Protein AF-0000000068830569 (afdb_homodimer)

Nearest PDB structures (foldseek):
  6t3e-assembly1_A  TM=8.413E-01  e=2.526E-24  Thermococcus litoralis DSM 5473
  1omo-assembly1_A  TM=8.092E-01  e=5.947E-21  Archaeoglobus fulgidus
  4m54-assembly1_A-2  TM=7.943E-01  e=3.081E-17  Staphylococcus aureus subsp. aureus MW2
  7cxv-assembly1_B-2  TM=7.445E-01  e=1.034E-17  Saccharothrix mutabilis subsp. capreolus
  7cxv-assembly1_A  TM=7.992E-01  e=2.907E-16  Saccharothrix mutabilis subsp. capreolus

pLDDT: mean 91.61, std 9.65, range [47.34, 98.75]

Radius of gyration: 29.69 Å; Cα contacts (8 Å, |Δi|>4): 1507; chains: 2; bounding box: 49×90×73 Å

Secondary structure (DSSP, 8-state):
-HHHHHHHH--SSSPSEE-PPPEEEE-SSEEEEEEEEEEEETTEEEEEEEEEEEEPTT--S-S--EEEEEE-TTT--EEEEEE-TTHHHHHHHHHHHHHHHHHS-TT--EEEEE--SHHHHHHHHHHHHH-TT--EEEEEESS--HHHHHHHHHHHHH-TTSEEEEEEGGGHHHHHHH-SEEEE----SS-SS-GGGPPTT-EEEE-S--STT--SS-GGGT-SS----TTS----SEEES-HHHHHHH-HHHHHHT--GGGEEEGGGGB-TTSSBP-SHHHHHHHHHHTTTS-EEEE----HHHHHHHHHHHHHHHHHHT-S-----/-HHHHHHHH--SSSPSEE-PPPEEEE-SSEEEEEEEEEEEETTEEEEEEEEEEEEPTT--S-S--EEEEEE-TTT--EEEEEE-TTHHHHHHHHHHHHHHHHHS-TT--EEEEE--SHHHHHHHHHHHHH-TT--EEEEEESS--HHHHHHHHHHHHH-TTSEEEEEEGGGHHHHHHT-SEEEE----SS-SS-GGGPPTT-EEEE-S--STT--SS-GGGT-SS----TTS----SEEES-HHHHHHH-HHHHHHT--GGGEEEGGGGB-TTSSBP-SHHHHHHHHHHTTTS-EEEE----HHHHHHHHHHHHHHHHHHT-S-----

Sequence (656 aa):
MAAVHAKEDSKEEPAPVQNPQRIATESANHKTLYMPSRLTTADGSATAIKVVAVPKPTCTLPGLPATTLLFDEETGLTKAVVNAAELTGLRTAAASALATTILASPTSTSLVVFGSGTQAYYHARLVIQLFPSIKKATIVVRKVTPRATDLVERLRREASNVEIEAVTGDNASEVVKEADIICTCVPSTEPVFDHNDLKPGVHINAIGSYTPSMREFPPALIAPHTSSSSDSPHIPTILVDSPSACLSESGELITSRISPSSLIPLGSLLSADGTLSPSPATQEKLEQLREKGRSLFKCVGVGGMDVGIARLVVEQAERMGLGTRVPFMAAVHAKEDSKEEPAPVQNPQRIATESANHKTLYMPSRLTTADGSATAIKVVAVPKPTCTLPGLPATTLLFDEETGLTKAVVNAAELTGLRTAAASALATTILASPTSTSLVVFGSGTQAYYHARLVIQLFPSIKKATIVVRKVTPRATDLVERLRREASNVEIEAVTGDNASEVVKEADIICTCVPSTEPVFDHNDLKPGVHINAIGSYTPSMREFPPALIAPHTSSSSDSPHIPTILVDSPSACLSESGELITSRISPSSLIPLGSLLSADGTLSPSPATQEKLEQLREKGRSLFKCVGVGGMDVGIARLVVEQAERMGLGTRVPF

Structure (mmCIF, N/CA/C/O backbone):
data_AF-0000000068830569-model_v1
#
loop_
_entity.id
_entity.type
_entity.pdbx_description
1 polymer 'Ornithine cyclodeaminase'
#
loop_
_atom_site.group_PDB
_atom_site.id
_atom_site.type_symbol
_atom_site.label_atom_id
_atom_site.label_alt_id
_atom_site.label_comp_id
_atom_site.label_asym_id
_atom_site.label_entity_id
_atom_site.label_seq_id
_atom_site.pdbx_PDB_ins_code
_atom_site.Cartn_x
_atom_site.Cartn_y
_atom_site.Cartn_z
_atom_site.occupancy
_atom_site.B_iso_or_equiv
_atom_site.auth_seq_id
_atom_site.auth_comp_id
_atom_site.auth_asym_id
_atom_site.auth_atom_id
_atom_site.pdbx_PDB_model_num
ATOM 1 N N . MET A 1 1 ? -9.18 -18.172 -6.68 1 81.12 1 MET A N 1
ATOM 2 C CA . MET A 1 1 ? -9.195 -18.078 -8.141 1 81.12 1 MET A CA 1
ATOM 3 C C . MET A 1 1 ? -10.617 -17.891 -8.656 1 81.12 1 MET A C 1
ATOM 5 O O . MET A 1 1 ? -10.844 -17.109 -9.586 1 81.12 1 MET A O 1
ATOM 9 N N . ALA A 1 2 ? -11.555 -18.672 -8.117 1 75.19 2 ALA A N 1
ATOM 10 C CA . ALA A 1 2 ? -12.953 -18.5 -8.508 1 75.19 2 ALA A CA 1
ATOM 11 C C . ALA A 1 2 ? -13.406 -17.047 -8.281 1 75.19 2 ALA A C 1
ATOM 13 O O . ALA A 1 2 ? -14.039 -16.453 -9.156 1 75.19 2 ALA A O 1
ATOM 14 N N . ALA A 1 3 ? -13.078 -16.578 -7.148 1 72.75 3 ALA A N 1
ATOM 15 C CA . ALA A 1 3 ? -13.469 -15.219 -6.809 1 72.75 3 ALA A CA 1
ATOM 16 C C . ALA A 1 3 ? -12.797 -14.211 -7.734 1 72.75 3 ALA A C 1
ATOM 18 O O . ALA A 1 3 ? -13.391 -13.195 -8.094 1 72.75 3 ALA A O 1
ATOM 19 N N . VAL A 1 4 ? -11.625 -14.391 -8.141 1 72.5 4 VAL A N 1
ATOM 20 C CA . VAL A 1 4 ? -10.859 -13.523 -9.023 1 72.5 4 VAL A CA 1
ATOM 21 C C . VAL A 1 4 ? -11.547 -13.453 -10.391 1 72.5 4 VAL A C 1
ATOM 23 O O . VAL A 1 4 ? -11.609 -12.383 -11 1 72.5 4 VAL A O 1
ATOM 26 N N . HIS A 1 5 ? -12.055 -14.5 -10.836 1 75 5 HIS A N 1
ATOM 27 C CA . HIS A 1 5 ? -12.742 -14.555 -12.117 1 75 5 HIS A CA 1
ATOM 28 C C . HIS A 1 5 ? -14.094 -13.852 -12.055 1 75 5 HIS A C 1
ATOM 30 O O . HIS A 1 5 ? -14.516 -13.211 -13.023 1 75 5 HIS A O 1
ATOM 36 N N . ALA A 1 6 ? -14.727 -13.953 -10.977 1 63.84 6 ALA A N 1
ATOM 37 C CA . ALA A 1 6 ? -16.062 -13.375 -10.844 1 63.84 6 ALA A CA 1
ATOM 38 C C . ALA A 1 6 ? -16.031 -11.867 -11.078 1 63.84 6 ALA A C 1
ATOM 40 O O . ALA A 1 6 ? -17.016 -11.289 -11.539 1 63.84 6 ALA A O 1
ATOM 41 N N . LYS A 1 7 ? -14.945 -11.062 -10.844 1 59.06 7 LYS A N 1
ATOM 42 C CA . LYS A 1 7 ? -14.789 -9.633 -11.062 1 59.06 7 LYS A CA 1
ATOM 43 C C . LYS A 1 7 ? -15.047 -9.266 -12.523 1 59.06 7 LYS A C 1
ATOM 45 O O . LYS A 1 7 ? -15.766 -8.305 -12.812 1 59.06 7 LYS A O 1
ATOM 50 N N . GLU A 1 8 ? -14.359 -10.047 -13.391 1 54.62 8 GLU A N 1
ATOM 51 C CA . GLU A 1 8 ? -14.336 -9.711 -14.812 1 54.62 8 GLU A CA 1
ATOM 52 C C . GLU A 1 8 ? -15.742 -9.766 -15.406 1 54.62 8 GLU A C 1
ATOM 54 O O . GLU A 1 8 ? -16.062 -9.016 -16.328 1 54.62 8 GLU A O 1
ATOM 59 N N . ASP A 1 9 ? -16.641 -10.422 -14.68 1 48.41 9 ASP A N 1
ATOM 60 C CA . ASP A 1 9 ? -17.984 -10.602 -15.227 1 48.41 9 ASP A CA 1
ATOM 61 C C . ASP A 1 9 ? -19.016 -9.812 -14.422 1 48.41 9 ASP A C 1
ATOM 63 O O . ASP A 1 9 ? -20.125 -9.562 -14.898 1 48.41 9 ASP A O 1
ATOM 67 N N . SER A 1 10 ? -18.75 -9.469 -13.188 1 52.91 10 SER A N 1
ATOM 68 C CA . SER A 1 10 ? -19.812 -9.039 -12.281 1 52.91 10 SER A CA 1
ATOM 69 C C . SER A 1 10 ? -20.047 -7.535 -12.375 1 52.91 10 SER A C 1
ATOM 71 O O . SER A 1 10 ? -19.109 -6.758 -12.484 1 52.91 10 SER A O 1
ATOM 73 N N . LYS A 1 11 ? -21.281 -7.246 -12.633 1 52.59 11 LYS A N 1
ATOM 74 C CA . LYS A 1 11 ? -21.797 -5.883 -12.539 1 52.59 11 LYS A CA 1
ATOM 75 C C . LYS A 1 11 ? -22.047 -5.48 -11.086 1 52.59 11 LYS A C 1
ATOM 77 O O . LYS A 1 11 ? -22.484 -4.359 -10.812 1 52.59 11 LYS A O 1
ATOM 82 N N . GLU A 1 12 ? -21.922 -6.465 -10.141 1 51.84 12 GLU A N 1
ATOM 83 C CA . GLU A 1 12 ? -22.312 -6.18 -8.758 1 51.84 12 GLU A CA 1
ATOM 84 C C . GLU A 1 12 ? -21.266 -5.297 -8.07 1 51.84 12 GLU A C 1
ATOM 86 O O . GLU A 1 12 ? -20.078 -5.359 -8.398 1 51.84 12 GLU A O 1
ATOM 91 N N . GLU A 1 13 ? -21.562 -4.242 -7.34 1 58.25 13 GLU A N 1
ATOM 92 C CA . GLU A 1 13 ? -20.734 -3.381 -6.508 1 58.25 13 GLU A CA 1
ATOM 93 C C . GLU A 1 13 ? -20.891 -3.723 -5.031 1 58.25 13 GLU A C 1
ATOM 95 O O . GLU A 1 13 ? -22 -3.959 -4.555 1 58.25 13 GLU A O 1
ATOM 100 N N . PRO A 1 14 ? -19.734 -4 -4.25 1 63.75 14 PRO A N 1
ATOM 101 C CA . PRO A 1 14 ? -18.391 -3.971 -4.824 1 63.75 14 PRO A CA 1
ATOM 102 C C . PRO A 1 14 ? -18 -5.285 -5.5 1 63.75 14 PRO A C 1
ATOM 104 O O . PRO A 1 14 ? -18.5 -6.348 -5.121 1 63.75 14 PRO A O 1
ATOM 107 N N . ALA A 1 15 ? -17.109 -5.227 -6.402 1 71.81 15 ALA A N 1
ATOM 108 C CA . ALA A 1 15 ? -16.609 -6.367 -7.168 1 71.81 15 ALA A CA 1
ATOM 109 C C . ALA A 1 15 ? -16.016 -7.43 -6.246 1 71.81 15 ALA A C 1
ATOM 111 O O . ALA A 1 15 ? -15.445 -7.105 -5.199 1 71.81 15 ALA A O 1
ATOM 112 N N . PRO A 1 16 ? -16.234 -8.633 -6.512 1 80.12 16 PRO A N 1
ATOM 113 C CA . PRO A 1 16 ? -15.711 -9.711 -5.676 1 80.12 16 PRO A CA 1
ATOM 114 C C . PRO A 1 16 ? -14.195 -9.617 -5.48 1 80.12 16 PRO A C 1
ATOM 116 O O . PRO A 1 16 ? -13.664 -10.133 -4.492 1 80.12 16 PRO A O 1
ATOM 119 N N . VAL A 1 17 ? -13.578 -8.945 -6.449 1 86.56 17 VAL A N 1
ATOM 120 C CA . VAL A 1 17 ? -12.148 -8.727 -6.293 1 86.56 17 VAL A CA 1
ATOM 121 C C . VAL A 1 17 ? -11.797 -7.289 -6.672 1 86.56 17 VAL A C 1
ATOM 123 O O . VAL A 1 17 ? -12.328 -6.758 -7.652 1 86.56 17 VAL A O 1
ATOM 126 N N . GLN A 1 18 ? -11.102 -6.617 -5.863 1 89.62 18 GLN A N 1
ATOM 127 C CA . GLN A 1 18 ? -10.484 -5.328 -6.137 1 89.62 18 GLN A CA 1
ATOM 128 C C . GLN A 1 18 ? -8.961 -5.441 -6.145 1 89.62 18 GLN A C 1
ATOM 130 O O . GLN A 1 18 ? -8.352 -5.801 -5.137 1 89.62 18 GLN A O 1
ATOM 135 N N . ASN A 1 19 ? -8.398 -5.199 -7.285 1 88.44 19 ASN A N 1
ATOM 136 C CA . ASN A 1 19 ? -6.957 -5.285 -7.461 1 88.44 19 ASN A CA 1
ATOM 137 C C . ASN A 1 19 ? -6.395 -4.023 -8.117 1 88.44 19 ASN A C 1
ATOM 139 O O . ASN A 1 19 ? -5.949 -4.062 -9.266 1 88.44 19 ASN A O 1
ATOM 143 N N . PRO A 1 20 ? -6.305 -2.99 -7.398 1 87.81 20 PRO A N 1
ATOM 144 C CA . PRO A 1 20 ? -5.738 -1.784 -8 1 87.81 20 PRO A CA 1
ATOM 145 C C . PRO A 1 20 ? -4.309 -1.992 -8.5 1 87.81 20 PRO A C 1
ATOM 147 O O . PRO A 1 20 ? -3.611 -2.893 -8.031 1 87.81 20 PRO A O 1
ATOM 150 N N . GLN A 1 21 ? -3.918 -1.158 -9.461 1 83.25 21 GLN A N 1
ATOM 151 C CA . GLN A 1 21 ? -2.559 -1.229 -9.984 1 83.25 21 GLN A CA 1
ATOM 152 C C . GLN A 1 21 ? -1.531 -0.98 -8.883 1 83.25 21 GLN A C 1
ATOM 154 O O . GLN A 1 21 ? -1.711 -0.091 -8.047 1 83.25 21 GLN A O 1
ATOM 159 N N . ARG A 1 22 ? -0.558 -1.744 -8.953 1 85.38 22 ARG A N 1
ATOM 160 C CA . ARG A 1 22 ? 0.488 -1.595 -7.949 1 85.38 22 ARG A CA 1
ATOM 161 C C . ARG A 1 22 ? 1.203 -0.256 -8.094 1 85.38 22 ARG A C 1
ATOM 163 O O . ARG A 1 22 ? 1.252 0.311 -9.188 1 85.38 22 ARG A O 1
ATOM 170 N N . ILE A 1 23 ? 1.726 0.268 -7.051 1 90.44 23 ILE A N 1
ATOM 171 C CA . ILE A 1 23 ? 2.572 1.455 -7.055 1 90.44 23 ILE A CA 1
ATOM 172 C C . ILE A 1 23 ? 3.918 1.133 -6.406 1 90.44 23 ILE A C 1
ATOM 174 O O . ILE A 1 23 ? 4.098 0.055 -5.836 1 90.44 23 ILE A O 1
ATOM 178 N N . ALA A 1 24 ? 4.934 2.006 -6.66 1 92.81 24 ALA A N 1
ATOM 179 C CA . ALA A 1 24 ? 6.289 1.654 -6.234 1 92.81 24 ALA A CA 1
ATOM 180 C C . ALA A 1 24 ? 7.039 2.879 -5.723 1 92.81 24 ALA A C 1
ATOM 182 O O . ALA A 1 24 ? 6.68 4.016 -6.043 1 92.81 24 ALA A O 1
ATOM 183 N N . THR A 1 25 ? 7.93 2.67 -4.855 1 94.25 25 THR A N 1
ATOM 184 C CA . THR A 1 25 ? 9.016 3.578 -4.516 1 94.25 25 THR A CA 1
ATOM 185 C C . THR A 1 25 ? 10.367 2.904 -4.727 1 94.25 25 THR A C 1
ATOM 187 O O . THR A 1 25 ? 10.453 1.679 -4.816 1 94.25 25 THR A O 1
ATOM 190 N N . GLU A 1 26 ? 11.406 3.727 -4.836 1 92.69 26 GLU A N 1
ATOM 191 C CA . GLU A 1 26 ? 12.727 3.162 -5.098 1 92.69 26 GLU A CA 1
ATOM 192 C C . GLU A 1 26 ? 13.766 3.719 -4.129 1 92.69 26 GLU A C 1
ATOM 194 O O . GLU A 1 26 ? 13.828 4.93 -3.906 1 92.69 26 GLU A O 1
ATOM 199 N N . SER A 1 27 ? 14.43 2.846 -3.557 1 92.19 27 SER A N 1
ATOM 200 C CA . SER A 1 27 ? 15.617 3.172 -2.775 1 92.19 27 SER A CA 1
ATOM 201 C C . SER A 1 27 ? 16.891 2.775 -3.514 1 92.19 27 SER A C 1
ATOM 203 O O . SER A 1 27 ? 16.844 2.391 -4.684 1 92.19 27 SER A O 1
ATOM 205 N N . ALA A 1 28 ? 18.031 3.014 -2.869 1 89.69 28 ALA A N 1
ATOM 206 C CA . ALA A 1 28 ? 19.297 2.641 -3.479 1 89.69 28 ALA A CA 1
ATOM 207 C C . ALA A 1 28 ? 19.375 1.135 -3.715 1 89.69 28 ALA A C 1
ATOM 209 O O . ALA A 1 28 ? 19.938 0.685 -4.715 1 89.69 28 ALA A O 1
ATOM 210 N N . ASN A 1 29 ? 18.688 0.385 -2.855 1 92.56 29 ASN A N 1
ATOM 211 C CA . ASN A 1 29 ? 18.906 -1.058 -2.863 1 92.56 29 ASN A CA 1
ATOM 212 C C . ASN A 1 29 ? 17.672 -1.812 -3.332 1 92.56 29 ASN A C 1
ATOM 214 O O . ASN A 1 29 ? 17.75 -2.99 -3.684 1 92.56 29 ASN A O 1
ATOM 218 N N . HIS A 1 30 ? 16.531 -1.108 -3.348 1 93.25 30 HIS A N 1
ATOM 219 C CA . HIS A 1 30 ? 15.305 -1.87 -3.598 1 93.25 30 HIS A CA 1
ATOM 220 C C . HIS A 1 30 ? 14.305 -1.059 -4.414 1 93.25 30 HIS A C 1
ATOM 222 O O . HIS A 1 30 ? 14.281 0.171 -4.328 1 93.25 30 HIS A O 1
ATOM 228 N N . LYS A 1 31 ? 13.578 -1.691 -5.207 1 92.12 31 LYS A N 1
ATOM 229 C CA . LYS A 1 31 ? 12.281 -1.222 -5.684 1 92.12 31 LYS A CA 1
ATOM 230 C C . LYS A 1 31 ? 11.148 -1.821 -4.863 1 92.12 31 LYS A C 1
ATOM 232 O O . LYS A 1 31 ? 10.844 -3.012 -4.98 1 92.12 31 LYS A O 1
ATOM 237 N N . THR A 1 32 ? 10.539 -1.011 -4.062 1 95.38 32 THR A N 1
ATOM 238 C CA . THR A 1 32 ? 9.492 -1.507 -3.174 1 95.38 32 THR A CA 1
ATOM 239 C C . THR A 1 32 ? 8.125 -1.406 -3.84 1 95.38 32 THR A C 1
ATOM 241 O O . THR A 1 32 ? 7.715 -0.327 -4.273 1 95.38 32 THR A O 1
ATOM 244 N N . LEU A 1 33 ? 7.438 -2.535 -3.93 1 93.31 33 LEU A N 1
ATOM 245 C CA . LEU A 1 33 ? 6.133 -2.615 -4.574 1 93.31 33 LEU A CA 1
ATOM 246 C C . LEU A 1 33 ? 5.02 -2.701 -3.533 1 93.31 33 LEU A C 1
ATOM 248 O O . LEU A 1 33 ? 5.141 -3.43 -2.545 1 93.31 33 LEU A O 1
ATOM 252 N N . TYR A 1 34 ? 3.982 -1.945 -3.734 1 96.25 34 TYR A N 1
ATOM 253 C CA . TYR A 1 34 ? 2.809 -1.913 -2.869 1 96.25 34 TYR A CA 1
ATOM 254 C C . TYR A 1 34 ? 1.579 -2.439 -3.6 1 96.25 34 TYR A C 1
ATOM 256 O O . TYR A 1 34 ? 1.144 -1.855 -4.594 1 96.25 34 TYR A O 1
ATOM 264 N N . MET A 1 35 ? 1.01 -3.492 -3.049 1 94.44 35 MET A N 1
ATOM 265 C CA . MET A 1 35 ? -0.006 -4.227 -3.799 1 94.44 35 MET A CA 1
ATOM 266 C C . MET A 1 35 ? -1.216 -4.531 -2.92 1 94.44 35 MET A C 1
ATOM 268 O O . MET A 1 35 ? -1.366 -5.652 -2.43 1 94.44 35 MET A O 1
ATOM 272 N N . PRO A 1 36 ? -2.117 -3.58 -2.758 1 97.06 36 PRO A N 1
ATOM 273 C CA . PRO A 1 36 ? -3.352 -3.881 -2.029 1 97.06 36 PRO A CA 1
ATOM 274 C C . PRO A 1 36 ? -4.355 -4.672 -2.865 1 97.06 36 PRO A C 1
ATOM 276 O O . PRO A 1 36 ? -4.328 -4.602 -4.098 1 97.06 36 PRO A O 1
ATOM 279 N N . SER A 1 37 ? -5.141 -5.391 -2.182 1 95.5 37 SER A N 1
ATOM 280 C CA . SER A 1 37 ? -6.223 -6.137 -2.818 1 95.5 37 SER A CA 1
ATOM 281 C C . SER A 1 37 ? -7.324 -6.473 -1.82 1 95.5 37 SER A C 1
ATOM 283 O O . SER A 1 37 ? -7.086 -6.512 -0.612 1 95.5 37 SER A O 1
ATOM 285 N N . ARG A 1 38 ? -8.5 -6.602 -2.281 1 95.06 38 ARG A N 1
ATOM 286 C CA . ARG A 1 38 ? -9.648 -7.098 -1.53 1 95.06 38 ARG A CA 1
ATOM 287 C C . ARG A 1 38 ? -10.312 -8.258 -2.258 1 95.06 38 ARG A C 1
ATOM 289 O O . ARG A 1 38 ? -10.484 -8.219 -3.479 1 95.06 38 ARG A O 1
ATOM 296 N N . LEU A 1 39 ? -10.625 -9.25 -1.52 1 92.5 39 LEU A N 1
ATOM 297 C CA . LEU A 1 39 ? -11.203 -10.477 -2.078 1 92.5 39 LEU A CA 1
ATOM 298 C C . LEU A 1 39 ? -12.461 -10.875 -1.319 1 92.5 39 LEU A C 1
ATOM 300 O O . LEU A 1 39 ? -12.461 -10.914 -0.086 1 92.5 39 LEU A O 1
ATOM 304 N N . THR A 1 40 ? -13.508 -11.055 -2.033 1 88.56 40 THR A N 1
ATOM 305 C CA . THR A 1 40 ? -14.734 -11.594 -1.46 1 88.56 40 THR A CA 1
ATOM 306 C C . THR A 1 40 ? -14.992 -13.016 -1.966 1 88.56 40 THR A C 1
ATOM 308 O O . THR A 1 40 ? -15.031 -13.25 -3.176 1 88.56 40 THR A O 1
ATOM 311 N N . THR A 1 41 ? -15.07 -13.953 -1.051 1 85.25 41 THR A N 1
ATOM 312 C CA . THR A 1 41 ? -15.375 -15.344 -1.351 1 85.25 41 THR A CA 1
ATOM 313 C C . THR A 1 41 ? -16.625 -15.797 -0.598 1 85.25 41 THR A C 1
ATOM 315 O O . THR A 1 41 ? -17.266 -15 0.078 1 85.25 41 THR A O 1
ATOM 318 N N . ALA A 1 42 ? -16.969 -17.094 -0.812 1 79.62 42 ALA A N 1
ATOM 319 C CA . ALA A 1 42 ? -18.094 -17.672 -0.094 1 79.62 42 ALA A CA 1
ATOM 320 C C . ALA A 1 42 ? -17.875 -17.625 1.414 1 79.62 42 ALA A C 1
ATOM 322 O O . ALA A 1 42 ? -18.828 -17.531 2.189 1 79.62 42 ALA A O 1
ATOM 323 N N . ASP A 1 43 ? -16.578 -17.594 1.857 1 83.06 43 ASP A N 1
ATOM 324 C CA . ASP A 1 43 ? -16.234 -17.625 3.273 1 83.06 43 ASP A CA 1
ATOM 325 C C . ASP A 1 43 ? -16.125 -16.203 3.846 1 83.06 43 ASP A C 1
ATOM 327 O O . ASP A 1 43 ? -15.867 -16.031 5.035 1 83.06 43 ASP A O 1
ATOM 331 N N . GLY A 1 44 ? -16.344 -15.227 3.004 1 88.56 44 GLY A N 1
ATOM 332 C CA . GLY A 1 44 ? -16.312 -13.852 3.475 1 88.56 44 GLY A CA 1
ATOM 333 C C . GLY A 1 44 ? -15.312 -12.992 2.723 1 88.56 44 GLY A C 1
ATOM 334 O O . GLY A 1 44 ? -14.734 -13.438 1.729 1 88.56 44 GLY A O 1
ATOM 335 N N . SER A 1 45 ? -15.211 -11.75 3.174 1 93 45 SER A N 1
ATOM 336 C CA . SER A 1 45 ? -14.328 -10.789 2.525 1 93 45 SER A CA 1
ATOM 337 C C . SER A 1 45 ? -13.062 -10.562 3.346 1 93 45 SER A C 1
ATOM 339 O O . SER A 1 45 ? -13.07 -10.75 4.566 1 93 45 SER A O 1
ATOM 341 N N . ALA A 1 46 ? -12.023 -10.297 2.617 1 95 46 ALA A N 1
ATOM 342 C CA . ALA A 1 46 ? -10.766 -9.93 3.256 1 95 46 ALA A CA 1
ATOM 343 C C . ALA A 1 46 ? -10.039 -8.844 2.467 1 95 46 ALA A C 1
ATOM 345 O O . ALA A 1 46 ? -10.102 -8.812 1.236 1 95 46 ALA A O 1
ATOM 346 N N . THR A 1 47 ? -9.43 -7.93 3.186 1 96.88 47 THR A N 1
ATOM 347 C CA . THR A 1 47 ? -8.617 -6.859 2.627 1 96.88 47 THR A CA 1
ATOM 348 C C . THR A 1 47 ? -7.184 -6.945 3.139 1 96.88 47 THR A C 1
ATOM 350 O O . THR A 1 47 ? -6.957 -7.141 4.336 1 96.88 47 THR A O 1
ATOM 353 N N . ALA A 1 48 ? -6.234 -6.879 2.174 1 97.94 48 ALA A N 1
ATOM 354 C CA . ALA A 1 48 ? -4.828 -6.957 2.562 1 97.94 48 ALA A CA 1
ATOM 355 C C . ALA A 1 48 ? -3.957 -6.109 1.641 1 97.94 48 ALA A C 1
ATOM 357 O O . ALA A 1 48 ? -4.395 -5.711 0.558 1 97.94 48 ALA A O 1
ATOM 358 N N . ILE A 1 49 ? -2.814 -5.77 2.113 1 98.12 49 ILE A N 1
ATOM 359 C CA . ILE A 1 49 ? -1.777 -5.219 1.248 1 98.12 49 ILE A CA 1
ATOM 360 C C . ILE A 1 49 ? -0.49 -6.023 1.408 1 98.12 49 ILE A C 1
ATOM 362 O O . ILE A 1 49 ? -0.038 -6.27 2.529 1 98.12 49 ILE A O 1
ATOM 366 N N . LYS A 1 50 ? 0.06 -6.387 0.326 1 97.56 50 LYS A N 1
ATOM 367 C CA . LYS A 1 50 ? 1.398 -6.969 0.309 1 97.56 50 LYS A CA 1
ATOM 368 C C . LYS A 1 50 ? 2.438 -5.949 -0.148 1 97.56 50 LYS A C 1
ATOM 370 O O . LYS A 1 50 ? 2.227 -5.242 -1.134 1 97.56 50 LYS A O 1
ATOM 375 N N . VAL A 1 51 ? 3.471 -5.848 0.589 1 97.5 51 VAL A N 1
ATOM 376 C CA . VAL A 1 51 ? 4.602 -4.992 0.248 1 97.5 51 VAL A CA 1
ATOM 377 C C . VAL A 1 51 ? 5.848 -5.848 0.016 1 97.5 51 VAL A C 1
ATOM 379 O O . VAL A 1 51 ? 6.227 -6.648 0.874 1 97.5 51 VAL A O 1
ATOM 382 N N . VAL A 1 52 ? 6.457 -5.684 -1.148 1 94.5 52 VAL A N 1
ATOM 383 C CA . VAL A 1 52 ? 7.637 -6.469 -1.501 1 94.5 52 VAL A CA 1
ATOM 384 C C . VAL A 1 52 ? 8.797 -5.539 -1.849 1 94.5 52 VAL A C 1
ATOM 386 O O . VAL A 1 52 ? 8.633 -4.613 -2.648 1 94.5 52 VAL A O 1
ATOM 389 N N . ALA A 1 53 ? 9.922 -5.789 -1.228 1 95 53 ALA A N 1
ATOM 390 C CA . ALA A 1 53 ? 11.141 -5.059 -1.578 1 95 53 ALA A CA 1
ATOM 391 C C . ALA A 1 53 ? 11.992 -5.852 -2.562 1 95 53 ALA A C 1
ATOM 393 O O . ALA A 1 53 ? 12.805 -6.688 -2.158 1 95 53 ALA A O 1
ATOM 394 N N . VAL A 1 54 ? 11.875 -5.527 -3.814 1 88.25 54 VAL A N 1
ATOM 395 C CA . VAL A 1 54 ? 12.609 -6.234 -4.859 1 88.25 54 VAL A CA 1
ATOM 396 C C . VAL A 1 54 ? 14.055 -5.738 -4.895 1 88.25 54 VAL A C 1
ATOM 398 O O . VAL A 1 54 ? 14.305 -4.559 -5.145 1 88.25 54 VAL A O 1
ATOM 401 N N . PRO A 1 55 ? 15 -6.586 -4.668 1 88.19 55 PRO A N 1
ATOM 402 C CA . PRO A 1 55 ? 16.391 -6.145 -4.664 1 88.19 55 PRO A CA 1
ATOM 403 C C . PRO A 1 55 ? 16.875 -5.664 -6.031 1 88.19 55 PRO A C 1
ATOM 405 O O . PRO A 1 55 ? 16.516 -6.258 -7.055 1 88.19 55 PRO A O 1
ATOM 408 N N . LYS A 1 56 ? 17.547 -4.562 -5.988 1 86.44 56 LYS A N 1
ATOM 409 C CA . LYS A 1 56 ? 18.281 -4.082 -7.16 1 86.44 56 LYS A CA 1
ATOM 410 C C . LYS A 1 56 ? 19.656 -4.746 -7.27 1 86.44 56 LYS A C 1
ATOM 412 O O . LYS A 1 56 ? 20.094 -5.418 -6.336 1 86.44 56 LYS A O 1
ATOM 417 N N . PRO A 1 57 ? 20.234 -4.668 -8.391 1 83.44 57 PRO A N 1
ATOM 418 C CA . PRO A 1 57 ? 21.562 -5.262 -8.539 1 83.44 57 PRO A CA 1
ATOM 419 C C . PRO A 1 57 ? 22.547 -4.758 -7.484 1 83.44 57 PRO A C 1
ATOM 421 O O . PRO A 1 57 ? 23.5 -5.461 -7.152 1 83.44 57 PRO A O 1
ATOM 424 N N . THR A 1 58 ? 22.219 -3.617 -6.898 1 86.25 58 THR A N 1
ATOM 425 C CA . THR A 1 58 ? 23.094 -3.002 -5.906 1 86.25 58 THR A CA 1
ATOM 426 C C . THR A 1 58 ? 22.906 -3.639 -4.535 1 86.25 58 THR A C 1
ATOM 428 O O . THR A 1 58 ? 23.719 -3.441 -3.631 1 86.25 58 THR A O 1
ATOM 431 N N . CYS A 1 59 ? 21.828 -4.344 -4.457 1 87.25 59 CYS A N 1
ATOM 432 C CA . CYS A 1 59 ? 21.547 -5 -3.182 1 87.25 59 CYS A CA 1
ATOM 433 C C . CYS A 1 59 ? 22.375 -6.27 -3.029 1 87.25 59 CYS A C 1
ATOM 435 O O . CYS A 1 59 ? 22.328 -7.152 -3.889 1 87.25 59 CYS A O 1
ATOM 437 N N . THR A 1 60 ? 23.094 -6.465 -1.913 1 86.06 60 THR A N 1
ATOM 438 C CA . THR A 1 60 ? 23.984 -7.605 -1.695 1 86.06 60 THR A CA 1
ATOM 439 C C . THR A 1 60 ? 23.281 -8.664 -0.839 1 86.06 60 THR A C 1
ATOM 441 O O . THR A 1 60 ? 23.812 -9.766 -0.664 1 86.06 60 THR A O 1
ATOM 444 N N . LEU A 1 61 ? 22.203 -8.336 -0.311 1 84.81 61 LEU A N 1
ATOM 445 C CA . LEU A 1 61 ? 21.484 -9.266 0.562 1 84.81 61 LEU A CA 1
ATOM 446 C C . LEU A 1 61 ? 20.531 -10.141 -0.239 1 84.81 61 LEU A C 1
ATOM 448 O O . LEU A 1 61 ? 19.828 -9.656 -1.124 1 84.81 61 LEU A O 1
ATOM 452 N N . PRO A 1 62 ? 20.562 -11.391 0.05 1 77.38 62 PRO A N 1
ATOM 453 C CA . PRO A 1 62 ? 19.672 -12.305 -0.666 1 77.38 62 PRO A CA 1
ATOM 454 C C . PRO A 1 62 ? 18.234 -12.25 -0.15 1 77.38 62 PRO A C 1
ATOM 456 O O . PRO A 1 62 ? 17.984 -11.781 0.966 1 77.38 62 PRO A O 1
ATOM 459 N N . GLY A 1 63 ? 17.375 -12.68 -1.011 1 77.88 63 GLY A N 1
ATOM 460 C CA . GLY A 1 63 ? 15.992 -12.844 -0.595 1 77.88 63 GLY A CA 1
ATOM 461 C C . GLY A 1 63 ? 15.062 -11.805 -1.189 1 77.88 63 GLY A C 1
ATOM 462 O O . GLY A 1 63 ? 15.484 -10.961 -1.978 1 77.88 63 GLY A O 1
ATOM 463 N N . LEU A 1 64 ? 13.812 -11.984 -0.928 1 86.94 64 LEU A N 1
ATOM 464 C CA . LEU A 1 64 ? 12.742 -11.086 -1.348 1 86.94 64 LEU A CA 1
ATOM 465 C C . LEU A 1 64 ? 11.867 -10.695 -0.162 1 86.94 64 LEU A C 1
ATOM 467 O O . LEU A 1 64 ? 10.766 -11.227 0.01 1 86.94 64 LEU A O 1
ATOM 471 N N . PRO A 1 65 ? 12.391 -9.688 0.575 1 93.44 65 PRO A N 1
ATOM 472 C CA . PRO A 1 65 ? 11.594 -9.281 1.73 1 93.44 65 PRO A CA 1
ATOM 473 C C . PRO A 1 65 ? 10.164 -8.883 1.352 1 93.44 65 PRO A C 1
ATOM 475 O O . PRO A 1 65 ? 9.961 -8.141 0.388 1 93.44 65 PRO A O 1
ATOM 478 N N . ALA A 1 66 ? 9.242 -9.445 2.082 1 96.06 66 ALA A N 1
ATOM 479 C CA . ALA A 1 66 ? 7.836 -9.172 1.813 1 96.06 66 ALA A CA 1
ATOM 480 C C . ALA A 1 66 ? 7.012 -9.234 3.096 1 96.06 66 ALA A C 1
ATOM 482 O O . ALA A 1 66 ? 7.262 -10.07 3.963 1 96.06 66 ALA A O 1
ATOM 483 N N . THR A 1 67 ? 6.074 -8.281 3.238 1 97.94 67 THR A N 1
ATOM 484 C CA . THR A 1 67 ? 5.168 -8.219 4.379 1 97.94 67 THR A CA 1
ATOM 485 C C . THR A 1 67 ? 3.73 -8.008 3.912 1 97.94 67 THR A C 1
ATOM 487 O O . THR A 1 67 ? 3.477 -7.215 3.004 1 97.94 67 THR A O 1
ATOM 490 N N . THR A 1 68 ? 2.826 -8.758 4.508 1 98.19 68 THR A N 1
ATOM 491 C CA . THR A 1 68 ? 1.407 -8.539 4.246 1 98.19 68 THR A CA 1
ATOM 492 C C . THR A 1 68 ? 0.695 -8.055 5.504 1 98.19 68 THR A C 1
ATOM 494 O O . THR A 1 68 ? 0.866 -8.625 6.582 1 98.19 68 THR A O 1
ATOM 497 N N . LEU A 1 69 ? -0.015 -6.949 5.387 1 98.5 69 LEU A N 1
ATOM 498 C CA . LEU A 1 69 ? -0.994 -6.551 6.395 1 98.5 69 LEU A CA 1
ATOM 499 C C . LEU A 1 69 ? -2.379 -7.086 6.043 1 98.5 69 LEU A C 1
ATOM 501 O O . LEU A 1 69 ? -2.865 -6.883 4.93 1 98.5 69 LEU A O 1
ATOM 505 N N . LEU A 1 70 ? -2.893 -7.805 6.969 1 98.38 70 LEU A N 1
ATOM 506 C CA . LEU A 1 70 ? -4.285 -8.234 6.859 1 98.38 70 LEU A CA 1
ATOM 507 C C . LEU A 1 70 ? -5.188 -7.379 7.746 1 98.38 70 LEU A C 1
ATOM 509 O O . LEU A 1 70 ? -4.883 -7.164 8.922 1 98.38 70 LEU A O 1
ATOM 513 N N . PHE A 1 71 ? -6.355 -6.938 7.199 1 97.75 71 PHE A N 1
ATOM 514 C CA . PHE A 1 71 ? -7.203 -6 7.926 1 97.75 71 PHE A CA 1
ATOM 515 C C . PHE A 1 71 ? -8.5 -6.672 8.367 1 97.75 71 PHE A C 1
ATOM 517 O O . PHE A 1 71 ? -8.992 -7.582 7.695 1 97.75 71 PHE A O 1
ATOM 524 N N . ASP A 1 72 ? -8.984 -6.238 9.508 1 96 72 ASP A N 1
ATOM 525 C CA . ASP A 1 72 ? -10.305 -6.641 9.969 1 96 72 ASP A CA 1
ATOM 526 C C . ASP A 1 72 ? -11.406 -5.91 9.195 1 96 72 ASP A C 1
ATOM 528 O O . ASP A 1 72 ? -11.453 -4.676 9.195 1 96 72 ASP A O 1
ATOM 532 N N . GLU A 1 73 ? -12.273 -6.645 8.57 1 93 73 GLU A N 1
ATOM 533 C CA . GLU A 1 73 ? -13.289 -6.09 7.68 1 93 73 GLU A CA 1
ATOM 534 C C . GLU A 1 73 ? -14.281 -5.219 8.445 1 93 73 GLU A C 1
ATOM 536 O O . GLU A 1 73 ? -14.844 -4.277 7.887 1 93 73 GLU A O 1
ATOM 541 N N . GLU A 1 74 ? -14.469 -5.484 9.648 1 93 74 GLU A N 1
ATOM 542 C CA . GLU A 1 74 ? -15.453 -4.75 10.445 1 93 74 GLU A CA 1
ATOM 543 C C . GLU A 1 74 ? -14.852 -3.465 11.008 1 93 74 GLU A C 1
ATOM 545 O O . GLU A 1 74 ? -15.461 -2.396 10.898 1 93 74 GLU A O 1
ATOM 550 N N . THR A 1 75 ? -13.664 -3.527 11.523 1 93.88 75 THR A N 1
ATOM 551 C CA . THR A 1 75 ? -13.109 -2.41 12.273 1 93.88 75 THR A CA 1
ATOM 552 C C . THR A 1 75 ? -12.148 -1.598 11.414 1 93.88 75 THR A C 1
ATOM 554 O O . THR A 1 75 ? -11.844 -0.445 11.727 1 93.88 75 THR A O 1
ATOM 557 N N . GLY A 1 76 ? -11.578 -2.234 10.391 1 94.25 76 GLY A N 1
ATOM 558 C CA . GLY A 1 76 ? -10.57 -1.578 9.57 1 94.25 76 GLY A CA 1
ATOM 559 C C . GLY A 1 76 ? -9.18 -1.646 10.18 1 94.25 76 GLY A C 1
ATOM 560 O O . GLY A 1 76 ? -8.203 -1.194 9.57 1 94.25 76 GLY A O 1
ATOM 561 N N . LEU A 1 77 ? -9.094 -2.268 11.359 1 95.25 77 LEU A N 1
ATOM 562 C CA . LEU A 1 77 ? -7.816 -2.371 12.047 1 95.25 77 LEU A CA 1
ATOM 563 C C . LEU A 1 77 ? -6.949 -3.457 11.43 1 95.25 77 LEU A C 1
ATOM 565 O O . LEU A 1 77 ? -7.461 -4.391 10.805 1 95.25 77 LEU A O 1
ATOM 569 N N . THR A 1 78 ? -5.645 -3.281 11.578 1 97 78 THR A N 1
ATOM 570 C CA . THR A 1 78 ? -4.742 -4.371 11.219 1 97 78 THR A CA 1
ATOM 571 C C . THR A 1 78 ? -4.98 -5.586 12.117 1 97 78 THR A C 1
ATOM 573 O O . THR A 1 78 ? -4.844 -5.5 13.336 1 97 78 THR A O 1
ATOM 576 N N . LYS A 1 79 ? -5.332 -6.629 11.484 1 97 79 LYS A N 1
ATOM 577 C CA . LYS A 1 79 ? -5.609 -7.875 12.195 1 97 79 LYS A CA 1
ATOM 578 C C . LYS A 1 79 ? -4.344 -8.711 12.367 1 97 79 LYS A C 1
ATOM 580 O O . LYS A 1 79 ? -4.148 -9.352 13.398 1 97 79 LYS A O 1
ATOM 585 N N . ALA A 1 80 ? -3.506 -8.68 11.336 1 97.88 80 ALA A N 1
ATOM 586 C CA . ALA A 1 80 ? -2.301 -9.508 11.367 1 97.88 80 ALA A CA 1
ATOM 587 C C . ALA A 1 80 ? -1.211 -8.914 10.477 1 97.88 80 ALA A C 1
ATOM 589 O O . ALA A 1 80 ? -1.506 -8.227 9.5 1 97.88 80 ALA A O 1
ATOM 590 N N . VAL A 1 81 ? 0.004 -9.102 10.859 1 97.94 81 VAL A N 1
ATOM 591 C CA . VAL A 1 81 ? 1.203 -8.844 10.062 1 97.94 81 VAL A CA 1
ATOM 592 C C . VAL A 1 81 ? 1.885 -10.164 9.719 1 97.94 81 VAL A C 1
ATOM 594 O O . VAL A 1 81 ? 2.277 -10.922 10.609 1 97.94 81 VAL A O 1
ATOM 597 N N . VAL A 1 82 ? 2.043 -10.43 8.43 1 97.62 82 VAL A N 1
ATOM 598 C CA . VAL A 1 82 ? 2.51 -11.734 7.977 1 97.62 82 VAL A CA 1
ATOM 599 C C . VAL A 1 82 ? 3.793 -11.578 7.164 1 97.62 82 VAL A C 1
ATOM 601 O O . VAL A 1 82 ? 3.854 -10.766 6.238 1 97.62 82 VAL A O 1
ATOM 604 N N . ASN A 1 83 ? 4.805 -12.336 7.578 1 95.75 83 ASN A N 1
ATOM 605 C CA . ASN A 1 83 ? 5.953 -12.453 6.688 1 95.75 83 ASN A CA 1
ATOM 606 C C . ASN A 1 83 ? 5.59 -13.188 5.398 1 95.75 83 ASN A C 1
ATOM 608 O O . ASN A 1 83 ? 5.316 -14.383 5.418 1 95.75 83 ASN A O 1
ATOM 612 N N . ALA A 1 84 ? 5.641 -12.453 4.309 1 94.31 84 ALA A N 1
ATOM 613 C CA . ALA A 1 84 ? 5.094 -12.992 3.064 1 94.31 84 ALA A CA 1
ATOM 614 C C . ALA A 1 84 ? 6.207 -13.43 2.119 1 94.31 84 ALA A C 1
ATOM 616 O O . ALA A 1 84 ? 5.953 -13.742 0.954 1 94.31 84 ALA A O 1
ATOM 617 N N . ALA A 1 85 ? 7.406 -13.539 2.561 1 88.69 85 ALA A N 1
ATOM 618 C CA . ALA A 1 85 ? 8.555 -13.836 1.704 1 88.69 85 ALA A CA 1
ATOM 619 C C . ALA A 1 85 ? 8.352 -15.148 0.951 1 88.69 85 ALA A C 1
ATOM 621 O O . ALA A 1 85 ? 8.664 -15.242 -0.238 1 88.69 85 ALA A O 1
ATOM 622 N N . GLU A 1 86 ? 7.754 -16.109 1.654 1 91.19 86 GLU A N 1
ATOM 623 C CA . GLU A 1 86 ? 7.598 -17.422 1.045 1 91.19 86 GLU A CA 1
ATOM 624 C C . GLU A 1 86 ? 6.188 -17.609 0.495 1 91.19 86 GLU A C 1
ATOM 626 O O . GLU A 1 86 ? 5.938 -18.531 -0.29 1 91.19 86 GLU A O 1
ATOM 631 N N . LEU A 1 87 ? 5.344 -16.75 0.843 1 94 87 LEU A N 1
ATOM 632 C CA . LEU A 1 87 ? 3.934 -16.984 0.559 1 94 87 LEU A CA 1
ATOM 633 C C . LEU A 1 87 ? 3.621 -16.719 -0.909 1 94 87 LEU A C 1
ATOM 635 O O . LEU A 1 87 ? 2.721 -17.328 -1.482 1 94 87 LEU A O 1
ATOM 639 N N . THR A 1 88 ? 4.414 -15.797 -1.471 1 90.12 88 THR A N 1
ATOM 640 C CA . THR A 1 88 ? 4.227 -15.531 -2.891 1 90.12 88 THR A CA 1
ATOM 641 C C . THR A 1 88 ? 4.508 -16.781 -3.723 1 90.12 88 THR A C 1
ATOM 643 O O . THR A 1 88 ? 3.709 -17.141 -4.586 1 90.12 88 THR A O 1
ATOM 646 N N . GLY A 1 89 ? 5.645 -17.406 -3.408 1 92.75 89 GLY A N 1
ATOM 647 C CA . GLY A 1 89 ? 5.988 -18.641 -4.105 1 92.75 89 GLY A CA 1
ATOM 648 C C . GLY A 1 89 ? 4.961 -19.734 -3.908 1 92.75 89 GLY A C 1
ATOM 649 O O . GLY A 1 89 ? 4.566 -20.406 -4.867 1 92.75 89 GLY A O 1
ATOM 650 N N . LEU A 1 90 ? 4.512 -19.844 -2.715 1 95.5 90 LEU A N 1
ATOM 651 C CA . LEU A 1 90 ? 3.58 -20.906 -2.369 1 95.5 90 LEU A CA 1
ATOM 652 C C . LEU A 1 90 ? 2.244 -20.719 -3.078 1 95.5 90 LEU A C 1
ATOM 654 O O . LEU A 1 90 ? 1.725 -21.641 -3.701 1 95.5 90 LEU A O 1
ATOM 658 N N . ARG A 1 91 ? 1.747 -19.531 -3 1 94.19 91 ARG A N 1
ATOM 659 C CA . ARG A 1 91 ? 0.424 -19.312 -3.582 1 94.19 91 ARG A CA 1
ATOM 660 C C . ARG A 1 91 ? 0.476 -19.391 -5.102 1 94.19 91 ARG A C 1
ATOM 662 O O . ARG A 1 91 ? -0.471 -19.859 -5.742 1 94.19 91 ARG A O 1
ATOM 669 N N . THR A 1 92 ? 1.526 -18.922 -5.707 1 94.5 92 THR A N 1
ATOM 670 C CA . THR A 1 92 ? 1.69 -19.047 -7.152 1 94.5 92 THR A CA 1
ATOM 671 C C . THR A 1 92 ? 1.761 -20.5 -7.566 1 94.5 92 THR A C 1
ATOM 673 O O . THR A 1 92 ? 1.085 -20.922 -8.508 1 94.5 92 THR A O 1
ATOM 676 N N . ALA A 1 93 ? 2.535 -21.25 -6.84 1 97.38 93 ALA A N 1
ATOM 677 C CA . ALA A 1 93 ? 2.664 -22.672 -7.117 1 97.38 93 ALA A CA 1
ATOM 678 C C . ALA A 1 93 ? 1.338 -23.406 -6.902 1 97.38 93 ALA A C 1
ATOM 680 O O . ALA A 1 93 ? 1.025 -24.359 -7.605 1 97.38 93 ALA A O 1
ATOM 681 N N . ALA A 1 94 ? 0.597 -22.953 -5.934 1 96.25 94 ALA A N 1
ATOM 682 C CA . ALA A 1 94 ? -0.708 -23.547 -5.672 1 96.25 94 ALA A CA 1
ATOM 683 C C . ALA A 1 94 ? -1.648 -23.359 -6.859 1 96.25 94 ALA A C 1
ATOM 685 O O . ALA A 1 94 ? -2.391 -24.266 -7.227 1 96.25 94 ALA A O 1
ATOM 686 N N . ALA A 1 95 ? -1.622 -22.203 -7.418 1 95.75 95 ALA A N 1
ATOM 687 C CA . ALA A 1 95 ? -2.43 -21.953 -8.609 1 95.75 95 ALA A CA 1
ATOM 688 C C . ALA A 1 95 ? -2.002 -22.875 -9.758 1 95.75 95 ALA A C 1
ATOM 690 O O . ALA A 1 95 ? -2.846 -23.469 -10.438 1 95.75 95 ALA A O 1
ATOM 691 N N . SER A 1 96 ? -0.749 -22.969 -9.953 1 97.81 96 SER A N 1
ATOM 692 C CA . SER A 1 96 ? -0.214 -23.859 -10.977 1 97.81 96 SER A CA 1
ATOM 693 C C . SER A 1 96 ? -0.597 -25.297 -10.703 1 97.81 96 SER A C 1
ATOM 695 O O . SER A 1 96 ? -0.923 -26.047 -11.633 1 97.81 96 SER A O 1
ATOM 697 N N . ALA A 1 97 ? -0.502 -25.641 -9.477 1 97.06 97 ALA A N 1
ATOM 698 C CA . ALA A 1 97 ? -0.848 -27.016 -9.094 1 97.06 97 ALA A CA 1
ATOM 699 C C . ALA A 1 97 ? -2.314 -27.312 -9.391 1 97.06 97 ALA A C 1
ATOM 701 O O . ALA A 1 97 ? -2.648 -28.391 -9.891 1 97.06 97 ALA A O 1
ATOM 702 N N . LEU A 1 98 ? -3.164 -26.375 -9.086 1 96.06 98 LEU A N 1
ATOM 703 C CA . LEU A 1 98 ? -4.582 -26.531 -9.406 1 96.06 98 LEU A CA 1
ATOM 704 C C . LEU A 1 98 ? -4.785 -26.703 -10.906 1 96.06 98 LEU A C 1
ATOM 706 O O . LEU A 1 98 ? -5.488 -27.625 -11.336 1 96.06 98 LEU A O 1
ATOM 710 N N . ALA A 1 99 ? -4.168 -25.875 -11.672 1 97.69 99 ALA A N 1
ATOM 711 C CA . ALA A 1 99 ? -4.238 -25.984 -13.125 1 97.69 99 ALA A CA 1
ATOM 712 C C . ALA A 1 99 ? -3.725 -27.344 -13.602 1 97.69 99 ALA A C 1
ATOM 714 O O . ALA A 1 99 ? -4.312 -27.969 -14.492 1 97.69 99 ALA A O 1
ATOM 715 N N . THR A 1 100 ? -2.658 -27.781 -13.039 1 98.31 100 THR A N 1
ATOM 716 C CA . THR A 1 100 ? -2.025 -29.047 -13.406 1 98.31 100 THR A CA 1
ATOM 717 C C . THR A 1 100 ? -2.957 -30.219 -13.125 1 98.31 100 THR A C 1
ATOM 719 O O . THR A 1 100 ? -3.088 -31.125 -13.945 1 98.31 100 THR A O 1
ATOM 722 N N . THR A 1 101 ? -3.613 -30.219 -11.984 1 97.19 101 THR A N 1
ATOM 723 C CA . THR A 1 101 ? -4.527 -31.297 -11.617 1 97.19 101 THR A CA 1
ATOM 724 C C . THR A 1 101 ? -5.707 -31.344 -12.586 1 97.19 101 THR A C 1
ATOM 726 O O . THR A 1 101 ? -6.281 -32.406 -12.812 1 97.19 101 THR A O 1
ATOM 729 N N . ILE A 1 102 ? -6.016 -30.234 -13.141 1 96.62 102 ILE A N 1
ATOM 730 C CA . ILE A 1 102 ? -7.152 -30.141 -14.055 1 96.62 102 ILE A CA 1
ATOM 731 C C . ILE A 1 102 ? -6.727 -30.562 -15.453 1 96.62 102 ILE A C 1
ATOM 733 O O . ILE A 1 102 ? -7.477 -31.266 -16.156 1 96.62 102 ILE A O 1
ATOM 737 N N . LEU A 1 103 ? -5.473 -30.266 -15.852 1 97.81 103 LEU A N 1
ATOM 738 C CA . LEU A 1 103 ? -5.152 -30.328 -17.266 1 97.81 103 LEU A CA 1
ATOM 739 C C . LEU A 1 103 ? -4.133 -31.438 -17.547 1 97.81 103 LEU A C 1
ATOM 741 O O . LEU A 1 103 ? -4.094 -32 -18.641 1 97.81 103 LEU A O 1
ATOM 745 N N . ALA A 1 104 ? -3.248 -31.703 -16.656 1 98 104 ALA A N 1
ATOM 746 C CA . ALA A 1 104 ? -2.207 -32.719 -16.891 1 98 104 ALA A CA 1
ATOM 747 C C . ALA A 1 104 ? -2.76 -34.125 -16.766 1 98 104 ALA A C 1
ATOM 749 O O . ALA A 1 104 ? -3.768 -34.344 -16.078 1 98 104 ALA A O 1
ATOM 750 N N . SER A 1 105 ? -2.119 -35.062 -17.422 1 97.12 105 SER A N 1
ATOM 751 C CA . SER A 1 105 ? -2.465 -36.469 -17.234 1 97.12 105 SER A CA 1
ATOM 752 C C . SER A 1 105 ? -2.203 -36.938 -15.797 1 97.12 105 SER A C 1
ATOM 754 O O . SER A 1 105 ? -1.132 -36.656 -15.25 1 97.12 105 SER A O 1
ATOM 756 N N . PRO A 1 106 ? -3.162 -37.625 -15.227 1 96.38 106 PRO A N 1
ATOM 757 C CA . PRO A 1 106 ? -2.951 -38.094 -13.859 1 96.38 106 PRO A CA 1
ATOM 758 C C . PRO A 1 106 ? -1.844 -39.156 -13.781 1 96.38 106 PRO A C 1
ATOM 760 O O . PRO A 1 106 ? -1.38 -39.469 -12.68 1 96.38 106 PRO A O 1
ATOM 763 N N . THR A 1 107 ? -1.406 -39.625 -14.906 1 97.38 107 THR A N 1
ATOM 764 C CA . THR A 1 107 ? -0.385 -40.656 -14.922 1 97.38 107 THR A CA 1
ATOM 765 C C . THR A 1 107 ? 0.969 -40.094 -15.328 1 97.38 107 THR A C 1
ATOM 767 O O . THR A 1 107 ? 1.886 -40.844 -15.68 1 97.38 107 THR A O 1
ATOM 770 N N . SER A 1 108 ? 1.064 -38.781 -15.297 1 98.31 108 SER A N 1
ATOM 771 C CA . SER A 1 108 ? 2.338 -38.156 -15.594 1 98.31 108 SER A CA 1
ATOM 772 C C . SER A 1 108 ? 3.459 -38.688 -14.719 1 98.31 108 SER A C 1
ATOM 774 O O . SER A 1 108 ? 3.273 -38.906 -13.523 1 98.31 108 SER A O 1
ATOM 776 N N . THR A 1 109 ? 4.688 -38.906 -15.305 1 98.44 109 THR A N 1
ATOM 777 C CA . THR A 1 109 ? 5.766 -39.531 -14.547 1 98.44 109 THR A CA 1
ATOM 778 C C . THR A 1 109 ? 7.008 -38.656 -14.539 1 98.44 109 THR A C 1
ATOM 780 O O . THR A 1 109 ? 7.93 -38.875 -13.75 1 98.44 109 THR A O 1
ATOM 783 N N . SER A 1 110 ? 7.023 -37.688 -15.383 1 98.56 110 SER A N 1
ATOM 784 C CA . SER A 1 110 ? 8.227 -36.875 -15.531 1 98.56 110 SER A CA 1
ATOM 785 C C . SER A 1 110 ? 7.914 -35.375 -15.375 1 98.56 110 SER A C 1
ATOM 787 O O . SER A 1 110 ? 7.059 -34.844 -16.078 1 98.56 110 SER A O 1
ATOM 789 N N . LEU A 1 111 ? 8.633 -34.719 -14.453 1 98.69 111 LEU A N 1
ATOM 790 C CA . LEU A 1 111 ? 8.516 -33.281 -14.172 1 98.69 111 LEU A CA 1
ATOM 791 C C . LEU A 1 111 ? 9.812 -32.562 -14.508 1 98.69 111 LEU A C 1
ATOM 793 O O . LEU A 1 111 ? 10.898 -33 -14.133 1 98.69 111 LEU A O 1
ATOM 797 N N . VAL A 1 112 ? 9.703 -31.516 -15.25 1 98.56 112 VAL A N 1
ATOM 798 C CA . VAL A 1 112 ? 10.836 -30.641 -15.531 1 98.56 112 VAL A CA 1
ATOM 799 C C . VAL A 1 1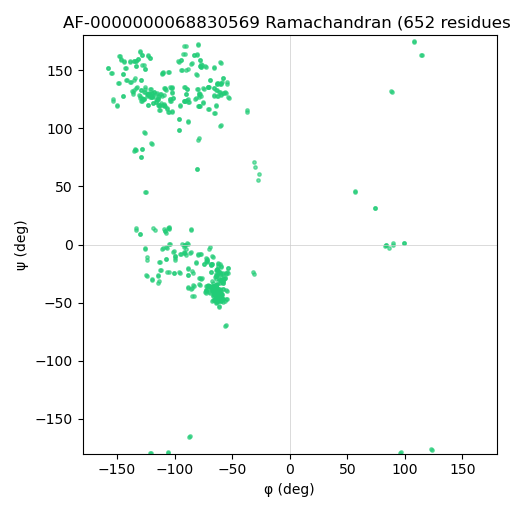12 ? 10.555 -29.234 -15.008 1 98.56 112 VAL A C 1
ATOM 801 O O . VAL A 1 112 ? 9.5 -28.656 -15.281 1 98.56 112 VAL A O 1
ATOM 804 N N . VAL A 1 113 ? 11.461 -28.688 -14.219 1 98.38 113 VAL A N 1
ATOM 805 C CA . VAL A 1 113 ? 11.328 -27.344 -13.664 1 98.38 113 VAL A CA 1
ATOM 806 C C . VAL A 1 113 ? 12.531 -26.484 -14.055 1 98.38 113 VAL A C 1
ATOM 808 O O . VAL A 1 113 ? 13.672 -26.859 -13.758 1 98.38 113 VAL A O 1
ATOM 811 N N . PHE A 1 114 ? 12.25 -25.422 -14.734 1 97.56 114 PHE A N 1
ATOM 812 C CA . PHE A 1 114 ? 13.305 -24.469 -15.039 1 97.56 114 PHE A CA 1
ATOM 813 C C . PHE A 1 114 ? 13.445 -23.438 -13.922 1 97.56 114 PHE A C 1
ATOM 815 O O . PHE A 1 114 ? 12.484 -22.75 -13.578 1 97.56 114 PHE A O 1
ATOM 822 N N . GLY A 1 115 ? 14.656 -23.359 -13.359 1 95.44 115 GLY A N 1
ATOM 823 C CA . GLY A 1 115 ? 14.922 -22.438 -12.266 1 95.44 115 GLY A CA 1
ATOM 824 C C . GLY A 1 115 ? 15.258 -23.125 -10.961 1 95.44 115 GLY A C 1
ATOM 825 O O . GLY A 1 115 ? 15.008 -24.328 -10.812 1 95.44 115 GLY A O 1
ATOM 826 N N . SER A 1 116 ? 15.852 -22.375 -10.031 1 94.12 116 SER A N 1
ATOM 827 C CA . SER A 1 116 ? 16.234 -22.953 -8.75 1 94.12 116 SER A CA 1
ATOM 828 C C . SER A 1 116 ? 15.805 -22.062 -7.59 1 94.12 116 SER A C 1
ATOM 830 O O . SER A 1 116 ? 16.281 -22.219 -6.469 1 94.12 116 SER A O 1
ATOM 832 N N . GLY A 1 117 ? 14.953 -21.109 -7.852 1 90.5 117 GLY A N 1
ATOM 833 C CA . GLY A 1 117 ? 14.492 -20.203 -6.812 1 90.5 117 GLY A CA 1
ATOM 834 C C . GLY A 1 117 ? 13.289 -20.734 -6.059 1 90.5 117 GLY A C 1
ATOM 835 O O . GLY A 1 117 ? 12.969 -21.922 -6.141 1 90.5 117 GLY A O 1
ATOM 836 N N . THR A 1 118 ? 12.68 -19.828 -5.336 1 91.12 118 THR A N 1
ATOM 837 C CA . THR A 1 118 ? 11.539 -20.156 -4.484 1 91.12 118 THR A CA 1
ATOM 838 C C . THR A 1 118 ? 10.391 -20.703 -5.32 1 91.12 118 THR A C 1
ATOM 840 O O . THR A 1 118 ? 9.727 -21.672 -4.914 1 91.12 118 THR A O 1
ATOM 843 N N . GLN A 1 119 ? 10.172 -20.094 -6.449 1 94 119 GLN A N 1
ATOM 844 C CA . GLN A 1 119 ? 9.102 -20.578 -7.32 1 94 119 GLN A CA 1
ATOM 845 C C . GLN A 1 119 ? 9.375 -22.016 -7.785 1 94 119 GLN A C 1
ATOM 847 O O . GLN A 1 119 ? 8.484 -22.859 -7.758 1 94 119 GLN A O 1
ATOM 852 N N . ALA A 1 120 ? 10.609 -22.25 -8.164 1 96.75 120 ALA A N 1
ATOM 853 C CA . ALA A 1 120 ? 10.977 -23.594 -8.609 1 96.75 120 ALA A CA 1
ATOM 854 C C . ALA A 1 120 ? 10.742 -24.625 -7.496 1 96.75 120 ALA A C 1
ATOM 856 O O . ALA A 1 120 ? 10.18 -25.688 -7.738 1 96.75 120 ALA A O 1
ATOM 857 N N . TYR A 1 121 ? 11.094 -24.281 -6.336 1 97.19 121 TYR A N 1
ATOM 858 C CA . TYR A 1 121 ? 10.945 -25.172 -5.195 1 97.19 121 TYR A CA 1
ATOM 859 C C . TYR A 1 121 ? 9.484 -25.531 -4.965 1 97.19 121 TYR A C 1
ATOM 861 O O . TYR A 1 121 ? 9.117 -26.703 -4.918 1 97.19 121 TYR A O 1
ATOM 869 N N . TYR A 1 122 ? 8.672 -24.562 -4.855 1 97.56 122 TYR A N 1
ATOM 870 C CA . TYR A 1 122 ? 7.285 -24.812 -4.477 1 97.56 122 TYR A CA 1
ATOM 871 C C . TYR A 1 122 ? 6.527 -25.484 -5.617 1 97.56 122 TYR A C 1
ATOM 873 O O . TYR A 1 122 ? 5.637 -26.312 -5.379 1 97.56 122 TYR A O 1
ATOM 881 N N . HIS A 1 123 ? 6.852 -25.125 -6.828 1 98.5 123 HIS A N 1
ATOM 882 C CA . HIS A 1 123 ? 6.215 -25.812 -7.949 1 98.5 123 HIS A CA 1
ATOM 883 C C . HIS A 1 123 ? 6.586 -27.297 -7.977 1 98.5 123 HIS A C 1
ATOM 885 O O . HIS A 1 123 ? 5.715 -28.156 -8.078 1 98.5 123 HIS A O 1
ATOM 891 N N . ALA A 1 124 ? 7.879 -27.578 -7.832 1 98.62 124 ALA A N 1
ATOM 892 C CA . ALA A 1 124 ? 8.32 -28.969 -7.789 1 98.62 124 ALA A CA 1
ATOM 893 C C . ALA A 1 124 ? 7.664 -29.703 -6.629 1 98.62 124 ALA A C 1
ATOM 895 O O . ALA A 1 124 ? 7.094 -30.781 -6.816 1 98.62 124 ALA A O 1
ATOM 896 N N . ARG A 1 125 ? 7.648 -29.125 -5.516 1 98.19 125 ARG A N 1
ATOM 897 C CA . ARG A 1 125 ? 7.137 -29.75 -4.297 1 98.19 125 ARG A CA 1
ATOM 898 C C . ARG A 1 125 ? 5.66 -30.094 -4.434 1 98.19 125 ARG A C 1
ATOM 900 O O . ARG A 1 125 ? 5.25 -31.219 -4.172 1 98.19 125 ARG A O 1
ATOM 907 N N . LEU A 1 126 ? 4.891 -29.156 -4.891 1 98.19 126 LEU A N 1
ATOM 908 C CA . LEU A 1 126 ? 3.445 -29.344 -4.93 1 98.19 126 LEU A CA 1
ATOM 909 C C . LEU A 1 126 ? 3.061 -30.328 -6.027 1 98.19 126 LEU A C 1
ATOM 911 O O . LEU A 1 126 ? 2.178 -31.172 -5.828 1 98.19 126 LEU A O 1
ATOM 915 N N . VAL A 1 127 ? 3.715 -30.266 -7.191 1 98.38 127 VAL A N 1
ATOM 916 C CA . VAL A 1 127 ? 3.391 -31.188 -8.266 1 98.38 127 VAL A CA 1
ATOM 917 C C . VAL A 1 127 ? 3.748 -32.625 -7.852 1 98.38 127 VAL A C 1
ATOM 919 O O . VAL A 1 127 ? 2.955 -33.531 -8.039 1 98.38 127 VAL A O 1
ATOM 922 N N . ILE A 1 128 ? 4.914 -32.781 -7.219 1 98.19 128 ILE A N 1
ATOM 923 C CA . ILE A 1 128 ? 5.348 -34.094 -6.777 1 98.19 128 ILE A CA 1
ATOM 924 C C . ILE A 1 128 ? 4.367 -34.656 -5.742 1 98.19 128 ILE A C 1
ATOM 926 O O . ILE A 1 128 ? 4.004 -35.812 -5.777 1 98.19 128 ILE A O 1
ATOM 930 N N . GLN A 1 129 ? 3.879 -33.812 -4.871 1 97.19 129 GLN A N 1
ATOM 931 C CA . GLN A 1 129 ? 2.961 -34.219 -3.818 1 97.19 129 GLN A CA 1
ATOM 932 C C . GLN A 1 129 ? 1.595 -34.594 -4.395 1 97.19 129 GLN A C 1
ATOM 934 O O . GLN A 1 129 ? 0.948 -35.531 -3.924 1 97.19 129 GLN A O 1
ATOM 939 N N . LEU A 1 130 ? 1.162 -33.938 -5.387 1 97.06 130 LEU A N 1
ATOM 940 C CA . LEU A 1 130 ? -0.187 -34.094 -5.914 1 97.06 130 LEU A CA 1
ATOM 941 C C . LEU A 1 130 ? -0.226 -35.219 -6.965 1 97.06 130 LEU A C 1
ATOM 943 O O . LEU A 1 130 ? -1.3 -35.719 -7.301 1 97.06 130 LEU A O 1
ATOM 947 N N . PHE A 1 131 ? 0.952 -35.562 -7.543 1 97.62 131 PHE A N 1
ATOM 948 C CA . PHE A 1 131 ? 1.057 -36.594 -8.555 1 97.62 131 PHE A CA 1
ATOM 949 C C . PHE A 1 131 ? 1.992 -37.719 -8.086 1 97.62 131 PHE A C 1
ATOM 951 O O . PHE A 1 131 ? 3.148 -37.781 -8.508 1 97.62 131 PHE A O 1
ATOM 958 N N . PRO A 1 132 ? 1.492 -38.656 -7.387 1 96.31 132 PRO A N 1
ATOM 959 C CA . PRO A 1 132 ? 2.334 -39.75 -6.922 1 96.31 132 PRO A CA 1
ATOM 960 C C . PRO A 1 132 ? 2.941 -40.562 -8.07 1 96.31 132 PRO A C 1
ATOM 962 O O . PRO A 1 132 ? 3.885 -41.312 -7.867 1 96.31 132 PRO A O 1
ATOM 965 N N . SER A 1 133 ? 2.412 -40.406 -9.234 1 97.88 133 SER A N 1
ATOM 966 C CA . SER A 1 133 ? 2.902 -41.094 -10.414 1 97.88 133 SER A CA 1
ATOM 967 C C . SER A 1 133 ? 4.242 -40.531 -10.875 1 97.88 133 SER A C 1
ATOM 969 O O . SER A 1 133 ? 4.945 -41.156 -11.672 1 97.88 133 SER A O 1
ATOM 971 N N . ILE A 1 134 ? 4.633 -39.344 -10.391 1 98.44 134 ILE A N 1
ATOM 972 C CA . ILE A 1 134 ? 5.902 -38.75 -10.789 1 98.44 134 ILE A CA 1
ATOM 973 C C . ILE A 1 134 ? 7.059 -39.594 -10.289 1 98.44 134 ILE A C 1
ATOM 975 O O . ILE A 1 134 ? 7.148 -39.906 -9.102 1 98.44 134 ILE A O 1
ATOM 979 N N . LYS A 1 135 ? 7.957 -39.938 -11.203 1 98.25 135 LYS A N 1
ATOM 980 C CA . LYS A 1 135 ? 9.102 -40.781 -10.867 1 98.25 135 LYS A CA 1
ATOM 981 C C . LYS A 1 135 ? 10.414 -40 -11.016 1 98.25 135 LYS A C 1
ATOM 983 O O . LYS A 1 135 ? 11.406 -40.312 -10.367 1 98.25 135 LYS A O 1
ATOM 988 N N . LYS A 1 136 ? 10.359 -39.062 -11.867 1 98.25 136 LYS A N 1
ATOM 989 C CA . LYS A 1 136 ? 11.562 -38.281 -12.148 1 98.25 136 LYS A CA 1
ATOM 990 C C . LYS A 1 136 ? 11.242 -36.781 -12.203 1 98.25 136 LYS A C 1
ATOM 992 O O . LYS A 1 136 ? 10.234 -36.375 -12.781 1 98.25 136 LYS A O 1
ATOM 997 N N . ALA A 1 137 ? 12.047 -36 -11.531 1 98.5 137 ALA A N 1
ATOM 998 C CA . ALA A 1 137 ? 11.992 -34.562 -11.609 1 98.5 137 ALA A CA 1
ATOM 999 C C . ALA A 1 137 ? 13.359 -33.969 -11.945 1 98.5 137 ALA A C 1
ATOM 1001 O O . ALA A 1 137 ? 14.352 -34.281 -11.273 1 98.5 137 ALA A O 1
ATOM 1002 N N . THR A 1 138 ? 13.438 -33.188 -12.961 1 97.94 138 THR A N 1
ATOM 1003 C CA . THR A 1 138 ? 14.688 -32.562 -13.383 1 97.94 138 THR A CA 1
ATOM 1004 C C . THR A 1 138 ? 14.617 -31.047 -13.219 1 97.94 138 THR A C 1
ATOM 1006 O O . THR A 1 138 ? 13.703 -30.406 -13.742 1 97.94 138 THR A O 1
ATOM 1009 N N . ILE A 1 139 ? 15.586 -30.531 -12.484 1 97.62 139 ILE A N 1
ATOM 1010 C CA . ILE A 1 139 ? 15.742 -29.078 -12.32 1 97.62 139 ILE A CA 1
ATOM 1011 C C . ILE A 1 139 ? 16.75 -28.562 -13.344 1 97.62 139 ILE A C 1
ATOM 1013 O O . ILE A 1 139 ? 17.906 -28.969 -13.352 1 97.62 139 ILE A O 1
ATOM 1017 N N . VAL A 1 140 ? 16.281 -27.656 -14.18 1 97.12 140 VAL A N 1
ATOM 1018 C CA . VAL A 1 140 ? 17.156 -27.109 -15.211 1 97.12 140 VAL A CA 1
ATOM 1019 C C . VAL A 1 140 ? 17.609 -25.703 -14.812 1 97.12 140 VAL A C 1
ATOM 1021 O O . VAL A 1 140 ? 16.781 -24.828 -14.555 1 97.12 140 VAL A O 1
ATOM 1024 N N . VAL A 1 141 ? 18.906 -25.547 -14.758 1 95.5 141 VAL A N 1
ATOM 1025 C CA . VAL A 1 141 ? 19.469 -24.266 -14.352 1 95.5 141 VAL A CA 1
ATOM 1026 C C . VAL A 1 141 ? 20.562 -23.844 -15.344 1 95.5 141 VAL A C 1
ATOM 1028 O O . VAL A 1 141 ? 21.031 -24.656 -16.141 1 95.5 141 VAL A O 1
ATOM 1031 N N . ARG A 1 142 ? 20.875 -22.562 -15.375 1 88.38 142 ARG A N 1
ATOM 1032 C CA . ARG A 1 142 ? 21.969 -22.078 -16.203 1 88.38 142 ARG A CA 1
ATOM 1033 C C . ARG A 1 142 ? 23.297 -22.625 -15.719 1 88.38 142 ARG A C 1
ATOM 1035 O O . ARG A 1 142 ? 24.156 -22.984 -16.531 1 88.38 142 ARG A O 1
ATOM 1042 N N . LYS A 1 143 ? 23.453 -22.5 -14.43 1 88.56 143 LYS A N 1
ATOM 1043 C CA . LYS A 1 143 ? 24.625 -23.047 -13.742 1 88.56 143 LYS A CA 1
ATOM 1044 C C . LYS A 1 143 ? 24.219 -23.781 -12.461 1 88.56 143 LYS A C 1
ATOM 1046 O O . LYS A 1 143 ? 23.328 -23.344 -11.742 1 88.56 143 LYS A O 1
ATOM 1051 N N . VAL A 1 144 ? 24.938 -24.875 -12.25 1 89.31 144 VAL A N 1
ATOM 1052 C CA . VAL A 1 144 ? 24.656 -25.594 -11.016 1 89.31 144 VAL A CA 1
ATOM 1053 C C . VAL A 1 144 ? 25.328 -24.906 -9.844 1 89.31 144 VAL A C 1
ATOM 1055 O O . VAL A 1 144 ? 26.453 -25.266 -9.469 1 89.31 144 VAL A O 1
ATOM 1058 N N . THR A 1 145 ? 24.672 -24.062 -9.242 1 89.38 145 THR A N 1
ATOM 1059 C CA . THR A 1 145 ? 25.141 -23.312 -8.094 1 89.38 145 THR A CA 1
ATOM 1060 C C . THR A 1 145 ? 24.781 -24.016 -6.793 1 89.38 145 THR A C 1
ATOM 1062 O O . THR A 1 145 ? 24.078 -25.031 -6.805 1 89.38 145 THR A O 1
ATOM 1065 N N . PRO A 1 146 ? 25.328 -23.516 -5.695 1 90 146 PRO A N 1
ATOM 1066 C CA . PRO A 1 146 ? 24.906 -24.062 -4.406 1 90 146 PRO A CA 1
ATOM 1067 C C . PRO A 1 146 ? 23.391 -23.953 -4.18 1 90 146 PRO A C 1
ATOM 1069 O O . PRO A 1 146 ? 22.781 -24.844 -3.574 1 90 146 PRO A O 1
ATOM 1072 N N . ARG A 1 147 ? 22.812 -22.984 -4.742 1 87.69 147 ARG A N 1
ATOM 1073 C CA . ARG A 1 147 ? 21.375 -22.828 -4.629 1 87.69 147 ARG A CA 1
ATOM 1074 C C . ARG A 1 147 ? 20.641 -23.984 -5.305 1 87.69 147 ARG A C 1
ATOM 1076 O O . ARG A 1 147 ? 19.672 -24.516 -4.754 1 87.69 147 ARG A O 1
ATOM 1083 N N . ALA A 1 148 ? 21.062 -24.297 -6.473 1 92.94 148 ALA A N 1
ATOM 1084 C CA . ALA A 1 148 ? 20.453 -25.406 -7.211 1 92.94 148 ALA A CA 1
ATOM 1085 C C . ALA A 1 148 ? 20.672 -26.734 -6.48 1 92.94 148 ALA A C 1
ATOM 1087 O O . ALA A 1 148 ? 19.75 -27.547 -6.391 1 92.94 148 ALA A O 1
ATOM 1088 N N . THR A 1 149 ? 21.844 -26.875 -5.977 1 95.19 149 THR A N 1
ATOM 1089 C CA . THR A 1 149 ? 22.156 -28.094 -5.246 1 95.19 149 THR A CA 1
ATOM 1090 C C . THR A 1 149 ? 21.328 -28.203 -3.975 1 95.19 149 THR A C 1
ATOM 1092 O O . THR A 1 149 ? 20.797 -29.266 -3.652 1 95.19 149 THR A O 1
ATOM 1095 N N . ASP A 1 150 ? 21.188 -27.125 -3.32 1 95.56 150 ASP A N 1
ATOM 1096 C CA . ASP A 1 150 ? 20.391 -27.078 -2.098 1 95.56 150 ASP A CA 1
ATOM 1097 C C . ASP A 1 150 ? 18.922 -27.406 -2.387 1 95.56 150 ASP A C 1
ATOM 1099 O O . ASP A 1 150 ? 18.281 -28.094 -1.604 1 95.56 150 ASP A O 1
ATOM 1103 N N . LEU A 1 151 ? 18.453 -26.891 -3.455 1 95.69 151 LEU A N 1
ATOM 1104 C CA . LEU A 1 151 ? 17.078 -27.156 -3.855 1 95.69 151 LEU A CA 1
ATOM 1105 C C . LEU A 1 151 ? 16.859 -28.641 -4.109 1 95.69 151 LEU A C 1
ATOM 1107 O O . LEU A 1 151 ? 15.883 -29.219 -3.619 1 95.69 151 LEU A O 1
ATOM 1111 N N . VAL A 1 152 ? 17.734 -29.234 -4.832 1 97.19 152 VAL A N 1
ATOM 1112 C CA . VAL A 1 152 ? 17.625 -30.656 -5.172 1 97.19 152 VAL A CA 1
ATOM 1113 C C . VAL A 1 152 ? 17.672 -31.5 -3.896 1 97.19 152 VAL A C 1
ATOM 1115 O O . VAL A 1 152 ? 16.859 -32.406 -3.719 1 97.19 152 VAL A O 1
ATOM 1118 N N . GLU A 1 153 ? 18.562 -31.172 -3.041 1 97.5 153 GLU A N 1
ATOM 1119 C CA . GLU A 1 153 ? 18.703 -31.938 -1.798 1 97.5 153 GLU A CA 1
ATOM 1120 C C . GLU A 1 153 ? 17.453 -31.812 -0.931 1 97.5 153 GLU A C 1
ATOM 1122 O O . GLU A 1 153 ? 17.016 -32.781 -0.334 1 97.5 153 GLU A O 1
ATOM 1127 N N . ARG A 1 154 ? 16.984 -30.656 -0.883 1 97.25 154 ARG A N 1
ATOM 1128 C CA . ARG A 1 154 ? 15.766 -30.422 -0.114 1 97.25 154 ARG A CA 1
ATOM 1129 C C . ARG A 1 154 ? 14.609 -31.25 -0.663 1 97.25 154 ARG A C 1
ATOM 1131 O O . ARG A 1 154 ? 13.891 -31.906 0.098 1 97.25 154 ARG A O 1
ATOM 1138 N N . LEU A 1 155 ? 14.461 -31.234 -1.951 1 98 155 LEU A N 1
ATOM 1139 C CA . LEU A 1 155 ? 13.375 -31.969 -2.592 1 98 155 LEU A CA 1
ATOM 1140 C C . LEU A 1 155 ? 13.562 -33.469 -2.408 1 98 155 LEU A C 1
ATOM 1142 O O . LEU A 1 155 ? 12.594 -34.188 -2.197 1 98 155 LEU A O 1
ATOM 1146 N N . ARG A 1 156 ? 14.789 -33.938 -2.449 1 97.75 156 ARG A N 1
ATOM 1147 C CA . ARG A 1 156 ? 15.078 -35.344 -2.266 1 97.75 156 ARG A CA 1
ATOM 1148 C C . ARG A 1 156 ? 14.68 -35.812 -0.867 1 97.75 156 ARG A C 1
ATOM 1150 O O . ARG A 1 156 ? 14.188 -36.938 -0.694 1 97.75 156 ARG A O 1
ATOM 1157 N N . ARG A 1 157 ? 14.906 -34.938 0.036 1 97.62 157 ARG A N 1
ATOM 1158 C CA . ARG A 1 157 ? 14.539 -35.281 1.411 1 97.62 157 ARG A CA 1
ATOM 1159 C C . ARG A 1 157 ? 13.031 -35.375 1.567 1 97.62 157 ARG A C 1
ATOM 1161 O O . ARG A 1 157 ? 12.531 -36.188 2.332 1 97.62 157 ARG A O 1
ATOM 1168 N N . GLU A 1 158 ? 12.336 -34.625 0.833 1 97.12 158 GLU A N 1
ATOM 1169 C CA . GLU A 1 158 ? 10.883 -34.531 0.959 1 97.12 158 GLU A CA 1
ATOM 1170 C C . GLU A 1 158 ? 10.203 -35.594 0.093 1 97.12 158 GLU A C 1
ATOM 1172 O O . GLU A 1 158 ? 9.047 -35.969 0.341 1 97.12 158 GLU A O 1
ATOM 1177 N N . ALA A 1 159 ? 10.867 -36.031 -0.985 1 96.75 159 ALA A N 1
ATOM 1178 C CA . ALA A 1 159 ? 10.32 -37 -1.93 1 96.75 159 ALA A CA 1
ATOM 1179 C C . ALA A 1 159 ? 11.359 -38.062 -2.287 1 96.75 159 ALA A C 1
ATOM 1181 O O . ALA A 1 159 ? 11.836 -38.125 -3.422 1 96.75 159 ALA A O 1
ATOM 1182 N N . SER A 1 160 ? 11.516 -39.031 -1.434 1 93.25 160 SER A N 1
ATOM 1183 C CA . SER A 1 160 ? 12.594 -40 -1.562 1 93.25 160 SER A CA 1
ATOM 1184 C C . SER A 1 160 ? 12.312 -41 -2.682 1 93.25 160 SER A C 1
ATOM 1186 O O . SER A 1 160 ? 13.227 -41.656 -3.182 1 93.25 160 SER A O 1
ATOM 1188 N N . ASN A 1 161 ? 11.117 -41.094 -3.109 1 95.75 161 ASN A N 1
ATOM 1189 C CA . ASN A 1 161 ? 10.75 -42.062 -4.125 1 95.75 161 ASN A CA 1
ATOM 1190 C C . ASN A 1 161 ? 10.836 -41.5 -5.531 1 95.75 161 ASN A C 1
ATOM 1192 O O . ASN A 1 161 ? 10.516 -42.156 -6.512 1 95.75 161 ASN A O 1
ATOM 1196 N N . VAL A 1 162 ? 11.203 -40.25 -5.656 1 98.12 162 VAL A N 1
ATOM 1197 C CA . VAL A 1 162 ? 11.32 -39.562 -6.938 1 98.12 162 VAL A CA 1
ATOM 1198 C C . VAL A 1 162 ? 12.789 -39.312 -7.254 1 98.12 162 VAL A C 1
ATOM 1200 O O . VAL A 1 162 ? 13.547 -38.844 -6.395 1 98.12 162 VAL A O 1
ATOM 1203 N N . GLU A 1 163 ? 13.242 -39.688 -8.438 1 98.25 163 GLU A N 1
ATOM 1204 C CA . GLU A 1 163 ? 14.578 -39.312 -8.891 1 98.25 163 GLU A CA 1
ATOM 1205 C C . GLU A 1 163 ? 14.656 -37.812 -9.219 1 98.25 163 GLU A C 1
ATOM 1207 O O . GLU A 1 163 ? 13.977 -37.344 -10.133 1 98.25 163 GLU A O 1
ATOM 1212 N N . ILE A 1 164 ? 15.469 -37.156 -8.469 1 98 164 ILE A N 1
ATOM 1213 C CA . ILE A 1 164 ? 15.562 -35.688 -8.656 1 98 164 ILE A CA 1
ATOM 1214 C C . ILE A 1 164 ? 17 -35.312 -8.992 1 98 164 ILE A C 1
ATOM 1216 O O . ILE A 1 164 ? 17.938 -35.719 -8.289 1 98 164 ILE A O 1
ATOM 1220 N N . GLU A 1 165 ? 17.203 -34.562 -10.023 1 95.81 165 GLU A N 1
ATOM 1221 C CA . GLU A 1 165 ? 18.531 -34.094 -10.414 1 95.81 165 GLU A CA 1
ATOM 1222 C C . GLU A 1 165 ? 18.5 -32.688 -10.977 1 95.81 165 GLU A C 1
ATOM 1224 O O . GLU A 1 165 ? 17.438 -32.188 -11.359 1 95.81 165 GLU A O 1
ATOM 1229 N N . ALA A 1 166 ? 19.641 -32.062 -10.922 1 95.94 166 ALA A N 1
ATOM 1230 C CA . ALA A 1 166 ? 19.828 -30.766 -11.578 1 95.94 166 ALA A CA 1
ATOM 1231 C C . ALA A 1 166 ? 20.719 -30.906 -12.805 1 95.94 166 ALA A C 1
ATOM 1233 O O . ALA A 1 166 ? 21.703 -31.641 -12.789 1 95.94 166 ALA A O 1
ATOM 1234 N N . VAL A 1 167 ? 20.266 -30.281 -13.867 1 94.44 167 VAL A N 1
ATOM 1235 C CA . VAL A 1 167 ? 21.078 -30.266 -15.086 1 94.44 167 VAL A CA 1
ATOM 1236 C C . VAL A 1 167 ? 21.203 -28.844 -15.617 1 94.44 167 VAL A C 1
ATOM 1238 O O . VAL A 1 167 ? 20.469 -27.953 -15.188 1 94.44 167 VAL A O 1
ATOM 1241 N N . THR A 1 168 ? 22.125 -28.656 -16.547 1 92.44 168 THR A N 1
ATOM 1242 C CA . THR A 1 168 ? 22.297 -27.359 -17.172 1 92.44 168 THR A CA 1
ATOM 1243 C C . THR A 1 168 ? 21.469 -27.25 -18.453 1 92.44 168 THR A C 1
ATOM 1245 O O . THR A 1 168 ? 21.016 -28.266 -18.984 1 92.44 168 THR A O 1
ATOM 1248 N N . GLY A 1 169 ? 21.312 -26.016 -18.891 1 82.44 169 GLY A N 1
ATOM 1249 C CA . GLY A 1 169 ? 20.5 -25.703 -20.047 1 82.44 169 GLY A CA 1
ATOM 1250 C C . GLY A 1 169 ? 20.938 -26.422 -21.312 1 82.44 169 GLY A C 1
ATOM 1251 O O . GLY A 1 169 ? 20.141 -26.609 -22.234 1 82.44 169 GLY A O 1
ATOM 1252 N N . ASP A 1 170 ? 22.156 -26.781 -21.359 1 83.25 170 ASP A N 1
ATOM 1253 C CA . ASP A 1 170 ? 22.672 -27.484 -22.531 1 83.25 170 ASP A CA 1
ATOM 1254 C C . ASP A 1 170 ? 21.922 -28.797 -22.766 1 83.25 170 ASP A C 1
ATOM 1256 O O . ASP A 1 170 ? 21.844 -29.297 -23.891 1 83.25 170 ASP A O 1
ATOM 1260 N N . ASN A 1 171 ? 21.312 -29.203 -21.75 1 81.19 171 ASN A N 1
ATOM 1261 C CA . ASN A 1 171 ? 20.594 -30.484 -21.812 1 81.19 171 ASN A CA 1
ATOM 1262 C C . ASN A 1 171 ? 19.094 -30.266 -21.844 1 81.19 171 ASN A C 1
ATOM 1264 O O . ASN A 1 171 ? 18.312 -31.219 -21.719 1 81.19 171 ASN A O 1
ATOM 1268 N N . ALA A 1 172 ? 18.672 -29.109 -22 1 87.5 172 ALA A N 1
ATOM 1269 C CA . ALA A 1 172 ? 17.25 -28.781 -21.875 1 87.5 172 ALA A CA 1
ATOM 1270 C C . ALA A 1 172 ? 16.422 -29.516 -22.922 1 87.5 172 ALA A C 1
ATOM 1272 O O . ALA A 1 172 ? 15.328 -30.016 -22.609 1 87.5 172 ALA A O 1
ATOM 1273 N N . SER A 1 173 ? 16.984 -29.625 -24.109 1 91.56 173 SER A N 1
ATOM 1274 C CA . SER A 1 173 ? 16.25 -30.281 -25.188 1 91.56 173 SER A CA 1
ATOM 1275 C C . SER A 1 173 ? 15.914 -31.719 -24.828 1 91.56 173 SER A C 1
ATOM 1277 O O . SER A 1 173 ? 14.766 -32.156 -24.969 1 91.56 173 SER A O 1
ATOM 1279 N N . GLU A 1 174 ? 16.844 -32.469 -24.359 1 93.69 174 GLU A N 1
ATOM 1280 C CA . GLU A 1 174 ? 16.641 -33.875 -24.031 1 93.69 174 GLU A CA 1
ATOM 1281 C C . GLU A 1 174 ? 15.633 -34.062 -22.906 1 93.69 174 GLU A C 1
ATOM 1283 O O . GLU A 1 174 ? 14.797 -34.969 -22.953 1 93.69 174 GLU A O 1
ATOM 1288 N N . VAL A 1 175 ? 15.68 -33.188 -21.969 1 95.06 175 VAL A N 1
ATOM 1289 C CA . VAL A 1 175 ? 14.812 -33.344 -20.812 1 95.06 175 VAL A CA 1
ATOM 1290 C C . VAL A 1 175 ? 13.391 -32.906 -21.156 1 95.06 175 VAL A C 1
ATOM 1292 O O . VAL A 1 175 ? 12.414 -33.469 -20.656 1 95.06 175 VAL A O 1
ATOM 1295 N N . VAL A 1 176 ? 13.281 -31.922 -21.969 1 96.88 176 VAL A N 1
ATOM 1296 C CA . VAL A 1 176 ? 11.977 -31.406 -22.391 1 96.88 176 VAL A CA 1
ATOM 1297 C C . VAL A 1 176 ? 11.25 -32.469 -23.219 1 96.88 176 VAL A C 1
ATOM 1299 O O . VAL A 1 176 ? 10.031 -32.625 -23.094 1 96.88 176 VAL A O 1
ATOM 1302 N N . LYS A 1 177 ? 11.953 -33.219 -24.016 1 96.5 177 LYS A N 1
ATOM 1303 C CA . LYS A 1 177 ? 11.383 -34.219 -24.891 1 96.5 177 LYS A CA 1
ATOM 1304 C C . LYS A 1 177 ? 10.695 -35.312 -24.094 1 96.5 177 LYS A C 1
ATOM 1306 O O . LYS A 1 177 ? 9.781 -36 -24.578 1 96.5 177 LYS A O 1
ATOM 1311 N N . GLU A 1 178 ? 11.07 -35.438 -22.875 1 95.44 178 GLU A N 1
ATOM 1312 C CA . GLU A 1 178 ? 10.547 -36.531 -22.047 1 95.44 178 GLU A CA 1
ATOM 1313 C C . GLU A 1 178 ? 9.555 -36 -21.016 1 95.44 178 GLU A C 1
ATOM 1315 O O . GLU A 1 178 ? 8.93 -36.781 -20.297 1 95.44 178 GLU A O 1
ATOM 1320 N N . ALA A 1 179 ? 9.352 -34.781 -20.969 1 97.94 179 ALA A N 1
ATOM 1321 C CA . ALA A 1 179 ? 8.609 -34.156 -19.875 1 97.94 179 ALA A CA 1
ATOM 1322 C C . ALA A 1 179 ? 7.105 -34.344 -20.062 1 97.94 179 ALA A C 1
ATOM 1324 O O . ALA A 1 179 ? 6.57 -34.094 -21.156 1 97.94 179 ALA A O 1
ATOM 1325 N N . ASP A 1 180 ? 6.418 -34.812 -18.984 1 98.5 180 ASP A N 1
ATOM 1326 C CA . ASP A 1 180 ? 4.961 -34.812 -18.953 1 98.5 180 ASP A CA 1
ATOM 1327 C C . ASP A 1 180 ? 4.434 -33.469 -18.469 1 98.5 180 ASP A C 1
ATOM 1329 O O . ASP A 1 180 ? 3.387 -33 -18.922 1 98.5 180 ASP A O 1
ATOM 1333 N N . ILE A 1 181 ? 5.121 -32.906 -17.516 1 98.75 181 ILE A N 1
ATOM 1334 C CA . ILE A 1 181 ? 4.801 -31.594 -16.938 1 98.75 181 ILE A CA 1
ATOM 1335 C C . ILE A 1 181 ? 6.047 -30.703 -16.938 1 98.75 181 ILE A C 1
ATOM 1337 O O . ILE A 1 181 ? 7.133 -31.156 -16.562 1 98.75 181 ILE A O 1
ATOM 1341 N N . ILE A 1 182 ? 5.887 -29.469 -17.391 1 98.75 182 ILE A N 1
ATOM 1342 C CA . ILE A 1 182 ? 6.973 -28.484 -17.422 1 98.75 182 ILE A CA 1
ATOM 1343 C C . ILE A 1 182 ? 6.57 -27.25 -16.625 1 98.75 182 ILE A C 1
ATOM 1345 O O . ILE A 1 182 ? 5.473 -26.719 -16.812 1 98.75 182 ILE A O 1
ATOM 1349 N N . CYS A 1 183 ? 7.422 -26.828 -15.711 1 98.75 183 CYS A N 1
ATOM 1350 C CA . CYS A 1 183 ? 7.277 -25.531 -15.031 1 98.75 183 CYS A CA 1
ATOM 1351 C C . CYS A 1 183 ? 8.445 -24.609 -15.359 1 98.75 183 CYS A C 1
ATOM 1353 O O . CYS A 1 183 ? 9.602 -24.969 -15.141 1 98.75 183 CYS A O 1
ATOM 1355 N N . THR A 1 184 ? 8.109 -23.484 -15.891 1 98.06 184 THR A N 1
ATOM 1356 C CA . THR A 1 184 ? 9.141 -22.484 -16.141 1 98.06 184 THR A CA 1
ATOM 1357 C C . THR A 1 184 ? 9.055 -21.344 -15.117 1 98.06 184 THR A C 1
ATOM 1359 O O . THR A 1 184 ? 8.078 -20.609 -15.086 1 98.06 184 THR A O 1
ATOM 1362 N N . CYS A 1 185 ? 10.102 -21.266 -14.312 1 96.06 185 CYS A N 1
ATOM 1363 C CA . CYS A 1 185 ? 10.133 -20.359 -13.172 1 96.06 185 CYS A CA 1
ATOM 1364 C C . CYS A 1 185 ? 11.359 -19.453 -13.227 1 96.06 185 CYS A C 1
ATOM 1366 O O . CYS A 1 185 ? 12.039 -19.266 -12.219 1 96.06 185 CYS A O 1
ATOM 1368 N N . VAL A 1 186 ? 11.656 -18.891 -14.383 1 93.12 186 VAL A N 1
ATOM 1369 C CA . VAL A 1 186 ? 12.836 -18.062 -14.57 1 93.12 186 VAL A CA 1
ATOM 1370 C C . VAL A 1 186 ? 12.438 -16.734 -15.211 1 93.12 186 VAL A C 1
ATOM 1372 O O . VAL A 1 186 ? 11.562 -16.688 -16.078 1 93.12 186 VAL A O 1
ATOM 1375 N N . PRO A 1 187 ? 13.07 -15.672 -14.766 1 89.19 187 PRO A N 1
ATOM 1376 C CA . PRO A 1 187 ? 12.82 -14.383 -15.422 1 89.19 187 PRO A CA 1
ATOM 1377 C C . PRO A 1 187 ? 13.617 -14.211 -16.719 1 89.19 187 PRO A C 1
ATOM 1379 O O . PRO A 1 187 ? 14.367 -13.242 -16.859 1 89.19 187 PRO A O 1
ATOM 1382 N N . SER A 1 188 ? 13.344 -14.992 -17.688 1 92.88 188 SER A N 1
ATOM 1383 C CA . SER A 1 188 ? 14.125 -15.016 -18.922 1 92.88 188 SER A CA 1
ATOM 1384 C C . SER A 1 188 ? 13.57 -14.031 -19.953 1 92.88 188 SER A C 1
ATOM 1386 O O . SER A 1 188 ? 12.383 -13.695 -19.906 1 92.88 188 SER A O 1
ATOM 1388 N N . THR A 1 189 ? 14.461 -13.539 -20.766 1 94.62 189 THR A N 1
ATOM 1389 C CA . THR A 1 189 ? 14.039 -12.695 -21.875 1 94.62 189 THR A CA 1
ATOM 1390 C C . THR A 1 189 ? 14.094 -13.461 -23.188 1 94.62 189 THR A C 1
ATOM 1392 O O . THR A 1 189 ? 13.812 -12.898 -24.25 1 94.62 189 THR A O 1
ATOM 1395 N N . GLU A 1 190 ? 14.469 -14.656 -23.078 1 95 190 GLU A N 1
ATOM 1396 C CA . GLU A 1 190 ? 14.477 -15.578 -24.219 1 95 190 GLU A CA 1
ATOM 1397 C C . GLU A 1 190 ? 13.852 -16.922 -23.844 1 95 190 GLU A C 1
ATOM 1399 O O . GLU A 1 190 ? 13.938 -17.344 -22.688 1 95 190 GLU A O 1
ATOM 1404 N N . PRO A 1 191 ? 13.297 -17.625 -24.875 1 95.5 191 PRO A N 1
ATOM 1405 C CA . PRO A 1 191 ? 12.734 -18.953 -24.578 1 95.5 191 PRO A CA 1
ATOM 1406 C C . PRO A 1 191 ? 13.75 -19.906 -23.984 1 95.5 191 PRO A C 1
ATOM 1408 O O . PRO A 1 191 ? 14.914 -19.922 -24.391 1 95.5 191 PRO A O 1
ATOM 1411 N N . VAL A 1 192 ? 13.281 -20.703 -23.062 1 95.75 192 VAL A N 1
ATOM 1412 C CA . VAL A 1 192 ? 14.219 -21.578 -22.359 1 95.75 192 VAL A CA 1
ATOM 1413 C C . VAL A 1 192 ? 14.156 -22.984 -22.938 1 95.75 192 VAL A C 1
ATOM 1415 O O . VAL A 1 192 ? 14.93 -23.859 -22.547 1 95.75 192 VAL A O 1
ATOM 1418 N N . PHE A 1 193 ? 13.234 -23.234 -23.859 1 95.12 193 PHE A N 1
ATOM 1419 C CA . PHE A 1 193 ? 13.164 -24.5 -24.594 1 95.12 193 PHE A CA 1
ATOM 1420 C C . PHE A 1 193 ? 12.617 -24.266 -26 1 95.12 193 PHE A C 1
ATOM 1422 O O . PHE A 1 193 ? 12.078 -23.188 -26.297 1 95.12 193 PHE A O 1
ATOM 1429 N N . ASP A 1 194 ? 12.852 -25.234 -26.844 1 94 194 ASP A N 1
ATOM 1430 C CA . ASP A 1 194 ? 12.281 -25.25 -28.188 1 94 194 ASP A CA 1
ATOM 1431 C C . ASP A 1 194 ? 10.93 -25.969 -28.203 1 94 194 ASP A C 1
ATOM 1433 O O . ASP A 1 194 ? 10.805 -27.078 -27.672 1 94 194 ASP A O 1
ATOM 1437 N N . HIS A 1 195 ? 9.93 -25.281 -28.797 1 92.62 195 HIS A N 1
ATOM 1438 C CA . HIS A 1 195 ? 8.602 -25.891 -28.734 1 92.62 195 HIS A CA 1
ATOM 1439 C C . HIS A 1 195 ? 8.555 -27.172 -29.562 1 92.62 195 HIS A C 1
ATOM 1441 O O . HIS A 1 195 ? 7.691 -28.031 -29.328 1 92.62 195 HIS A O 1
ATOM 1447 N N . ASN A 1 196 ? 9.508 -27.375 -30.438 1 92.88 196 ASN A N 1
ATOM 1448 C CA . ASN A 1 196 ? 9.57 -28.609 -31.203 1 92.88 196 ASN A CA 1
ATOM 1449 C C . ASN A 1 196 ? 9.984 -29.797 -30.344 1 92.88 196 ASN A C 1
ATOM 1451 O O . ASN A 1 196 ? 9.812 -30.953 -30.734 1 92.88 196 ASN A O 1
ATOM 1455 N N . ASP A 1 197 ? 10.445 -29.516 -29.234 1 95.25 197 ASP A N 1
ATOM 1456 C CA . ASP A 1 197 ? 10.898 -30.562 -28.328 1 95.25 197 ASP A CA 1
ATOM 1457 C C . ASP A 1 197 ? 9.742 -31.094 -27.484 1 95.25 197 ASP A C 1
ATOM 1459 O O . ASP A 1 197 ? 9.867 -32.125 -26.812 1 95.25 197 ASP A O 1
ATOM 1463 N N . LEU A 1 198 ? 8.602 -30.469 -27.578 1 96.06 198 LEU A N 1
ATOM 1464 C CA . LEU A 1 198 ? 7.48 -30.812 -26.703 1 96.06 198 LEU A CA 1
ATOM 1465 C C . LEU A 1 198 ? 6.801 -32.094 -27.172 1 96.06 198 LEU A C 1
ATOM 1467 O O . LEU A 1 198 ? 6.426 -32.219 -28.344 1 96.06 198 LEU A O 1
ATOM 1471 N N . LYS A 1 199 ? 6.648 -33 -26.312 1 94 199 LYS A N 1
ATOM 1472 C CA . LYS A 1 199 ? 5.945 -34.219 -26.688 1 94 199 LYS A CA 1
ATOM 1473 C C . LYS A 1 199 ? 4.434 -34 -26.641 1 94 199 LYS A C 1
ATOM 1475 O O . LYS A 1 199 ? 3.945 -33.062 -26 1 94 199 LYS A O 1
ATOM 1480 N N . PRO A 1 200 ? 3.711 -34.906 -27.266 1 93.94 200 PRO A N 1
ATOM 1481 C CA . PRO A 1 200 ? 2.254 -34.844 -27.125 1 93.94 200 PRO A CA 1
ATOM 1482 C C . PRO A 1 200 ? 1.782 -35.062 -25.688 1 93.94 200 PRO A C 1
ATOM 1484 O O . PRO A 1 200 ? 2.357 -35.875 -24.969 1 93.94 200 PRO A O 1
ATOM 1487 N N . GLY A 1 201 ? 0.817 -34.312 -25.281 1 95.5 201 GLY A N 1
ATOM 1488 C CA . GLY A 1 201 ? 0.206 -34.5 -23.969 1 95.5 201 GLY A CA 1
ATOM 1489 C C . GLY A 1 201 ? 0.868 -33.719 -22.859 1 95.5 201 GLY A C 1
ATOM 1490 O O . GLY A 1 201 ? 0.389 -33.688 -21.734 1 95.5 201 GLY A O 1
ATOM 1491 N N . VAL A 1 202 ? 1.868 -32.969 -23.172 1 97.75 202 VAL A N 1
ATOM 1492 C CA . VAL A 1 202 ? 2.613 -32.219 -22.156 1 97.75 202 VAL A CA 1
ATOM 1493 C C . VAL A 1 202 ? 1.744 -31.109 -21.609 1 97.75 202 VAL A C 1
ATOM 1495 O O . VAL A 1 202 ? 0.951 -30.5 -22.328 1 97.75 202 VAL A O 1
ATOM 1498 N N . HIS A 1 203 ? 1.857 -30.891 -20.312 1 98.62 203 HIS A N 1
ATOM 1499 C CA . HIS A 1 203 ? 1.292 -29.719 -19.656 1 98.62 203 HIS A CA 1
ATOM 1500 C C . HIS A 1 203 ? 2.387 -28.75 -19.219 1 98.62 203 HIS A C 1
ATOM 1502 O O . HIS A 1 203 ? 3.369 -29.156 -18.594 1 98.62 203 HIS A O 1
ATOM 1508 N N . ILE A 1 204 ? 2.162 -27.438 -19.5 1 98.62 204 ILE A N 1
ATOM 1509 C CA . ILE A 1 204 ? 3.17 -26.422 -19.203 1 98.62 204 ILE A CA 1
ATOM 1510 C C . ILE A 1 204 ? 2.596 -25.406 -18.219 1 98.62 204 ILE A C 1
ATOM 1512 O O . ILE A 1 204 ? 1.489 -24.906 -18.422 1 98.62 204 ILE A O 1
ATOM 1516 N N . ASN A 1 205 ? 3.322 -25.203 -17.141 1 98.75 205 ASN A N 1
ATOM 1517 C CA . ASN A 1 205 ? 3.107 -24.062 -16.266 1 98.75 205 ASN A CA 1
ATOM 1518 C C . ASN A 1 205 ? 4.152 -22.969 -16.5 1 98.75 205 ASN A C 1
ATOM 1520 O O . ASN A 1 205 ? 5.332 -23.156 -16.203 1 98.75 205 ASN A O 1
ATOM 1524 N N . ALA A 1 206 ? 3.719 -21.844 -16.984 1 98.31 206 ALA A N 1
ATOM 1525 C CA . ALA A 1 206 ? 4.629 -20.734 -17.266 1 98.31 206 ALA A CA 1
ATOM 1526 C C . ALA A 1 206 ? 4.477 -19.609 -16.25 1 98.31 206 ALA A C 1
ATOM 1528 O O . ALA A 1 206 ? 3.467 -18.906 -16.234 1 98.31 206 ALA A O 1
ATOM 1529 N N . ILE A 1 207 ? 5.57 -19.359 -15.492 1 96.31 207 ILE A N 1
ATOM 1530 C CA . ILE A 1 207 ? 5.445 -18.547 -14.281 1 96.31 207 ILE A CA 1
ATOM 1531 C C . ILE A 1 207 ? 6.414 -17.359 -14.352 1 96.31 207 ILE A C 1
ATOM 1533 O O . ILE A 1 207 ? 6.125 -16.281 -13.836 1 96.31 207 ILE A O 1
ATOM 1537 N N . GLY A 1 208 ? 7.438 -17.438 -15 1 93.31 208 GLY A N 1
ATOM 1538 C CA . GLY A 1 208 ? 8.57 -16.531 -14.836 1 93.31 208 GLY A CA 1
ATOM 1539 C C . GLY A 1 208 ? 8.422 -15.242 -15.617 1 93.31 208 GLY A C 1
ATOM 1540 O O . GLY A 1 208 ? 9.094 -14.25 -15.32 1 93.31 208 GLY A O 1
ATOM 1541 N N . SER A 1 209 ? 7.66 -15.234 -16.656 1 91.69 209 SER A N 1
ATOM 1542 C CA . SER A 1 209 ? 7.465 -14.055 -17.5 1 91.69 209 SER A CA 1
ATOM 1543 C C . SER A 1 209 ? 6.316 -13.195 -16.984 1 91.69 209 SER A C 1
ATOM 1545 O O . 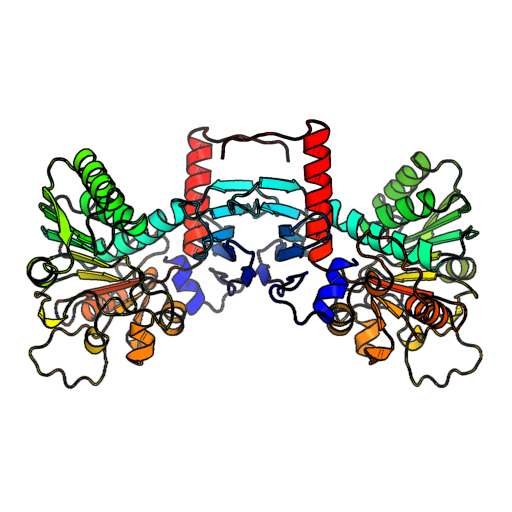SER A 1 209 ? 5.148 -13.5 -17.219 1 91.69 209 SER A O 1
ATOM 1547 N N . TYR A 1 210 ? 6.738 -12.016 -16.359 1 86 210 TYR A N 1
ATOM 1548 C CA . TYR A 1 210 ? 5.699 -11.172 -15.773 1 86 210 TYR A CA 1
ATOM 1549 C C . TYR A 1 210 ? 5.859 -9.727 -16.219 1 86 210 TYR A C 1
ATOM 1551 O O . TYR A 1 210 ? 5.297 -8.812 -15.609 1 86 210 TYR A O 1
ATOM 1559 N N . THR A 1 211 ? 6.734 -9.484 -17.156 1 86.44 211 THR A N 1
ATOM 1560 C CA . THR A 1 211 ? 6.863 -8.195 -17.812 1 86.44 211 THR A CA 1
ATOM 1561 C C . THR A 1 211 ? 6.836 -8.359 -19.328 1 86.44 211 THR A C 1
ATOM 1563 O O . THR A 1 211 ? 7.141 -9.438 -19.844 1 86.44 211 THR A O 1
ATOM 1566 N N . PRO A 1 212 ? 6.594 -7.258 -20.016 1 90.94 212 PRO A N 1
ATOM 1567 C CA . PRO A 1 212 ? 6.488 -7.34 -21.469 1 90.94 212 PRO A CA 1
ATOM 1568 C C . PRO A 1 212 ? 7.789 -7.781 -22.141 1 90.94 212 PRO A C 1
ATOM 1570 O O . PRO A 1 212 ? 7.773 -8.312 -23.25 1 90.94 212 PRO A O 1
ATOM 1573 N N . SER A 1 213 ? 8.891 -7.602 -21.469 1 92.88 213 SER A N 1
ATOM 1574 C CA . SER A 1 213 ? 10.18 -7.91 -22.078 1 92.88 213 SER A CA 1
ATOM 1575 C C . SER A 1 213 ? 10.586 -9.352 -21.797 1 92.88 213 SER A C 1
ATOM 1577 O O . SER A 1 213 ? 11.562 -9.852 -22.375 1 92.88 213 SER A O 1
ATOM 1579 N N . MET A 1 214 ? 9.875 -10 -21.016 1 91.88 214 MET A N 1
ATOM 1580 C CA . MET A 1 214 ? 10.234 -11.352 -20.609 1 91.88 214 MET A CA 1
ATOM 1581 C C . MET A 1 214 ? 9.547 -12.383 -21.5 1 91.88 214 MET A C 1
ATOM 1583 O O . MET A 1 214 ? 8.484 -12.117 -22.062 1 91.88 214 MET A O 1
ATOM 1587 N N . ARG A 1 215 ? 10.32 -13.562 -21.625 1 94.69 215 ARG A N 1
ATOM 1588 C CA . ARG A 1 215 ? 9.82 -14.695 -22.391 1 94.69 215 ARG A CA 1
ATOM 1589 C C . ARG A 1 215 ? 10.422 -16 -21.906 1 94.69 215 ARG A C 1
ATOM 1591 O O . ARG A 1 215 ? 11.648 -16.156 -21.875 1 94.69 215 ARG A O 1
ATOM 1598 N N . GLU A 1 216 ? 9.508 -16.891 -21.578 1 95.31 216 GLU A N 1
ATOM 1599 C CA . GLU A 1 216 ? 10.031 -18.172 -21.125 1 95.31 216 GLU A CA 1
ATOM 1600 C C . GLU A 1 216 ? 9.844 -19.25 -22.188 1 95.31 216 GLU A C 1
ATOM 1602 O O . GLU A 1 216 ? 10.523 -20.281 -22.156 1 95.31 216 GLU A O 1
ATOM 1607 N N . PHE A 1 217 ? 8.852 -19.109 -23.141 1 95.69 217 PHE A N 1
ATOM 1608 C CA . PHE A 1 217 ? 8.602 -20.062 -24.203 1 95.69 217 PHE A CA 1
ATOM 1609 C C . PHE A 1 217 ? 8.43 -19.344 -25.547 1 95.69 217 PHE A C 1
ATOM 1611 O O . PHE A 1 217 ? 8.195 -18.141 -25.578 1 95.69 217 PHE A O 1
ATOM 1618 N N . PRO A 1 218 ? 8.656 -20.078 -26.656 1 93.94 218 PRO A N 1
ATOM 1619 C CA . PRO A 1 218 ? 8.516 -19.438 -27.969 1 93.94 218 PRO A CA 1
ATOM 1620 C C . PRO A 1 218 ? 7.098 -18.938 -28.234 1 93.94 218 PRO A C 1
ATOM 1622 O O . PRO A 1 218 ? 6.148 -19.734 -28.156 1 93.94 218 PRO A O 1
ATOM 1625 N N . PRO A 1 219 ? 6.996 -17.656 -28.609 1 93 219 PRO A N 1
ATOM 1626 C CA . PRO A 1 219 ? 5.664 -17.109 -28.891 1 93 219 PRO A CA 1
ATOM 1627 C C . PRO A 1 219 ? 4.902 -17.922 -29.938 1 93 219 PRO A C 1
ATOM 1629 O O . PRO A 1 219 ? 3.668 -17.953 -29.922 1 93 219 PRO A O 1
ATOM 1632 N N . ALA A 1 220 ? 5.574 -18.594 -30.766 1 90.88 220 ALA A N 1
ATOM 1633 C CA . ALA A 1 220 ? 4.969 -19.406 -31.828 1 90.88 220 ALA A CA 1
ATOM 1634 C C . ALA A 1 220 ? 4.109 -20.516 -31.25 1 90.88 220 ALA A C 1
ATOM 1636 O O . ALA A 1 220 ? 3.182 -21 -31.891 1 90.88 220 ALA A O 1
ATOM 1637 N N . LEU A 1 221 ? 4.375 -20.875 -30.016 1 94.81 221 LEU A N 1
ATOM 1638 C CA . LEU A 1 221 ? 3.652 -21.938 -29.344 1 94.81 221 LEU A CA 1
ATOM 1639 C C . LEU A 1 221 ? 2.178 -21.594 -29.188 1 94.81 221 LEU A C 1
ATOM 1641 O O . LEU A 1 221 ? 1.318 -22.469 -29.188 1 94.81 221 LEU A O 1
ATOM 1645 N N . ILE A 1 222 ? 1.88 -20.281 -29.156 1 95.44 222 ILE A N 1
ATOM 1646 C CA . ILE A 1 222 ? 0.511 -19.875 -28.844 1 95.44 222 ILE A CA 1
ATOM 1647 C C . ILE A 1 222 ? -0.014 -18.953 -29.938 1 95.44 222 ILE A C 1
ATOM 1649 O O . ILE A 1 222 ? -1.174 -18.531 -29.906 1 95.44 222 ILE A O 1
ATOM 1653 N N . ALA A 1 223 ? 0.712 -18.594 -30.891 1 91.56 223 ALA A N 1
ATOM 1654 C CA . ALA A 1 223 ? 0.346 -17.609 -31.906 1 91.56 223 ALA A CA 1
ATOM 1655 C C . ALA A 1 223 ? -0.875 -18.062 -32.688 1 91.56 223 ALA A C 1
ATOM 1657 O O . ALA A 1 223 ? -0.987 -19.25 -33.062 1 91.56 223 ALA A O 1
ATOM 1658 N N . PRO A 1 224 ? -1.96 -17.156 -32.875 1 82.81 224 PRO A N 1
ATOM 1659 C CA . PRO A 1 224 ? -3.148 -17.547 -33.625 1 82.81 224 PRO A CA 1
ATOM 1660 C C . PRO A 1 224 ? -2.816 -18.031 -35.031 1 82.81 224 PRO A C 1
ATOM 1662 O O . PRO A 1 224 ? -3.457 -18.953 -35.562 1 82.81 224 PRO A O 1
ATOM 1665 N N . HIS A 1 225 ? -2.32 -17 -36.062 1 64.19 225 HIS A N 1
ATOM 1666 C CA . HIS A 1 225 ? -2.219 -17.219 -37.5 1 64.19 225 HIS A CA 1
ATOM 1667 C C . HIS A 1 225 ? -1.113 -18.219 -37.844 1 64.19 225 HIS A C 1
ATOM 1669 O O . HIS A 1 225 ? -0.689 -18.328 -38.969 1 64.19 225 HIS A O 1
ATOM 1675 N N . THR A 1 226 ? -0.475 -18.625 -36.875 1 54.84 226 THR A N 1
ATOM 1676 C CA . THR A 1 226 ? 0.617 -19.406 -37.438 1 54.84 226 THR A CA 1
ATOM 1677 C C . THR A 1 226 ? 0.075 -20.578 -38.25 1 54.84 226 THR A C 1
ATOM 1679 O O . THR A 1 226 ? -0.872 -21.25 -37.812 1 54.84 226 THR A O 1
ATOM 1682 N N . SER A 1 227 ? 0.122 -20.344 -39.531 1 48.53 227 SER A N 1
ATOM 1683 C CA . SER A 1 227 ? -0.048 -21.469 -40.438 1 48.53 227 SER A CA 1
ATOM 1684 C C . SER A 1 227 ? 0.474 -22.766 -39.812 1 48.53 227 SER A C 1
ATOM 1686 O O . SER A 1 227 ? 1.664 -22.875 -39.531 1 48.53 227 SER A O 1
ATOM 1688 N N . SER A 1 228 ? -0.235 -23.141 -38.781 1 47.94 228 SER A N 1
ATOM 1689 C CA . SER A 1 228 ? 0.118 -24.438 -38.25 1 47.94 228 SER A CA 1
ATOM 1690 C C . SER A 1 228 ? 0.728 -25.344 -39.312 1 47.94 228 SER A C 1
ATOM 1692 O O . SER A 1 228 ? 0.048 -25.75 -40.25 1 47.94 228 SER A O 1
ATOM 1694 N N . SER A 1 229 ? 1.722 -25 -39.844 1 47.34 229 SER A N 1
ATOM 1695 C CA . SER A 1 229 ? 2.209 -26.25 -40.406 1 47.34 229 SER A CA 1
ATOM 1696 C C . SER A 1 229 ? 1.935 -27.422 -39.469 1 47.34 229 SER A C 1
ATOM 1698 O O . SER A 1 229 ? 1.995 -27.281 -38.25 1 47.34 229 SER A O 1
ATOM 1700 N N . SER A 1 230 ? 1.117 -28.359 -39.875 1 54.53 230 SER A N 1
ATOM 1701 C CA . SER A 1 230 ? 0.44 -29.5 -39.25 1 54.53 230 SER A CA 1
ATOM 1702 C C . SER A 1 230 ? 1.265 -30.078 -38.125 1 54.53 230 SER A C 1
ATOM 1704 O O . SER A 1 230 ? 0.71 -30.578 -37.125 1 54.53 230 SER A O 1
ATOM 1706 N N . ASP A 1 231 ? 2.637 -29.922 -38.125 1 63.16 231 ASP A N 1
ATOM 1707 C CA . ASP A 1 231 ? 3.32 -30.859 -37.25 1 63.16 231 ASP A CA 1
ATOM 1708 C C . ASP A 1 231 ? 3.92 -30.156 -36.031 1 63.16 231 ASP A C 1
ATOM 1710 O O . ASP A 1 231 ? 4.371 -30.797 -35.094 1 63.16 231 ASP A O 1
ATOM 1714 N N . SER A 1 232 ? 3.781 -28.781 -36 1 80.25 232 SER A N 1
ATOM 1715 C CA . SER A 1 232 ? 4.469 -28.125 -34.906 1 80.25 232 SER A CA 1
ATOM 1716 C C . SER A 1 232 ? 3.551 -27.969 -33.688 1 80.25 232 SER A C 1
ATOM 1718 O O . SER A 1 232 ? 2.363 -27.672 -33.844 1 80.25 232 SER A O 1
ATOM 1720 N N . PRO A 1 233 ? 4.129 -28.281 -32.562 1 90.5 233 PRO A N 1
ATOM 1721 C CA . PRO A 1 233 ? 3.324 -28.125 -31.359 1 90.5 233 PRO A CA 1
ATOM 1722 C C . PRO A 1 233 ? 2.701 -26.75 -31.234 1 90.5 233 PRO A C 1
ATOM 1724 O O . PRO A 1 233 ? 3.365 -25.734 -31.516 1 90.5 233 PRO A O 1
ATOM 1727 N N . HIS A 1 234 ? 1.456 -26.703 -31.062 1 93.31 234 HIS A N 1
ATOM 1728 C CA . HIS A 1 234 ? 0.676 -25.484 -30.922 1 93.31 234 HIS A CA 1
ATOM 1729 C C . HIS A 1 234 ? -0.374 -25.609 -29.828 1 93.31 234 HIS A C 1
ATOM 1731 O O . HIS A 1 234 ? -0.992 -26.672 -29.672 1 93.31 234 HIS A O 1
ATOM 1737 N N . ILE A 1 235 ? -0.521 -24.531 -29.078 1 95.62 235 ILE A N 1
ATOM 1738 C CA . ILE A 1 235 ? -1.526 -24.453 -28.031 1 95.62 235 ILE A CA 1
ATOM 1739 C C . ILE A 1 235 ? -2.4 -23.219 -28.234 1 95.62 235 ILE A C 1
ATOM 1741 O O . ILE A 1 235 ? -2.072 -22.125 -27.766 1 95.62 235 ILE A O 1
ATOM 1745 N N . PRO A 1 236 ? -3.516 -23.359 -28.844 1 93 236 PRO A N 1
ATOM 1746 C CA . PRO A 1 236 ? -4.309 -22.219 -29.281 1 93 236 PRO A CA 1
ATOM 1747 C C . PRO A 1 236 ? -5.105 -21.578 -28.141 1 93 236 PRO A C 1
ATOM 1749 O O . PRO A 1 236 ? -5.508 -20.422 -28.234 1 93 236 PRO A O 1
ATOM 1752 N N . THR A 1 237 ? -5.461 -22.375 -27.156 1 96.25 237 THR A N 1
ATOM 1753 C CA . THR A 1 237 ? -6.203 -21.891 -26 1 96.25 237 THR A CA 1
ATOM 1754 C C . THR A 1 237 ? -5.398 -22.078 -24.719 1 96.25 237 THR A C 1
ATOM 1756 O O . THR A 1 237 ? -4.887 -23.172 -24.453 1 96.25 237 THR A O 1
ATOM 1759 N N . ILE A 1 238 ? -5.336 -21 -23.938 1 97.5 238 ILE A N 1
ATOM 1760 C CA . ILE A 1 238 ? -4.453 -20.984 -22.766 1 97.5 238 ILE A CA 1
ATOM 1761 C C . ILE A 1 238 ? -5.27 -20.734 -21.5 1 97.5 238 ILE A C 1
ATOM 1763 O O . ILE A 1 238 ? -6.191 -19.922 -21.5 1 97.5 238 ILE A O 1
ATOM 1767 N N . LEU A 1 239 ? -4.965 -21.547 -20.5 1 98.19 239 LEU A N 1
ATOM 1768 C CA . LEU A 1 239 ? -5.492 -21.281 -19.172 1 98.19 239 LEU A CA 1
ATOM 1769 C C . LEU A 1 239 ? -4.668 -20.203 -18.469 1 98.19 239 LEU A C 1
ATOM 1771 O O . LEU A 1 239 ? -3.436 -20.219 -18.547 1 98.19 239 LEU A O 1
ATOM 1775 N N . VAL A 1 240 ? -5.355 -19.203 -17.844 1 97.19 240 VAL A N 1
ATOM 1776 C CA . VAL A 1 240 ? -4.637 -18.109 -17.234 1 97.19 240 VAL A CA 1
ATOM 1777 C C . VAL A 1 240 ? -5.219 -17.812 -15.852 1 97.19 240 VAL A C 1
ATOM 1779 O O . VAL A 1 240 ? -6.344 -18.219 -15.547 1 97.19 240 VAL A O 1
ATOM 1782 N N . ASP A 1 241 ? -4.414 -17.188 -15.047 1 94 241 ASP A N 1
ATOM 1783 C CA . ASP A 1 241 ? -4.941 -16.734 -13.766 1 94 241 ASP A CA 1
ATOM 1784 C C . ASP A 1 241 ? -5.867 -15.523 -13.945 1 94 241 ASP A C 1
ATOM 1786 O O . ASP A 1 241 ? -6.957 -15.484 -13.375 1 94 241 ASP A O 1
ATOM 1790 N N . SER A 1 242 ? -5.449 -14.641 -14.82 1 90.75 242 SER A N 1
ATOM 1791 C CA . SER A 1 242 ? -6.211 -13.445 -15.156 1 90.75 242 SER A CA 1
ATOM 1792 C C . SER A 1 242 ? -5.957 -13.016 -16.594 1 90.75 242 SER A C 1
ATOM 1794 O O . SER A 1 242 ? -4.84 -12.625 -16.953 1 90.75 242 SER A O 1
ATOM 1796 N N . PRO A 1 243 ? -7.016 -12.992 -17.391 1 93.38 243 PRO A N 1
ATOM 1797 C CA . PRO A 1 243 ? -6.828 -12.609 -18.797 1 93.38 243 PRO A CA 1
ATOM 1798 C C . PRO A 1 243 ? -6.262 -11.195 -18.953 1 93.38 243 PRO A C 1
ATOM 1800 O O . PRO A 1 243 ? -5.281 -11 -19.672 1 93.38 243 PRO A O 1
ATOM 1803 N N . SER A 1 244 ? -6.801 -10.281 -18.234 1 88.62 244 SER A N 1
ATOM 1804 C CA . SER A 1 244 ? -6.367 -8.898 -18.359 1 88.62 244 SER A CA 1
ATOM 1805 C C . SER A 1 244 ? -4.926 -8.719 -17.906 1 88.62 244 SER A C 1
ATOM 1807 O O . SER A 1 244 ? -4.137 -8.023 -18.547 1 88.62 244 SER A O 1
ATOM 1809 N N . ALA A 1 245 ? -4.598 -9.336 -16.828 1 87.19 245 ALA A N 1
ATOM 1810 C CA . ALA A 1 245 ? -3.234 -9.227 -16.297 1 87.19 245 ALA A CA 1
ATOM 1811 C C . ALA A 1 245 ? -2.232 -9.875 -17.25 1 87.19 245 ALA A C 1
ATOM 1813 O O . ALA A 1 245 ? -1.188 -9.297 -17.562 1 87.19 245 ALA A O 1
ATOM 1814 N N . CYS A 1 246 ? -2.564 -10.992 -17.766 1 93.06 246 CYS A N 1
ATOM 1815 C CA . CYS A 1 246 ? -1.658 -11.711 -18.656 1 93.06 246 CYS A CA 1
ATOM 1816 C C . CYS A 1 246 ? -1.474 -10.953 -19.953 1 93.06 246 CYS A C 1
ATOM 1818 O O . CYS A 1 246 ? -0.362 -10.875 -20.484 1 93.06 246 CYS A O 1
ATOM 1820 N N . LEU A 1 247 ? -2.5 -10.375 -20.453 1 93.5 247 LEU A N 1
ATOM 1821 C CA . LEU A 1 247 ? -2.432 -9.641 -21.719 1 93.5 247 LEU A CA 1
ATOM 1822 C C . LEU A 1 247 ? -1.599 -8.375 -21.562 1 93.5 247 LEU A C 1
ATOM 1824 O O . LEU A 1 247 ? -1.024 -7.879 -22.531 1 93.5 247 LEU A O 1
ATOM 1828 N N . SER A 1 248 ? -1.513 -7.926 -20.391 1 89 248 SER A N 1
ATOM 1829 C CA . SER A 1 248 ? -0.798 -6.676 -20.156 1 89 248 SER A CA 1
ATOM 1830 C C . SER A 1 248 ? 0.648 -6.938 -19.734 1 89 248 SER A C 1
ATOM 1832 O O . SER A 1 248 ? 1.522 -6.094 -19.969 1 89 248 SER A O 1
ATOM 1834 N N . GLU A 1 249 ? 0.915 -8.109 -19.188 1 88.62 249 GLU A N 1
ATOM 1835 C CA . GLU A 1 249 ? 2.191 -8.25 -18.5 1 88.62 249 GLU A CA 1
ATOM 1836 C C . GLU A 1 249 ? 3.045 -9.344 -19.125 1 88.62 249 GLU A C 1
ATOM 1838 O O . GLU A 1 249 ? 4.273 -9.297 -19.062 1 88.62 249 GLU A O 1
ATOM 1843 N N . SER A 1 250 ? 2.473 -10.328 -19.688 1 92.31 250 SER A N 1
ATOM 1844 C CA . SER A 1 250 ? 3.209 -11.469 -20.219 1 92.31 250 SER A CA 1
ATOM 1845 C C . SER A 1 250 ? 3.818 -11.148 -21.578 1 92.31 250 SER A C 1
ATOM 1847 O O . SER A 1 250 ? 3.094 -10.922 -22.562 1 92.31 250 SER A O 1
ATOM 1849 N N . GLY A 1 251 ? 5.094 -11.211 -21.672 1 94.38 251 GLY A N 1
ATOM 1850 C CA . GLY A 1 251 ? 5.77 -10.906 -22.922 1 94.38 251 GLY A CA 1
ATOM 1851 C C . GLY A 1 251 ? 5.355 -11.82 -24.062 1 94.38 251 GLY A C 1
ATOM 1852 O O . GLY A 1 251 ? 5.211 -11.367 -25.203 1 94.38 251 GLY A O 1
ATOM 1853 N N . GLU A 1 252 ? 5.137 -13.102 -23.844 1 95.5 252 GLU A N 1
ATOM 1854 C CA . GLU A 1 252 ? 4.75 -14.047 -24.891 1 95.5 252 GLU A CA 1
ATOM 1855 C C . GLU A 1 252 ? 3.377 -13.703 -25.453 1 95.5 252 GLU A C 1
ATOM 1857 O O . GLU A 1 252 ? 3.182 -13.734 -26.672 1 95.5 252 GLU A O 1
ATOM 1862 N N . LEU A 1 253 ? 2.486 -13.375 -24.547 1 95.69 253 LEU A N 1
ATOM 1863 C CA . LEU A 1 253 ? 1.126 -13.078 -24.984 1 95.69 253 LEU A CA 1
ATOM 1864 C C . LEU A 1 253 ? 1.075 -11.766 -25.766 1 95.69 253 LEU A C 1
ATOM 1866 O O . LEU A 1 253 ? 0.379 -11.664 -26.781 1 95.69 253 LEU A O 1
ATOM 1870 N N . ILE A 1 254 ? 1.801 -10.797 -25.281 1 94.5 254 ILE A N 1
ATOM 1871 C CA . ILE A 1 254 ? 1.842 -9.492 -25.938 1 94.5 254 ILE A CA 1
ATOM 1872 C C . ILE A 1 254 ? 2.447 -9.633 -27.328 1 94.5 254 ILE A C 1
ATOM 1874 O O . ILE A 1 254 ? 1.864 -9.18 -28.312 1 94.5 254 ILE A O 1
ATOM 1878 N N . THR A 1 255 ? 3.549 -10.273 -27.422 1 93.88 255 THR A N 1
ATOM 1879 C CA . THR A 1 255 ? 4.266 -10.422 -28.672 1 93.88 255 THR A CA 1
ATOM 1880 C C . THR A 1 255 ? 3.438 -11.219 -29.672 1 93.88 255 THR A C 1
ATOM 1882 O O . THR A 1 255 ? 3.457 -10.93 -30.875 1 93.88 255 THR A O 1
ATOM 1885 N N . SER A 1 256 ? 2.754 -12.211 -29.219 1 93.56 256 SER A N 1
ATOM 1886 C CA . SER A 1 256 ? 1.958 -13.07 -30.094 1 93.56 256 SER A CA 1
ATOM 1887 C C . SER A 1 256 ? 0.628 -12.414 -30.438 1 93.56 256 SER A C 1
ATOM 1889 O O . SER A 1 256 ? -0.123 -12.93 -31.266 1 93.56 256 SER A O 1
ATOM 1891 N N . ARG A 1 257 ? 0.262 -11.328 -29.844 1 91.25 257 ARG A N 1
ATOM 1892 C CA . ARG A 1 257 ? -0.998 -10.617 -30.047 1 91.25 257 ARG A CA 1
ATOM 1893 C C . ARG A 1 257 ? -2.189 -11.539 -29.781 1 91.25 257 ARG A C 1
ATOM 1895 O O . ARG A 1 257 ? -3.094 -11.633 -30.609 1 91.25 257 ARG A O 1
ATOM 1902 N N . ILE A 1 258 ? -2.053 -12.219 -28.734 1 93.75 258 ILE A N 1
ATOM 1903 C CA . ILE A 1 258 ? -3.078 -13.195 -28.391 1 93.75 258 ILE A CA 1
ATOM 1904 C C . ILE A 1 258 ? -4.406 -12.477 -28.141 1 93.75 258 ILE A C 1
ATOM 1906 O O . ILE A 1 258 ? -4.438 -11.414 -27.516 1 93.75 258 ILE A O 1
ATOM 1910 N N . SER A 1 259 ? -5.496 -13.062 -28.641 1 93.19 259 SER A N 1
ATOM 1911 C CA . SER A 1 259 ? -6.832 -12.523 -28.391 1 93.19 259 SER A CA 1
ATOM 1912 C C . SER A 1 259 ? -7.363 -12.953 -27.031 1 93.19 259 SER A C 1
ATOM 1914 O O . SER A 1 259 ? -7.105 -14.07 -26.578 1 93.19 259 SER A O 1
ATOM 1916 N N . PRO A 1 260 ? -8.133 -12.094 -26.406 1 93.75 260 PRO A N 1
ATOM 1917 C CA . PRO A 1 260 ? -8.766 -12.477 -25.141 1 93.75 260 PRO A CA 1
ATOM 1918 C C . PRO A 1 260 ? -9.609 -13.742 -25.266 1 93.75 260 PRO A C 1
ATOM 1920 O O . PRO A 1 260 ? -9.742 -14.492 -24.297 1 93.75 260 PRO A O 1
ATOM 1923 N N . SER A 1 261 ? -10.125 -13.961 -26.422 1 93.62 261 SER A N 1
ATOM 1924 C CA . SER A 1 261 ? -10.984 -15.117 -26.641 1 93.62 261 SER A CA 1
ATOM 1925 C C . SER A 1 261 ? -10.195 -16.422 -26.562 1 93.62 261 SER A C 1
ATOM 1927 O O . SER A 1 261 ? -10.773 -17.5 -26.438 1 93.62 261 SER A O 1
ATOM 1929 N N . SER A 1 262 ? -8.898 -16.344 -26.656 1 95.5 262 SER A N 1
ATOM 1930 C CA . SER A 1 262 ? -8.039 -17.516 -26.578 1 95.5 262 SER A CA 1
ATOM 1931 C C . SER A 1 262 ? -7.648 -17.828 -25.125 1 95.5 262 SER A C 1
ATOM 1933 O O . SER A 1 262 ? -6.891 -18.766 -24.859 1 95.5 262 SER A O 1
ATOM 1935 N N . LEU A 1 263 ? -8.156 -17 -24.234 1 96.75 263 LEU A N 1
ATOM 1936 C CA . LEU A 1 263 ? -7.781 -17.141 -22.828 1 96.75 263 LEU A CA 1
ATOM 1937 C C . LEU A 1 263 ? -8.977 -17.609 -22 1 96.75 263 LEU A C 1
ATOM 1939 O O . LEU A 1 263 ? -10.078 -17.078 -22.141 1 96.75 263 LEU A O 1
ATOM 1943 N N . ILE A 1 264 ? -8.727 -18.625 -21.25 1 96.62 264 ILE A N 1
ATOM 1944 C CA . ILE A 1 264 ? -9.719 -19.109 -20.297 1 96.62 264 ILE A CA 1
ATOM 1945 C C . ILE A 1 264 ? -9.203 -18.875 -18.875 1 96.62 264 ILE A C 1
ATOM 1947 O O . ILE A 1 264 ? -8.164 -19.406 -18.484 1 96.62 264 ILE A O 1
ATOM 1951 N N . PRO A 1 265 ? -9.914 -18.125 -18.094 1 95.56 265 PRO A N 1
ATOM 1952 C CA . PRO A 1 265 ? -9.5 -17.938 -16.703 1 95.56 265 PRO A CA 1
ATOM 1953 C C . PRO A 1 265 ? -9.688 -19.203 -15.859 1 95.56 265 PRO A C 1
ATOM 1955 O O . PRO A 1 265 ? -10.742 -19.828 -15.914 1 95.56 265 PRO A O 1
ATOM 1958 N N . LEU A 1 266 ? -8.664 -19.5 -15.07 1 96.12 266 LEU A N 1
ATOM 1959 C CA . LEU A 1 266 ? -8.727 -20.672 -14.195 1 96.12 266 LEU A CA 1
ATOM 1960 C C . LEU A 1 266 ? -9.961 -20.625 -13.297 1 96.12 266 LEU A C 1
ATOM 1962 O O . LEU A 1 266 ? -10.633 -21.641 -13.109 1 96.12 266 LEU A O 1
ATOM 1966 N N . GLY A 1 267 ? -10.273 -19.469 -12.828 1 92.75 267 GLY A N 1
ATOM 1967 C CA . GLY A 1 267 ? -11.414 -19.297 -11.938 1 92.75 267 GLY A CA 1
ATOM 1968 C C . GLY A 1 267 ? -12.734 -19.641 -12.594 1 92.75 267 GLY A C 1
ATOM 1969 O O . GLY A 1 267 ? -13.695 -20.016 -11.914 1 92.75 267 GLY A O 1
ATOM 1970 N N . SER A 1 268 ? -12.836 -19.531 -13.922 1 92.88 268 SER A N 1
ATOM 1971 C CA . SER A 1 268 ? -14.078 -19.781 -14.648 1 92.88 268 SER A CA 1
ATOM 1972 C C . SER A 1 268 ? -14.398 -21.266 -14.688 1 92.88 268 SER A C 1
ATOM 1974 O O . SER A 1 268 ? -15.516 -21.672 -15.031 1 92.88 268 SER A O 1
ATOM 1976 N N . LEU A 1 269 ? -13.445 -22.047 -14.312 1 96.19 269 LEU A N 1
ATOM 1977 C CA . LEU A 1 269 ? -13.641 -23.5 -14.32 1 96.19 269 LEU A CA 1
ATOM 1978 C C . LEU A 1 269 ? -14.141 -23.984 -12.969 1 96.19 269 LEU A C 1
ATOM 1980 O O . LEU A 1 269 ? -14.492 -25.156 -12.812 1 96.19 269 LEU A O 1
ATOM 1984 N N . LEU A 1 270 ? -14.172 -23.062 -12.016 1 93 270 LEU A N 1
ATOM 1985 C CA . LEU A 1 270 ? -14.375 -23.469 -10.633 1 93 270 LEU A CA 1
ATOM 1986 C C . LEU A 1 270 ? -15.75 -23.031 -10.133 1 93 270 LEU A C 1
ATOM 1988 O O . LEU A 1 270 ? -16.25 -21.984 -10.539 1 93 270 LEU A O 1
ATOM 1992 N N . SER A 1 271 ? -16.297 -23.891 -9.227 1 88.38 271 SER A N 1
ATOM 1993 C CA . SER A 1 271 ? -17.453 -23.484 -8.453 1 88.38 271 SER A CA 1
ATOM 1994 C C . SER A 1 271 ? -17.062 -22.594 -7.277 1 88.38 271 SER A C 1
ATOM 1996 O O . SER A 1 271 ? -15.875 -22.438 -6.992 1 88.38 271 SER A O 1
ATOM 1998 N N . ALA A 1 272 ? -18.031 -22.047 -6.598 1 78.69 272 ALA A N 1
ATOM 1999 C CA . ALA A 1 272 ? -17.797 -21.109 -5.504 1 78.69 272 ALA A CA 1
ATOM 2000 C C . ALA A 1 272 ? -17.016 -21.766 -4.371 1 78.69 272 ALA A C 1
ATOM 2002 O O . ALA A 1 272 ? -16.266 -21.094 -3.662 1 78.69 272 ALA A O 1
ATOM 2003 N N . ASP A 1 273 ? -17.125 -23.031 -4.332 1 79.62 273 ASP A N 1
ATOM 2004 C CA . ASP A 1 273 ? -16.469 -23.75 -3.24 1 79.62 273 ASP A CA 1
ATOM 2005 C C . ASP A 1 273 ? -15.047 -24.156 -3.627 1 79.62 273 ASP A C 1
ATOM 2007 O O . ASP A 1 273 ? -14.352 -24.797 -2.85 1 79.62 273 ASP A O 1
ATOM 2011 N N . GLY A 1 274 ? -14.688 -23.875 -4.855 1 83.19 274 GLY A N 1
ATOM 2012 C CA . GLY A 1 274 ? -13.305 -24.094 -5.266 1 83.19 274 GLY A CA 1
ATOM 2013 C C . GLY A 1 274 ? -13.117 -25.391 -6.023 1 83.19 274 GLY A C 1
ATOM 2014 O O . GLY A 1 274 ? -12.008 -25.703 -6.469 1 83.19 274 GLY A O 1
ATOM 2015 N N . THR A 1 275 ? -14.234 -26.078 -6.211 1 89.25 275 THR A N 1
ATOM 2016 C CA . THR A 1 275 ? -14.148 -27.328 -6.945 1 89.25 275 THR A CA 1
ATOM 2017 C C . THR A 1 275 ? -14.445 -27.109 -8.43 1 89.25 275 THR A C 1
ATOM 2019 O O . THR A 1 275 ? -15.016 -26.094 -8.805 1 89.25 275 THR A O 1
ATOM 2022 N N . LEU A 1 276 ? -13.961 -28.078 -9.211 1 93.44 276 LEU A N 1
ATOM 2023 C CA . LEU A 1 276 ? -14.242 -28.016 -10.641 1 93.44 276 LEU A CA 1
ATOM 2024 C C . LEU A 1 276 ? -15.75 -28.031 -10.898 1 93.44 276 LEU A C 1
ATOM 2026 O O . LEU A 1 276 ? -16.453 -28.891 -10.375 1 93.44 276 LEU A O 1
ATOM 2030 N N . SER A 1 277 ? -16.188 -27.078 -11.68 1 94 277 SER A N 1
ATOM 2031 C CA . SER A 1 277 ? -17.609 -26.984 -11.992 1 94 277 SER A CA 1
ATOM 2032 C C . SER A 1 277 ? -18.047 -28.125 -12.922 1 94 277 SER A C 1
ATOM 2034 O O . SER A 1 277 ? -17.406 -28.375 -13.938 1 94 277 SER A O 1
ATOM 2036 N N . PRO A 1 278 ? -19.234 -28.75 -12.586 1 94 278 PRO A N 1
ATOM 2037 C CA . PRO A 1 278 ? -19.719 -29.844 -13.438 1 94 278 PRO A CA 1
ATOM 2038 C C . PRO A 1 278 ? -20.547 -29.344 -14.625 1 94 278 PRO A C 1
ATOM 2040 O O . PRO A 1 278 ? -21.078 -30.141 -15.391 1 94 278 PRO A O 1
ATOM 2043 N N . SER A 1 279 ? -20.531 -28.141 -14.906 1 94.69 279 SER A N 1
ATOM 2044 C CA . SER A 1 279 ? -21.391 -27.562 -15.93 1 94.69 279 SER A CA 1
ATOM 2045 C C . SER A 1 279 ? -20.906 -27.938 -17.328 1 94.69 279 SER A C 1
ATOM 2047 O O . SER A 1 279 ? -19.719 -28.156 -17.547 1 94.69 279 SER A O 1
ATOM 2049 N N . PRO A 1 280 ? -21.812 -27.969 -18.312 1 96.12 280 PRO A N 1
ATOM 2050 C CA . PRO A 1 280 ? -21.422 -28.219 -19.703 1 96.12 280 PRO A CA 1
ATOM 2051 C C . PRO A 1 280 ? -20.453 -27.156 -20.234 1 96.12 280 PRO A C 1
ATOM 2053 O O . PRO A 1 280 ? -19.578 -27.484 -21.047 1 96.12 280 PRO A O 1
ATOM 2056 N N . ALA A 1 281 ? -20.625 -26.016 -19.766 1 95.12 281 ALA A N 1
ATOM 2057 C CA . ALA A 1 281 ? -19.734 -24.938 -20.203 1 95.12 281 ALA A CA 1
ATOM 2058 C C . ALA A 1 281 ? -18.297 -25.203 -19.781 1 95.12 281 ALA A C 1
ATOM 2060 O O . ALA A 1 281 ? -17.359 -24.922 -20.516 1 95.12 281 ALA A O 1
ATOM 2061 N N . THR A 1 282 ? -18.172 -25.688 -18.562 1 96 282 THR A N 1
ATOM 2062 C CA . THR A 1 282 ? -16.844 -26.047 -18.062 1 96 282 THR A CA 1
ATOM 2063 C C . THR A 1 282 ? -16.234 -27.172 -18.891 1 96 282 THR A C 1
ATOM 2065 O O . THR A 1 282 ? -15.047 -27.125 -19.25 1 96 282 THR A O 1
ATOM 2068 N N . GLN A 1 283 ? -17.047 -28.141 -19.219 1 96.12 283 GLN A N 1
ATOM 2069 C CA . GLN A 1 283 ? -16.578 -29.25 -20.047 1 96.12 283 GLN A CA 1
ATOM 2070 C C . GLN A 1 283 ? -16.125 -28.766 -21.422 1 96.12 283 GLN A C 1
ATOM 2072 O O . GLN A 1 283 ? -15.109 -29.234 -21.953 1 96.12 283 GLN A O 1
ATOM 2077 N N . GLU A 1 284 ? -16.828 -27.875 -21.969 1 97 284 GLU A N 1
ATOM 2078 C CA . GLU A 1 284 ? -16.453 -27.312 -23.266 1 97 284 GLU A CA 1
ATOM 2079 C C . GLU A 1 284 ? -15.117 -26.578 -23.172 1 97 284 GLU A C 1
ATOM 2081 O O . GLU A 1 284 ? -14.281 -26.703 -24.078 1 97 284 GLU A O 1
ATOM 2086 N N . LYS A 1 285 ? -14.961 -25.859 -22.141 1 97 285 LYS A N 1
ATOM 2087 C CA . LYS A 1 285 ? -13.711 -25.141 -21.938 1 97 285 LYS A CA 1
ATOM 2088 C C . LYS A 1 285 ? -12.539 -26.094 -21.781 1 97 285 LYS A C 1
ATOM 2090 O O . LYS A 1 285 ? -11.453 -25.859 -22.312 1 97 285 LYS A O 1
ATOM 2095 N N . LEU A 1 286 ? -12.781 -27.141 -21.078 1 97 286 LEU A N 1
ATOM 2096 C CA . LEU A 1 286 ? -11.742 -28.141 -20.875 1 97 286 LEU A CA 1
ATOM 2097 C C . LEU A 1 286 ? -11.336 -28.781 -22.188 1 97 286 LEU A C 1
ATOM 2099 O O . LEU A 1 286 ? -10.148 -29.016 -22.438 1 97 286 LEU A O 1
ATOM 2103 N N . GLU A 1 287 ? -12.281 -29.016 -23 1 96.62 287 GLU A N 1
ATOM 2104 C CA . GLU A 1 287 ? -12.008 -29.578 -24.312 1 96.62 287 GLU A CA 1
ATOM 2105 C C . GLU A 1 287 ? -11.203 -28.609 -25.172 1 96.62 287 GLU A C 1
ATOM 2107 O O . GLU A 1 287 ? -10.281 -29.031 -25.891 1 96.62 287 GLU A O 1
ATOM 2112 N N . GLN A 1 288 ? -11.508 -27.406 -25.078 1 96.06 288 GLN A N 1
ATOM 2113 C CA . GLN A 1 288 ? -10.773 -26.375 -25.812 1 96.06 288 GLN A CA 1
ATOM 2114 C C . GLN A 1 288 ? -9.32 -26.312 -25.359 1 96.06 288 GLN A C 1
ATOM 2116 O O . GLN A 1 288 ? -8.406 -26.188 -26.172 1 96.06 288 GLN A O 1
ATOM 2121 N N . LEU A 1 289 ? -9.141 -26.422 -24.094 1 97 289 LEU A N 1
ATOM 2122 C CA . LEU A 1 289 ? -7.82 -26.281 -23.5 1 97 289 LEU A CA 1
ATOM 2123 C C . LEU A 1 289 ? -6.9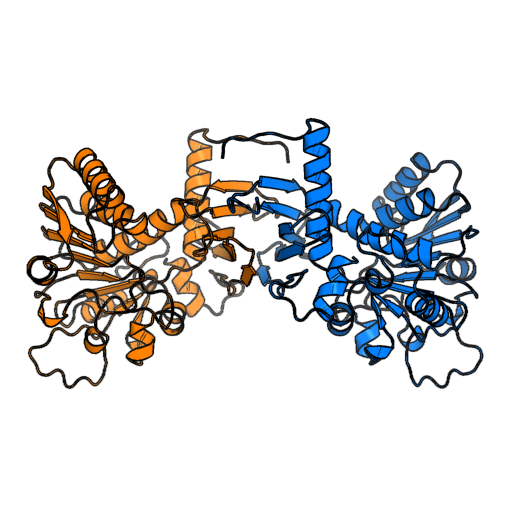26 -27.453 -23.891 1 97 289 LEU A C 1
ATOM 2125 O O . LEU A 1 289 ? -5.699 -27.344 -23.859 1 97 289 LEU A O 1
ATOM 2129 N N . ARG A 1 290 ? -7.551 -28.531 -24.359 1 93.69 290 ARG A N 1
ATOM 2130 C CA . ARG A 1 290 ? -6.789 -29.734 -24.672 1 93.69 290 ARG A CA 1
ATOM 2131 C C . ARG A 1 290 ? -6.879 -30.078 -26.156 1 93.69 290 ARG A C 1
ATOM 2133 O O . ARG A 1 290 ? -6.527 -31.188 -26.562 1 93.69 290 ARG A O 1
ATOM 2140 N N . GLU A 1 291 ? -7.363 -29.188 -26.891 1 89.44 291 GLU A N 1
ATOM 2141 C CA . GLU A 1 291 ? -7.75 -29.484 -28.266 1 89.44 291 GLU A CA 1
ATOM 2142 C C . GLU A 1 291 ? -6.566 -29.984 -29.078 1 89.44 291 GLU A C 1
ATOM 2144 O O . GLU A 1 291 ? -6.715 -30.891 -29.906 1 89.44 291 GLU A O 1
ATOM 2149 N N . LYS A 1 292 ? -5.383 -29.594 -28.812 1 87.56 292 LYS A N 1
ATOM 2150 C CA . LYS A 1 292 ? -4.219 -29.984 -29.594 1 87.56 292 LYS A CA 1
ATOM 2151 C C . LYS A 1 292 ? -3.334 -30.969 -28.828 1 87.56 292 LYS A C 1
ATOM 2153 O O . LYS A 1 292 ? -2.184 -31.188 -29.203 1 87.56 292 LYS A O 1
ATOM 2158 N N . GLY A 1 293 ? -3.836 -31.484 -27.734 1 91.44 293 GLY A N 1
ATOM 2159 C CA . GLY A 1 293 ? -3.158 -32.531 -26.984 1 91.44 293 GLY A CA 1
ATOM 2160 C C . GLY A 1 293 ? -2.105 -32 -26.031 1 91.44 293 GLY A C 1
ATOM 2161 O O . GLY A 1 293 ? -1.329 -32.781 -25.453 1 91.44 293 GLY A O 1
ATOM 2162 N N . ARG A 1 294 ? -1.959 -30.75 -26.016 1 95.81 294 ARG A N 1
ATOM 2163 C CA . ARG A 1 294 ? -1.068 -30.062 -25.078 1 95.81 294 ARG A CA 1
ATOM 2164 C C . ARG A 1 294 ? -1.8 -28.938 -24.344 1 95.81 294 ARG A C 1
ATOM 2166 O O . ARG A 1 294 ? -2.814 -28.438 -24.828 1 95.81 294 ARG A O 1
ATOM 2173 N N . SER A 1 295 ? -1.307 -28.641 -23.188 1 98.06 295 SER A N 1
ATOM 2174 C CA . SER A 1 295 ? -1.974 -27.578 -22.438 1 98.06 295 SER A CA 1
ATOM 2175 C C . SER A 1 295 ? -0.963 -26.656 -21.766 1 98.06 295 SER A C 1
ATOM 2177 O O . SER A 1 295 ? 0.192 -27.031 -21.562 1 98.06 295 SER A O 1
ATOM 2179 N N . LEU A 1 296 ? -1.436 -25.422 -21.469 1 98.44 296 LEU A N 1
ATOM 2180 C CA . LEU A 1 296 ? -0.581 -24.391 -20.906 1 98.44 296 LEU A CA 1
ATOM 2181 C C . LEU A 1 296 ? -1.357 -23.516 -19.922 1 98.44 296 LEU A C 1
ATOM 2183 O O . LEU A 1 296 ? -2.465 -23.062 -20.219 1 98.44 296 LEU A O 1
ATOM 2187 N N . PHE A 1 297 ? -0.757 -23.422 -18.75 1 98.38 297 PHE A N 1
ATOM 2188 C CA . PHE A 1 297 ? -1.224 -22.453 -17.766 1 98.38 297 PHE A CA 1
ATOM 2189 C C . PHE A 1 297 ? -0.226 -21.312 -17.625 1 98.38 297 PHE A C 1
ATOM 2191 O O . PHE A 1 297 ? 0.941 -21.531 -17.297 1 98.38 297 PHE A O 1
ATOM 2198 N N . LYS A 1 298 ? -0.67 -20.125 -17.922 1 98.12 298 LYS A N 1
ATOM 2199 C CA . LYS A 1 298 ? 0.122 -18.906 -17.734 1 98.12 298 LYS A CA 1
ATOM 2200 C C . LYS A 1 298 ? -0.342 -18.125 -16.516 1 98.12 298 LYS A C 1
ATOM 2202 O O . LYS A 1 298 ? -1.526 -17.797 -16.391 1 98.12 298 LYS A O 1
ATOM 2207 N N . CYS A 1 299 ? 0.654 -17.875 -15.648 1 95.69 299 CYS A N 1
ATOM 2208 C CA . CYS A 1 299 ? 0.333 -17.188 -14.406 1 95.69 299 CYS A CA 1
ATOM 2209 C C . CYS A 1 299 ? 1.251 -15.984 -14.195 1 95.69 299 CYS A C 1
ATOM 2211 O O . CYS A 1 299 ? 2.475 -16.109 -14.258 1 95.69 299 CYS A O 1
ATOM 2213 N N . VAL A 1 300 ? 0.641 -14.844 -14.031 1 90.25 300 VAL A N 1
ATOM 2214 C CA . VAL A 1 300 ? 1.443 -13.664 -13.719 1 90.25 300 VAL A CA 1
ATOM 2215 C C . VAL A 1 300 ? 1.235 -13.258 -12.258 1 90.25 300 VAL A C 1
ATOM 2217 O O . VAL A 1 300 ? 2.025 -12.5 -11.703 1 90.25 300 VAL A O 1
ATOM 2220 N N . GLY A 1 301 ? 0.257 -13.852 -11.703 1 87.44 301 GLY A N 1
ATOM 2221 C CA . GLY A 1 301 ? -0.046 -13.508 -10.32 1 87.44 301 GLY A CA 1
ATOM 2222 C C . GLY A 1 301 ? -0.99 -12.328 -10.188 1 87.44 301 GLY A C 1
ATOM 2223 O O . GLY A 1 301 ? -0.849 -11.336 -10.898 1 87.44 301 GLY A O 1
ATOM 2224 N N . VAL A 1 302 ? -2.061 -12.477 -9.336 1 86.12 302 VAL A N 1
ATOM 2225 C CA . VAL A 1 302 ? -3.014 -11.406 -9.07 1 86.12 302 VAL A CA 1
ATOM 2226 C C . VAL A 1 302 ? -3.119 -11.18 -7.562 1 86.12 302 VAL A C 1
ATOM 2228 O O . VAL A 1 302 ? -2.941 -12.109 -6.773 1 86.12 302 VAL A O 1
ATOM 2231 N N . GLY A 1 303 ? -3.418 -9.984 -7.203 1 89.12 303 GLY A N 1
ATOM 2232 C CA . GLY A 1 303 ? -3.438 -9.578 -5.805 1 89.12 303 GLY A CA 1
ATOM 2233 C C . GLY A 1 303 ? -4.387 -10.406 -4.957 1 89.12 303 GLY A C 1
ATOM 2234 O O . GLY A 1 303 ? -4.105 -10.68 -3.789 1 89.12 303 GLY A O 1
ATOM 2235 N N . GLY A 1 304 ? -5.473 -10.844 -5.539 1 91.12 304 GLY A N 1
ATOM 2236 C CA . GLY A 1 304 ? -6.43 -11.656 -4.805 1 91.12 304 GLY A CA 1
ATOM 2237 C C . GLY A 1 304 ? -5.82 -12.922 -4.23 1 91.12 304 GLY A C 1
ATOM 2238 O O . GLY A 1 304 ? -6.219 -13.375 -3.158 1 91.12 304 GLY A O 1
ATOM 2239 N N . MET A 1 305 ? -4.824 -13.469 -4.91 1 92.94 305 MET A N 1
ATOM 2240 C CA . MET A 1 305 ? -4.141 -14.672 -4.43 1 92.94 305 MET A CA 1
ATOM 2241 C C . MET A 1 305 ? -3.377 -14.383 -3.141 1 92.94 305 MET A C 1
ATOM 2243 O O . MET A 1 305 ? -3.311 -15.227 -2.25 1 92.94 305 MET A O 1
ATOM 2247 N N . ASP A 1 306 ? -2.816 -13.203 -3.023 1 95.06 306 ASP A N 1
ATOM 2248 C CA . ASP A 1 306 ? -2.072 -12.805 -1.832 1 95.06 306 ASP A CA 1
ATOM 2249 C C . ASP A 1 306 ? -3.004 -12.648 -0.633 1 95.06 306 ASP A C 1
ATOM 2251 O O . ASP A 1 306 ? -2.648 -13.008 0.49 1 95.06 306 ASP A O 1
ATOM 2255 N N . VAL A 1 307 ? -4.203 -12.109 -0.918 1 95.75 307 VAL A N 1
ATOM 2256 C CA . VAL A 1 307 ? -5.195 -11.977 0.141 1 95.75 307 VAL A CA 1
ATOM 2257 C C . VAL A 1 307 ? -5.633 -13.352 0.624 1 95.75 307 VAL A C 1
ATOM 2259 O O . VAL A 1 307 ? -5.695 -13.609 1.83 1 95.75 307 VAL A O 1
ATOM 2262 N N . GLY A 1 308 ? -5.922 -14.219 -0.365 1 93.75 308 GLY A N 1
ATOM 2263 C CA . GLY A 1 308 ? -6.379 -15.555 -0.035 1 93.75 308 GLY A CA 1
ATOM 2264 C C . GLY A 1 308 ? -5.395 -16.328 0.823 1 93.75 308 GLY A C 1
ATOM 2265 O O . GLY A 1 308 ? -5.773 -16.906 1.844 1 93.75 308 GLY A O 1
ATOM 2266 N N . ILE A 1 309 ? -4.133 -16.312 0.469 1 95.44 309 ILE A N 1
ATOM 2267 C CA . ILE A 1 309 ? -3.141 -17.094 1.194 1 95.44 309 ILE A CA 1
ATOM 2268 C C . ILE A 1 309 ? -2.871 -16.453 2.555 1 95.44 309 ILE A C 1
ATOM 2270 O O . ILE A 1 309 ? -2.645 -17.156 3.543 1 95.44 309 ILE A O 1
ATOM 2274 N N . ALA A 1 310 ? -2.812 -15.141 2.658 1 96.69 310 ALA A N 1
ATOM 2275 C CA . ALA A 1 310 ? -2.605 -14.461 3.934 1 96.69 310 ALA A CA 1
ATOM 2276 C C . ALA A 1 310 ? -3.717 -14.797 4.922 1 96.69 310 ALA A C 1
ATOM 2278 O O . ALA A 1 310 ? -3.449 -15.133 6.078 1 96.69 310 ALA A O 1
ATOM 2279 N N . ARG A 1 311 ? -4.938 -14.734 4.445 1 96.19 311 ARG A N 1
ATOM 2280 C CA . ARG A 1 311 ? -6.082 -15.07 5.285 1 96.19 311 ARG A CA 1
ATOM 2281 C C . ARG A 1 311 ? -5.988 -16.516 5.785 1 96.19 311 ARG A C 1
ATOM 2283 O O . ARG A 1 311 ? -6.188 -16.781 6.973 1 96.19 311 ARG A O 1
ATOM 2290 N N . LEU A 1 312 ? -5.699 -17.406 4.883 1 94.94 312 LEU A N 1
ATOM 2291 C CA . LEU A 1 312 ? -5.609 -18.828 5.227 1 94.94 312 LEU A CA 1
ATOM 2292 C C . LEU A 1 312 ? -4.539 -19.062 6.281 1 94.94 312 LEU A C 1
ATOM 2294 O O . LEU A 1 312 ? -4.773 -19.781 7.262 1 94.94 312 LEU A O 1
ATOM 2298 N N . VAL A 1 313 ? -3.373 -18.484 6.098 1 96.56 313 VAL A N 1
ATOM 2299 C CA . VAL A 1 313 ? -2.252 -18.688 7.008 1 96.56 313 VAL A CA 1
ATOM 2300 C C . VAL A 1 313 ? -2.58 -18.094 8.375 1 96.56 313 VAL A C 1
ATOM 2302 O O . VAL A 1 313 ? -2.273 -18.703 9.406 1 96.56 313 VAL A O 1
ATOM 2305 N N . VAL A 1 314 ? -3.223 -16.938 8.43 1 97.31 314 VAL A N 1
ATOM 2306 C CA . VAL A 1 314 ? -3.58 -16.297 9.688 1 97.31 314 VAL A CA 1
ATOM 2307 C C . VAL A 1 314 ? -4.621 -17.141 10.422 1 97.31 314 VAL A C 1
ATOM 2309 O O . VAL A 1 314 ? -4.504 -17.375 11.625 1 97.31 314 VAL A O 1
ATOM 2312 N N . GLU A 1 315 ? -5.609 -17.609 9.703 1 96.12 315 GLU A N 1
ATOM 2313 C CA . GLU A 1 315 ? -6.641 -18.453 10.297 1 96.12 315 GLU A CA 1
ATOM 2314 C C . GLU A 1 315 ? -6.043 -19.734 10.875 1 96.12 315 GLU A C 1
ATOM 2316 O O . GLU A 1 315 ? -6.379 -20.141 11.992 1 96.12 315 GLU A O 1
ATOM 2321 N N . GLN A 1 316 ? -5.191 -20.344 10.109 1 96.38 316 GLN A N 1
ATOM 2322 C CA . GLN A 1 316 ? -4.547 -21.578 10.578 1 96.38 316 GLN A CA 1
ATOM 2323 C C . GLN A 1 316 ? -3.666 -21.297 11.797 1 96.38 316 GLN A C 1
ATOM 2325 O O . GLN A 1 316 ? -3.635 -22.094 12.734 1 96.38 316 GLN A O 1
ATOM 2330 N N . ALA A 1 317 ? -2.918 -20.203 11.742 1 96.75 317 ALA A N 1
ATOM 2331 C CA . ALA A 1 317 ? -2.064 -19.828 12.875 1 96.75 317 ALA A CA 1
ATOM 2332 C C . ALA A 1 317 ? -2.893 -19.609 14.133 1 96.75 317 ALA A C 1
ATOM 2334 O O . ALA A 1 317 ? -2.51 -20.047 15.219 1 96.75 317 ALA A O 1
ATOM 2335 N N . GLU A 1 318 ? -3.994 -18.938 13.984 1 96.25 318 GLU A N 1
ATOM 2336 C CA . GLU A 1 318 ? -4.879 -18.703 15.125 1 96.25 318 GLU A CA 1
ATOM 2337 C C . GLU A 1 318 ? -5.418 -20.016 15.68 1 96.25 318 GLU A C 1
ATOM 2339 O O . GLU A 1 318 ? -5.445 -20.219 16.906 1 96.25 318 GLU A O 1
ATOM 2344 N N . ARG A 1 319 ? -5.793 -20.891 14.805 1 96.62 319 ARG A N 1
ATOM 2345 C CA . ARG A 1 319 ? -6.312 -22.203 15.211 1 96.62 319 ARG A CA 1
ATOM 2346 C C . ARG A 1 319 ? -5.246 -23.016 15.945 1 96.62 319 ARG A C 1
ATOM 2348 O O . ARG A 1 319 ? -5.551 -23.719 16.906 1 96.62 319 ARG A O 1
ATOM 2355 N N . MET A 1 320 ? -4.051 -22.859 15.562 1 97.38 320 MET A N 1
ATOM 2356 C CA . MET A 1 320 ? -2.957 -23.656 16.109 1 97.38 320 MET A CA 1
ATOM 2357 C C . MET A 1 320 ? -2.271 -22.922 17.266 1 97.38 320 MET A C 1
ATOM 2359 O O . MET A 1 320 ? -1.338 -23.438 17.875 1 97.38 320 MET A O 1
ATOM 2363 N N . GLY A 1 321 ? -2.631 -21.688 17.484 1 96.31 321 GLY A N 1
ATOM 2364 C CA . GLY A 1 321 ? -2.039 -20.891 18.531 1 96.31 321 GLY A CA 1
ATOM 2365 C C . GLY A 1 321 ? -0.63 -20.422 18.219 1 96.31 321 GLY A C 1
ATOM 2366 O O . GLY A 1 321 ? 0.229 -20.375 19.109 1 96.31 321 GLY A O 1
ATOM 2367 N N . LEU A 1 322 ? -0.338 -20.203 16.938 1 95.12 322 LEU A N 1
ATOM 2368 C CA . LEU A 1 322 ? 0.979 -19.766 16.5 1 95.12 322 LEU A CA 1
ATOM 2369 C C . LEU A 1 322 ? 1.012 -18.25 16.312 1 95.12 322 LEU A C 1
ATOM 2371 O O . LEU A 1 322 ? -0.033 -17.625 16.141 1 95.12 322 LEU A O 1
ATOM 2375 N N . GLY A 1 323 ? 2.174 -17.625 16.359 1 94.25 323 GLY A N 1
ATOM 2376 C CA . GLY A 1 323 ? 2.363 -16.188 16.219 1 94.25 323 GLY A CA 1
ATOM 2377 C C . GLY A 1 323 ? 2.451 -15.461 17.547 1 94.25 323 GLY A C 1
ATOM 2378 O O . GLY A 1 323 ? 2.566 -16.094 18.594 1 94.25 323 GLY A O 1
ATOM 2379 N N . THR A 1 324 ? 2.613 -14.141 17.469 1 95.25 324 THR A N 1
ATOM 2380 C CA . THR A 1 324 ? 2.701 -13.289 18.656 1 95.25 324 THR A CA 1
ATOM 2381 C C . THR A 1 324 ? 1.557 -12.281 18.672 1 95.25 324 THR A C 1
ATOM 2383 O O . THR A 1 324 ? 1.346 -11.555 17.703 1 95.25 324 THR A O 1
ATOM 2386 N N . ARG A 1 325 ? 0.768 -12.305 19.719 1 94.69 325 ARG A N 1
ATOM 2387 C CA . ARG A 1 325 ? -0.267 -11.297 19.922 1 94.69 325 ARG A CA 1
ATOM 2388 C C . ARG A 1 325 ? 0.315 -10.031 20.531 1 94.69 325 ARG A C 1
ATOM 2390 O O . ARG A 1 325 ? 1.061 -10.094 21.516 1 94.69 325 ARG A O 1
ATOM 2397 N N . VAL A 1 326 ? 0.101 -8.93 19.922 1 94.44 326 VAL A N 1
ATOM 2398 C CA . VAL A 1 326 ? 0.649 -7.66 20.375 1 94.44 326 VAL A CA 1
ATOM 2399 C C . VAL A 1 326 ? -0.482 -6.656 20.578 1 94.44 326 VAL A C 1
ATOM 2401 O O . VAL A 1 326 ? -1.346 -6.492 19.719 1 94.44 326 VAL A O 1
ATOM 2404 N N . PRO A 1 327 ? -0.517 -6.02 21.828 1 90.75 327 PRO A N 1
ATOM 2405 C CA . PRO A 1 327 ? -1.46 -4.906 21.953 1 90.75 327 PRO A CA 1
ATOM 2406 C C . PRO A 1 327 ? -1.218 -3.807 20.922 1 90.75 327 PRO A C 1
ATOM 2408 O O . PRO A 1 327 ? -0.068 -3.445 20.656 1 90.75 327 PRO A O 1
ATOM 2411 N N . PHE A 1 328 ? -2.338 -3.486 20.312 1 86.25 328 PHE A N 1
ATOM 2412 C CA . PHE A 1 328 ? -2.135 -2.541 19.219 1 86.25 328 PHE A CA 1
ATOM 2413 C C . PHE A 1 328 ? -3.232 -1.485 19.203 1 86.25 328 PHE A C 1
ATOM 2415 O O . PHE A 1 328 ? -4.418 -1.813 19.281 1 86.25 328 PHE A O 1
ATOM 2422 N N . MET B 1 1 ? 9.516 18.609 5.938 1 81.94 1 MET B N 1
ATOM 2423 C CA . MET B 1 1 ? 8.977 19.625 5.027 1 81.94 1 MET B CA 1
ATOM 2424 C C . MET B 1 1 ? 10.055 20.109 4.07 1 81.94 1 MET B C 1
ATOM 2426 O O . MET B 1 1 ? 9.781 20.328 2.885 1 81.94 1 MET B O 1
ATOM 2430 N N . ALA B 1 2 ? 11.25 20.406 4.602 1 75.62 2 ALA B N 1
ATOM 2431 C CA . ALA B 1 2 ? 12.352 20.812 3.729 1 75.62 2 ALA B CA 1
ATOM 2432 C C . ALA B 1 2 ? 12.594 19.766 2.639 1 75.62 2 ALA B C 1
ATOM 2434 O O . ALA B 1 2 ? 12.75 20.109 1.465 1 75.62 2 ALA B O 1
ATOM 2435 N N . ALA B 1 3 ? 12.641 18.562 3.076 1 73.75 3 ALA B N 1
ATOM 2436 C CA . ALA B 1 3 ? 12.891 17.484 2.131 1 73.75 3 ALA B CA 1
ATOM 2437 C C . ALA B 1 3 ? 11.758 17.375 1.112 1 73.75 3 ALA B C 1
ATOM 2439 O O . ALA B 1 3 ? 11.992 17.062 -0.057 1 73.75 3 ALA B O 1
ATOM 2440 N N . VAL B 1 4 ? 10.57 17.578 1.449 1 72.81 4 VAL B N 1
ATOM 2441 C CA . VAL B 1 4 ? 9.398 17.531 0.584 1 72.81 4 VAL B CA 1
ATOM 2442 C C . VAL B 1 4 ? 9.5 18.594 -0.502 1 72.81 4 VAL B C 1
ATOM 2444 O O . VAL B 1 4 ? 9.148 18.344 -1.658 1 72.81 4 VAL B O 1
ATOM 2447 N N . HIS B 1 5 ? 9.984 19.703 -0.185 1 75.56 5 HIS B N 1
ATOM 2448 C CA . HIS B 1 5 ? 10.148 20.797 -1.141 1 75.56 5 HIS B CA 1
ATOM 2449 C C . HIS B 1 5 ? 11.281 20.5 -2.117 1 75.56 5 HIS B C 1
ATOM 2451 O O . HIS B 1 5 ? 11.195 20.859 -3.297 1 75.56 5 HIS B O 1
ATOM 2457 N N . ALA B 1 6 ? 12.289 19.875 -1.663 1 64.94 6 ALA B N 1
ATOM 2458 C CA . ALA B 1 6 ? 13.453 19.609 -2.512 1 64.94 6 ALA B CA 1
ATOM 2459 C C . ALA B 1 6 ? 13.062 18.797 -3.738 1 64.94 6 ALA B C 1
ATOM 2461 O O . ALA B 1 6 ? 13.688 18.906 -4.797 1 64.94 6 ALA B O 1
ATOM 2462 N N . LYS B 1 7 ? 12.031 17.875 -3.762 1 59.81 7 LYS B N 1
ATOM 2463 C CA . LYS B 1 7 ? 11.555 17.078 -4.887 1 59.81 7 LYS B CA 1
ATOM 2464 C C . LYS B 1 7 ? 11.164 17.969 -6.066 1 59.81 7 LYS B C 1
ATOM 2466 O O . LYS B 1 7 ? 11.539 17.688 -7.207 1 59.81 7 LYS B O 1
ATOM 2471 N N . GLU B 1 8 ? 10.367 19 -5.719 1 54.78 8 GLU B N 1
ATOM 2472 C CA . GLU B 1 8 ? 9.766 19.844 -6.754 1 54.78 8 GLU B CA 1
ATOM 2473 C C . GLU B 1 8 ? 10.836 20.562 -7.566 1 54.78 8 GLU B C 1
ATOM 2475 O O . GLU B 1 8 ? 10.648 20.828 -8.758 1 54.78 8 GLU B O 1
ATOM 2480 N N . ASP B 1 9 ? 12.016 20.609 -6.98 1 49.38 9 ASP B N 1
ATOM 2481 C CA . ASP B 1 9 ? 13.07 21.359 -7.648 1 49.38 9 ASP B CA 1
ATOM 2482 C C . ASP B 1 9 ? 14.172 20.438 -8.164 1 49.38 9 ASP B C 1
ATOM 2484 O O . ASP B 1 9 ? 14.961 20.828 -9.023 1 49.38 9 ASP B O 1
ATOM 2488 N N . SER B 1 10 ? 14.32 19.25 -7.633 1 53.53 10 SER B N 1
ATOM 2489 C CA . SER B 1 10 ? 15.555 18.484 -7.828 1 53.53 10 SER B CA 1
ATOM 2490 C C . SER B 1 10 ? 15.477 17.625 -9.086 1 53.53 10 SER B C 1
ATOM 2492 O O . SER B 1 10 ? 14.43 17.031 -9.383 1 53.53 10 SER B O 1
ATOM 2494 N N . LYS B 1 11 ? 16.453 17.875 -9.891 1 53.56 11 LYS B N 1
ATOM 2495 C CA . LYS B 1 11 ? 16.719 17.016 -11.047 1 53.56 11 LYS B CA 1
ATOM 2496 C C . LYS B 1 11 ? 17.422 15.727 -10.625 1 53.56 11 LYS B C 1
ATOM 2498 O O . LYS B 1 11 ? 17.719 14.875 -11.461 1 53.56 11 LYS B O 1
ATOM 2503 N N . GLU B 1 12 ? 17.828 15.648 -9.336 1 52.19 12 GLU B N 1
ATOM 2504 C CA . GLU B 1 12 ? 18.656 14.516 -8.898 1 52.19 12 GLU B CA 1
ATOM 2505 C C . GLU B 1 12 ? 17.812 13.25 -8.758 1 52.19 12 GLU B C 1
ATOM 2507 O O . GLU B 1 12 ? 16.625 13.32 -8.453 1 52.19 12 GLU B O 1
ATOM 2512 N N . GLU B 1 13 ? 18.188 12.062 -9.227 1 58.19 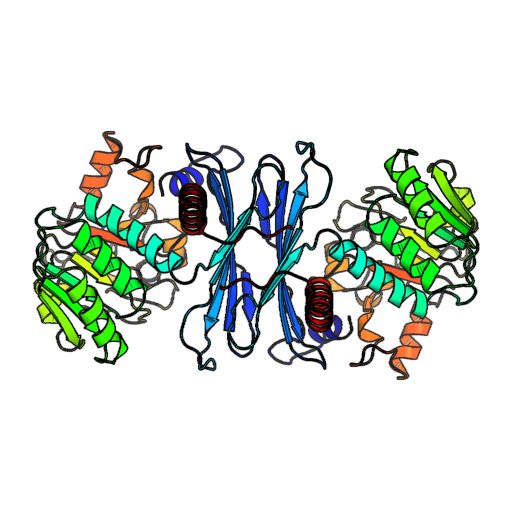13 GLU B N 1
ATOM 2513 C CA . GLU B 1 13 ? 17.609 10.734 -9.055 1 58.19 13 GLU B CA 1
ATOM 2514 C C . GLU B 1 13 ? 18.391 9.922 -8.023 1 58.19 13 GLU B C 1
ATOM 2516 O O . GLU B 1 13 ? 19.625 9.93 -8.016 1 58.19 13 GLU B O 1
ATOM 2521 N N . PRO B 1 14 ? 17.719 9.344 -6.922 1 63.53 14 PRO B N 1
ATOM 2522 C CA . PRO B 1 14 ? 16.266 9.477 -6.75 1 63.53 14 PRO B CA 1
ATOM 2523 C C . PRO B 1 14 ? 15.875 10.766 -6.031 1 63.53 14 PRO B C 1
ATOM 2525 O O . PRO B 1 14 ? 16.656 11.297 -5.234 1 63.53 14 PRO B O 1
ATOM 2528 N N . ALA B 1 15 ? 14.688 11.234 -6.238 1 72.31 15 ALA B N 1
ATOM 2529 C CA . ALA B 1 15 ? 14.133 12.445 -5.656 1 72.31 15 ALA B CA 1
ATOM 2530 C C . ALA B 1 15 ? 14.117 12.367 -4.129 1 72.31 15 ALA B C 1
ATOM 2532 O O . ALA B 1 15 ? 13.93 11.289 -3.561 1 72.31 15 ALA B O 1
ATOM 2533 N N . PRO B 1 16 ? 14.43 13.391 -3.477 1 80.69 16 PRO B N 1
ATOM 2534 C CA . PRO B 1 16 ? 14.438 13.398 -2.014 1 80.69 16 PRO B CA 1
ATOM 2535 C C . PRO B 1 16 ? 13.117 12.922 -1.411 1 80.69 16 PRO B C 1
ATOM 2537 O O . PRO B 1 16 ? 13.086 12.453 -0.274 1 80.69 16 PRO B O 1
ATOM 2540 N N . VAL B 1 17 ? 12.078 13.094 -2.232 1 86.81 17 VAL B N 1
ATOM 2541 C CA . VAL B 1 17 ? 10.789 12.57 -1.774 1 86.81 17 VAL B CA 1
ATOM 2542 C C . VAL B 1 17 ? 10.086 11.844 -2.918 1 86.81 17 VAL B C 1
ATOM 2544 O O . VAL B 1 17 ? 10.117 12.305 -4.062 1 86.81 17 VAL B O 1
ATOM 2547 N N . GLN B 1 18 ? 9.625 10.695 -2.68 1 89.75 18 GLN B N 1
ATOM 2548 C CA . GLN B 1 18 ? 8.734 9.938 -3.551 1 89.75 18 GLN B CA 1
ATOM 2549 C C . GLN B 1 18 ? 7.363 9.758 -2.914 1 89.75 18 GLN B C 1
ATOM 2551 O O . GLN B 1 18 ? 7.238 9.156 -1.846 1 89.75 18 GLN B O 1
ATOM 2556 N N . ASN B 1 19 ? 6.391 10.336 -3.545 1 88.56 19 ASN B N 1
ATOM 2557 C CA . ASN B 1 19 ? 5.02 10.273 -3.053 1 88.56 19 ASN B CA 1
ATOM 2558 C C . ASN B 1 19 ? 4.055 9.82 -4.145 1 88.56 19 ASN B C 1
ATOM 2560 O O . ASN B 1 19 ? 3.234 10.609 -4.621 1 88.56 19 ASN B O 1
ATOM 2564 N N . PRO B 1 20 ? 4.062 8.602 -4.449 1 87.94 20 PRO B N 1
ATOM 2565 C CA . PRO B 1 20 ? 3.119 8.156 -5.477 1 87.94 20 PRO B CA 1
ATOM 2566 C C . PRO B 1 20 ? 1.663 8.406 -5.09 1 87.94 20 PRO B C 1
ATOM 2568 O O . PRO B 1 20 ? 1.349 8.531 -3.904 1 87.94 20 PRO B O 1
ATOM 2571 N N . GLN B 1 21 ? 0.811 8.484 -6.109 1 83.31 21 GLN B N 1
ATOM 2572 C CA . GLN B 1 21 ? -0.614 8.68 -5.863 1 83.31 21 GLN B CA 1
ATOM 2573 C C . GLN B 1 21 ? -1.191 7.531 -5.035 1 83.31 21 GLN B C 1
ATOM 2575 O O . GLN B 1 21 ? -0.871 6.367 -5.273 1 83.31 21 GLN B O 1
ATOM 2580 N N . ARG B 1 22 ? -1.973 7.926 -4.152 1 85.19 22 ARG B N 1
ATOM 2581 C CA . ARG B 1 22 ? -2.582 6.91 -3.299 1 85.19 22 ARG B CA 1
ATOM 2582 C C . ARG B 1 22 ? -3.521 6.016 -4.102 1 85.19 22 ARG B C 1
ATOM 2584 O O . ARG B 1 22 ? -4.07 6.434 -5.121 1 85.19 22 ARG B O 1
ATOM 2591 N N . ILE B 1 23 ? -3.713 4.812 -3.691 1 90.31 23 ILE B N 1
ATOM 2592 C CA . ILE B 1 23 ? -4.695 3.891 -4.25 1 90.31 23 ILE B CA 1
ATOM 2593 C C . ILE B 1 23 ? -5.633 3.406 -3.143 1 90.31 23 ILE B C 1
ATOM 2595 O O . ILE B 1 23 ? -5.402 3.678 -1.962 1 90.31 23 ILE B O 1
ATOM 2599 N N . ALA B 1 24 ? -6.797 2.828 -3.541 1 92.81 24 ALA B N 1
ATOM 2600 C CA . ALA B 1 24 ? -7.816 2.523 -2.539 1 92.81 24 ALA B CA 1
ATOM 2601 C C . ALA B 1 24 ? -8.523 1.213 -2.861 1 92.81 24 ALA B C 1
ATOM 2603 O O . ALA B 1 24 ? -8.516 0.76 -4.008 1 92.81 24 ALA B O 1
ATOM 2604 N N . THR B 1 25 ? -8.984 0.566 -1.884 1 94.25 25 THR B N 1
ATOM 2605 C CA . THR B 1 25 ? -10.008 -0.47 -1.949 1 94.25 25 THR B CA 1
ATOM 2606 C C . THR B 1 25 ? -11.211 -0.096 -1.088 1 94.25 25 THR B C 1
ATOM 2608 O O . THR B 1 25 ? -11.109 0.763 -0.209 1 94.25 25 THR B O 1
ATOM 2611 N N . GLU B 1 26 ? -12.336 -0.726 -1.372 1 92.69 26 GLU B N 1
ATOM 2612 C CA . GLU B 1 26 ? -13.547 -0.384 -0.632 1 92.69 26 GLU B CA 1
ATOM 2613 C C . GLU B 1 26 ? -14.242 -1.636 -0.1 1 92.69 26 GLU B C 1
ATOM 2615 O O . GLU B 1 26 ? -14.422 -2.609 -0.833 1 92.69 26 GLU B O 1
ATOM 2620 N N . SER B 1 27 ? -14.484 -1.592 1.11 1 92.38 27 SER B N 1
ATOM 2621 C CA . SER B 1 27 ? -15.336 -2.584 1.76 1 92.38 27 SER B CA 1
ATOM 2622 C C . SER B 1 27 ? -16.703 -2.002 2.1 1 92.38 27 SER B C 1
ATOM 2624 O O . SER B 1 27 ? -17.031 -0.881 1.699 1 92.38 27 SER B O 1
ATOM 2626 N N . ALA B 1 28 ? -17.547 -2.82 2.719 1 89.88 28 ALA B N 1
ATOM 2627 C CA . ALA B 1 28 ? -18.875 -2.354 3.113 1 89.88 28 ALA B CA 1
ATOM 2628 C C . ALA B 1 28 ? -18.766 -1.196 4.105 1 89.88 28 ALA B C 1
ATOM 2630 O O . ALA B 1 28 ? -19.578 -0.267 4.066 1 89.88 28 ALA B O 1
ATOM 2631 N N . ASN B 1 29 ? -17.703 -1.212 4.898 1 92.69 29 ASN B N 1
ATOM 2632 C CA . ASN B 1 29 ? -17.656 -0.293 6.027 1 92.69 29 ASN B CA 1
ATOM 2633 C C . ASN B 1 29 ? -16.578 0.763 5.855 1 92.69 29 ASN B C 1
ATOM 2635 O O . ASN B 1 29 ? -16.578 1.785 6.543 1 92.69 29 ASN B O 1
ATOM 2639 N N . HIS B 1 30 ? -15.656 0.507 4.902 1 93.31 30 HIS B N 1
ATOM 2640 C CA . HIS B 1 30 ? -14.508 1.404 4.863 1 93.31 30 HIS B CA 1
ATOM 2641 C C . HIS B 1 30 ? -14.031 1.633 3.432 1 93.31 30 HIS B C 1
ATOM 2643 O O . HIS B 1 30 ? -14.195 0.763 2.574 1 93.31 30 HIS B O 1
ATOM 2649 N N . LYS B 1 31 ? -13.555 2.764 3.17 1 92.19 31 LYS B N 1
ATOM 2650 C CA . LYS B 1 31 ? -12.617 3.02 2.076 1 92.19 31 LYS B CA 1
ATOM 2651 C C . LYS B 1 31 ? -11.172 3.012 2.57 1 92.19 31 LYS B C 1
ATOM 2653 O O . LYS B 1 31 ? -10.742 3.938 3.26 1 92.19 31 LYS B O 1
ATOM 2658 N N . THR B 1 32 ? -10.461 1.992 2.219 1 95.31 32 THR B N 1
ATOM 2659 C CA . THR B 1 32 ? -9.102 1.85 2.713 1 95.31 32 THR B CA 1
ATOM 2660 C C . THR B 1 32 ? -8.109 2.502 1.753 1 95.31 32 THR B C 1
ATOM 2662 O O . THR B 1 32 ? -8.07 2.17 0.566 1 95.31 32 THR B O 1
ATOM 2665 N N . LEU B 1 33 ? -7.324 3.438 2.271 1 93.31 33 LEU B N 1
ATOM 2666 C CA . LEU B 1 33 ? -6.348 4.184 1.483 1 93.31 33 LEU B CA 1
ATOM 2667 C C . LEU B 1 33 ? -4.938 3.666 1.735 1 93.31 33 LEU B C 1
ATOM 2669 O O . LEU B 1 33 ? -4.559 3.408 2.881 1 93.31 33 LEU B O 1
ATOM 2673 N N . TYR B 1 34 ? -4.188 3.48 0.68 1 96.31 34 TYR B N 1
ATOM 2674 C CA . TYR B 1 34 ? -2.803 3.027 0.723 1 96.31 34 TYR B CA 1
ATOM 2675 C C . TYR B 1 34 ? -1.855 4.117 0.235 1 96.31 34 TYR B C 1
ATOM 2677 O O . TYR B 1 34 ? -1.917 4.527 -0.926 1 96.31 34 TYR B O 1
ATOM 2685 N N . MET B 1 35 ? -0.959 4.52 1.117 1 94.5 35 MET B N 1
ATOM 2686 C CA . MET B 1 35 ? -0.179 5.727 0.85 1 94.5 35 MET B CA 1
ATOM 2687 C C . MET B 1 35 ? 1.301 5.488 1.131 1 94.5 35 MET B C 1
ATOM 2689 O O . MET B 1 35 ? 1.812 5.891 2.178 1 94.5 35 MET B O 1
ATOM 2693 N N . PRO B 1 36 ? 2.023 4.891 0.195 1 97.12 36 PRO B N 1
ATOM 2694 C CA . PRO B 1 36 ? 3.471 4.762 0.376 1 97.12 36 PRO B CA 1
ATOM 2695 C C . PRO B 1 36 ? 4.219 6.062 0.105 1 97.12 36 PRO B C 1
ATOM 2697 O O . PRO B 1 36 ? 3.73 6.918 -0.641 1 97.12 36 PRO B O 1
ATOM 2700 N N . SER B 1 37 ? 5.32 6.176 0.74 1 95.62 37 SER B N 1
ATOM 2701 C CA . SER B 1 37 ? 6.203 7.316 0.518 1 95.62 37 SER B CA 1
ATOM 2702 C C . SER B 1 37 ? 7.637 6.996 0.93 1 95.62 37 SER B C 1
ATOM 2704 O O . SER B 1 37 ? 7.867 6.098 1.742 1 95.62 37 SER B O 1
ATOM 2706 N N . ARG B 1 38 ? 8.57 7.613 0.319 1 95.06 38 ARG B N 1
ATOM 2707 C CA . ARG B 1 38 ? 9.977 7.586 0.692 1 95.06 38 ARG B CA 1
ATOM 2708 C C . ARG B 1 38 ? 10.523 9 0.871 1 95.06 38 ARG B C 1
ATOM 2710 O O . ARG B 1 38 ? 10.242 9.883 0.064 1 95.06 38 ARG B O 1
ATOM 2717 N N . LEU B 1 39 ? 11.227 9.18 1.923 1 92.62 39 LEU B N 1
ATOM 2718 C CA . LEU B 1 39 ? 11.75 10.492 2.277 1 92.62 39 LEU B CA 1
ATOM 2719 C C . LEU B 1 39 ? 13.25 10.422 2.545 1 92.62 39 LEU B C 1
ATOM 2721 O O . LEU B 1 39 ? 13.719 9.547 3.281 1 92.62 39 LEU B O 1
ATOM 2725 N N . THR B 1 40 ? 13.977 11.234 1.876 1 88.69 40 THR B N 1
ATOM 2726 C CA . THR B 1 40 ? 15.398 11.383 2.146 1 88.69 40 THR B CA 1
ATOM 2727 C C . THR B 1 40 ? 15.695 12.734 2.789 1 88.69 40 THR B C 1
ATOM 2729 O O . THR B 1 40 ? 15.328 13.781 2.244 1 88.69 40 THR B O 1
ATOM 2732 N N . THR B 1 41 ? 16.25 12.711 3.967 1 85.5 41 THR B N 1
ATOM 2733 C CA . THR B 1 41 ? 16.672 13.914 4.691 1 85.5 41 THR B CA 1
ATOM 2734 C C . THR B 1 41 ? 18.172 13.875 4.992 1 85.5 41 THR B C 1
ATOM 2736 O O . THR B 1 41 ? 18.875 12.961 4.555 1 85.5 41 THR B O 1
ATOM 2739 N N . ALA B 1 42 ? 18.625 14.961 5.684 1 80 42 ALA B N 1
ATOM 2740 C CA . ALA B 1 42 ? 20.031 15.008 6.098 1 80 42 ALA B CA 1
ATOM 2741 C C . ALA B 1 42 ? 20.375 13.836 7.02 1 80 42 ALA B C 1
ATOM 2743 O O . ALA B 1 42 ? 21.516 13.375 7.047 1 80 42 ALA B O 1
ATOM 2744 N N . ASP B 1 43 ? 19.344 13.273 7.719 1 83.31 43 ASP B N 1
ATOM 2745 C CA . ASP B 1 43 ? 19.547 12.203 8.688 1 83.31 43 ASP B CA 1
ATOM 2746 C C . ASP B 1 43 ? 19.422 10.828 8.031 1 83.31 43 ASP B C 1
ATOM 2748 O O . ASP B 1 43 ? 19.578 9.797 8.688 1 83.31 43 ASP B O 1
ATOM 2752 N N . GLY B 1 44 ? 19.156 10.828 6.75 1 88.62 44 GLY B N 1
ATOM 2753 C CA . GLY B 1 44 ? 19.062 9.562 6.035 1 88.62 44 GLY B CA 1
ATOM 2754 C C . GLY B 1 44 ? 17.719 9.375 5.344 1 88.62 44 GLY B C 1
ATOM 2755 O O . GLY B 1 44 ? 16.906 10.297 5.289 1 88.62 44 GLY B O 1
ATOM 2756 N N . SER B 1 45 ? 17.578 8.195 4.75 1 93.12 45 SER B N 1
ATOM 2757 C CA . SER B 1 45 ? 16.359 7.883 4.004 1 93.12 45 SER B CA 1
ATOM 2758 C C . SER B 1 45 ? 15.477 6.914 4.777 1 93.12 45 SER B C 1
ATOM 2760 O O . SER B 1 45 ? 15.969 6.141 5.602 1 93.12 45 SER B O 1
ATOM 2762 N N . ALA B 1 46 ? 14.211 7.098 4.543 1 95.12 46 ALA B N 1
ATOM 2763 C CA . ALA B 1 46 ? 13.227 6.176 5.113 1 95.12 46 ALA B CA 1
ATOM 2764 C C . ALA B 1 46 ? 12.094 5.906 4.133 1 95.12 46 ALA B C 1
ATOM 2766 O O . ALA B 1 46 ? 11.68 6.801 3.389 1 95.12 46 ALA B O 1
ATOM 2767 N N . THR B 1 47 ? 11.641 4.672 4.102 1 96.94 47 THR B N 1
ATOM 2768 C CA . THR B 1 47 ? 10.508 4.23 3.297 1 96.94 47 THR B CA 1
ATOM 2769 C C . THR B 1 47 ? 9.398 3.672 4.184 1 96.94 47 THR B C 1
ATOM 2771 O O . THR B 1 47 ? 9.664 2.889 5.098 1 96.94 47 THR B O 1
ATOM 2774 N N . ALA B 1 48 ? 8.172 4.176 3.926 1 97.94 48 ALA B N 1
ATOM 2775 C CA . ALA B 1 48 ? 7.043 3.703 4.723 1 97.94 48 ALA B CA 1
ATOM 2776 C C . ALA B 1 48 ? 5.766 3.668 3.893 1 97.94 48 ALA B C 1
ATOM 2778 O O . ALA B 1 48 ? 5.699 4.266 2.816 1 97.94 48 ALA B O 1
ATOM 2779 N N . ILE B 1 49 ? 4.824 2.896 4.34 1 98.19 49 ILE B N 1
ATOM 2780 C CA . ILE B 1 49 ? 3.465 2.988 3.822 1 98.19 49 ILE B CA 1
ATOM 2781 C C . ILE B 1 49 ? 2.484 3.188 4.977 1 98.19 49 ILE B C 1
ATOM 2783 O O . ILE B 1 49 ? 2.527 2.453 5.969 1 98.19 49 ILE B O 1
ATOM 2787 N N . LYS B 1 50 ? 1.654 4.129 4.828 1 97.56 50 LYS B N 1
ATOM 2788 C CA . LYS B 1 50 ? 0.524 4.293 5.738 1 97.56 50 LYS B CA 1
ATOM 2789 C C . LYS B 1 50 ? -0.767 3.777 5.109 1 97.56 50 LYS B C 1
ATOM 2791 O O . LYS B 1 50 ? -1.058 4.066 3.947 1 97.56 50 LYS B O 1
ATOM 2796 N N . VAL B 1 51 ? -1.468 2.99 5.84 1 97.5 51 VAL B N 1
ATOM 2797 C CA . VAL B 1 51 ? -2.773 2.479 5.434 1 97.5 51 VAL B CA 1
ATOM 2798 C C . VAL B 1 51 ? -3.852 3.006 6.379 1 97.5 51 VAL B C 1
ATOM 2800 O O . VAL B 1 51 ? -3.748 2.85 7.598 1 97.5 51 VAL B O 1
ATOM 2803 N N . VAL B 1 52 ? -4.859 3.648 5.812 1 94.56 52 VAL B N 1
ATOM 2804 C CA . VAL B 1 52 ? -5.934 4.223 6.613 1 94.56 52 VAL B CA 1
ATOM 2805 C C . VAL B 1 52 ? -7.277 3.662 6.156 1 94.56 52 VAL B C 1
ATOM 2807 O O . VAL B 1 52 ? -7.586 3.664 4.965 1 94.56 52 VAL B O 1
ATOM 2810 N N . ALA B 1 53 ? -8.047 3.176 7.117 1 94.94 53 ALA B N 1
ATOM 2811 C CA . ALA B 1 53 ? -9.414 2.742 6.828 1 94.94 53 ALA B CA 1
ATOM 2812 C C . ALA B 1 53 ? -10.41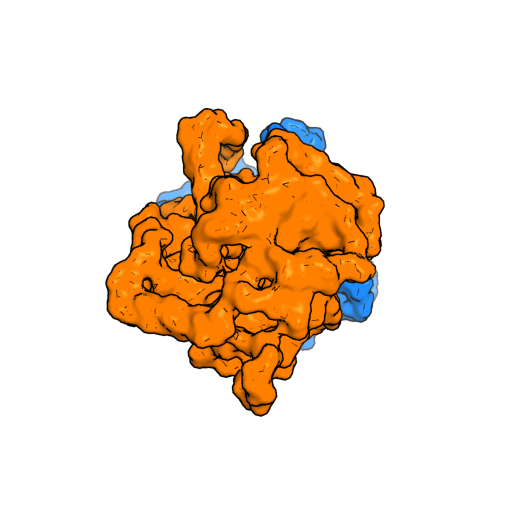4 3.842 7.152 1 94.94 53 ALA B C 1
ATOM 2814 O O . ALA B 1 53 ? -10.867 3.959 8.297 1 94.94 53 ALA B O 1
ATOM 2815 N N . VAL B 1 54 ? -10.82 4.566 6.145 1 88.31 54 VAL B N 1
ATOM 2816 C CA . VAL B 1 54 ? -11.758 5.672 6.328 1 88.31 54 VAL B CA 1
ATOM 2817 C C . VAL B 1 54 ? -13.172 5.125 6.48 1 88.31 54 VAL B C 1
ATOM 2819 O O . VAL B 1 54 ? -13.703 4.484 5.57 1 88.31 54 VAL B O 1
ATOM 2822 N N . PRO B 1 55 ? -13.812 5.367 7.578 1 88.25 55 PRO B N 1
ATOM 2823 C CA . PRO B 1 55 ? -15.164 4.832 7.777 1 88.25 55 PRO B CA 1
ATOM 2824 C C . PRO B 1 55 ? -16.188 5.434 6.809 1 88.25 55 PRO B C 1
ATOM 2826 O O . PRO B 1 55 ? -16.141 6.633 6.527 1 88.25 55 PRO B O 1
ATOM 2829 N N . LYS B 1 56 ? -16.969 4.547 6.285 1 86.56 56 LYS B N 1
ATOM 2830 C CA . LYS B 1 56 ? -18.156 4.961 5.527 1 86.56 56 LYS B CA 1
ATOM 2831 C C . LYS B 1 56 ? -19.328 5.25 6.457 1 86.56 56 LYS B C 1
ATOM 2833 O O . LYS B 1 56 ? -19.281 4.938 7.645 1 86.56 56 LYS B O 1
ATOM 2838 N N . PRO B 1 57 ? -20.281 5.918 5.957 1 83.31 57 PRO B N 1
ATOM 2839 C CA . PRO B 1 57 ? -21.453 6.191 6.797 1 83.31 57 PRO B CA 1
ATOM 2840 C C . PRO B 1 57 ? -22.062 4.926 7.398 1 83.31 57 PRO B C 1
ATOM 2842 O O . PRO B 1 57 ? -22.688 4.984 8.453 1 83.31 57 PRO B O 1
ATOM 2845 N N . THR B 1 58 ? -21.75 3.791 6.785 1 86.06 58 THR B N 1
ATOM 2846 C CA . THR B 1 58 ? -22.297 2.512 7.227 1 86.06 58 THR B CA 1
ATOM 2847 C C . THR B 1 58 ? -21.5 1.967 8.414 1 86.06 58 THR B C 1
ATOM 2849 O O . THR B 1 58 ? -21.938 1.04 9.086 1 86.06 58 THR B O 1
ATOM 2852 N N . CYS B 1 59 ? -20.359 2.549 8.57 1 87.38 59 CYS B N 1
ATOM 2853 C CA . CYS B 1 59 ? -19.531 2.1 9.68 1 87.38 59 CYS B CA 1
ATOM 2854 C C . CYS B 1 59 ? -20.016 2.689 11 1 87.38 59 CYS B C 1
ATOM 2856 O O . CYS B 1 59 ? -20.125 3.91 11.133 1 87.38 59 CYS B O 1
ATOM 2858 N N . THR B 1 60 ? -20.219 1.886 12.047 1 86.06 60 THR B N 1
ATOM 2859 C CA . THR B 1 60 ? -20.75 2.334 13.336 1 86.06 60 THR B CA 1
ATOM 2860 C C . THR B 1 60 ? -19.625 2.531 14.344 1 86.06 60 THR B C 1
ATOM 2862 O O . THR B 1 60 ? -19.844 3.051 15.438 1 86.06 60 THR B O 1
ATOM 2865 N N . LEU B 1 61 ? -18.484 2.115 14.016 1 85 61 LEU B N 1
ATOM 2866 C CA . LEU B 1 61 ? -17.359 2.219 14.93 1 85 61 LEU B CA 1
ATOM 2867 C C . LEU B 1 61 ? -16.625 3.549 14.758 1 85 61 LEU B C 1
ATOM 2869 O O . LEU B 1 61 ? -16.391 3.986 13.625 1 85 61 LEU B O 1
ATOM 2873 N N . PRO B 1 62 ? -16.344 4.156 15.844 1 77.31 62 PRO B N 1
ATOM 2874 C CA . PRO B 1 62 ? -15.641 5.434 15.766 1 77.31 62 PRO B CA 1
ATOM 2875 C C . PRO B 1 62 ? -14.141 5.27 15.5 1 77.31 62 PRO B C 1
ATOM 2877 O O . PRO B 1 62 ? -13.594 4.188 15.711 1 77.31 62 PRO B O 1
ATOM 2880 N N . GLY B 1 63 ? -13.594 6.328 15 1 78.06 63 GLY B N 1
ATOM 2881 C CA . GLY B 1 63 ? -12.148 6.371 14.859 1 78.06 63 GLY B CA 1
ATOM 2882 C C . GLY B 1 63 ? -11.688 6.27 13.414 1 78.06 63 GLY B C 1
ATOM 2883 O O . GLY B 1 63 ? -12.516 6.211 12.5 1 78.06 63 GLY B O 1
ATOM 2884 N N . LEU B 1 64 ? -10.43 6.406 13.242 1 86.94 64 LEU B N 1
ATOM 2885 C CA . LEU B 1 64 ? -9.758 6.301 11.953 1 86.94 64 LEU B CA 1
ATOM 2886 C C . LEU B 1 64 ? -8.594 5.32 12.031 1 86.94 64 LEU B C 1
ATOM 2888 O O . LEU B 1 64 ? -7.434 5.73 12.133 1 86.94 64 LEU B O 1
ATOM 2892 N N . PRO B 1 65 ? -8.977 4.031 11.906 1 93.5 65 PRO B N 1
ATOM 2893 C CA . PRO B 1 65 ? -7.891 3.047 11.977 1 93.5 65 PRO B CA 1
ATOM 2894 C C . PRO B 1 65 ? -6.789 3.307 10.953 1 93.5 65 PRO B C 1
ATOM 2896 O O . PRO B 1 65 ? -7.082 3.557 9.781 1 93.5 65 PRO B O 1
ATOM 2899 N N . ALA B 1 66 ? -5.582 3.297 11.445 1 96.06 66 ALA B N 1
ATOM 2900 C CA . ALA B 1 66 ? -4.438 3.551 10.578 1 96.06 66 ALA B CA 1
ATOM 2901 C C . ALA B 1 66 ? -3.201 2.793 11.055 1 96.06 66 ALA B C 1
ATOM 2903 O O . ALA B 1 66 ? -2.973 2.668 12.266 1 96.06 66 ALA B O 1
ATOM 2904 N N . THR B 1 67 ? -2.455 2.232 10.102 1 97.94 67 THR B N 1
ATOM 2905 C CA . THR B 1 67 ? -1.217 1.512 10.375 1 97.94 67 THR B CA 1
ATOM 2906 C C . THR B 1 67 ? -0.11 1.953 9.422 1 97.94 67 THR B C 1
ATOM 2908 O O . THR B 1 67 ? -0.348 2.131 8.227 1 97.94 67 THR B O 1
ATOM 2911 N N . THR B 1 68 ? 1.059 2.178 9.977 1 98.25 68 THR B N 1
ATOM 2912 C CA . THR B 1 68 ? 2.225 2.465 9.148 1 98.25 68 THR B CA 1
ATOM 2913 C C . THR B 1 68 ? 3.254 1.343 9.258 1 98.25 68 THR B C 1
ATOM 2915 O O . THR B 1 68 ? 3.594 0.909 10.367 1 98.25 68 THR B O 1
ATOM 2918 N N . LEU B 1 69 ? 3.674 0.822 8.125 1 98.5 69 LEU B N 1
ATOM 2919 C CA . LEU B 1 69 ? 4.871 -0.009 8.047 1 98.5 69 LEU B CA 1
ATOM 2920 C C . LEU B 1 69 ? 6.098 0.835 7.73 1 98.5 69 LEU B C 1
ATOM 2922 O O . LEU B 1 69 ? 6.102 1.596 6.762 1 98.5 69 LEU B O 1
ATOM 2926 N N . LEU B 1 70 ? 7.031 0.722 8.594 1 98.44 70 LEU B N 1
ATOM 2927 C CA . LEU B 1 70 ? 8.336 1.323 8.336 1 98.44 70 LEU B CA 1
ATOM 2928 C C . LEU B 1 70 ? 9.344 0.266 7.891 1 98.44 70 LEU B C 1
ATOM 2930 O O . LEU B 1 70 ? 9.461 -0.786 8.523 1 98.44 70 LEU B O 1
ATOM 2934 N N . PHE B 1 71 ? 10.141 0.567 6.824 1 97.75 71 PHE B N 1
ATOM 2935 C CA . PHE B 1 71 ? 11.023 -0.44 6.25 1 97.75 71 PHE B CA 1
ATOM 2936 C C . PHE B 1 71 ? 12.484 -0.094 6.516 1 97.75 71 PHE B C 1
ATOM 2938 O O . PHE B 1 71 ? 12.844 1.082 6.613 1 97.75 71 PHE B O 1
ATOM 2945 N N . ASP B 1 72 ? 13.273 -1.126 6.672 1 96.06 72 ASP B N 1
ATOM 2946 C CA . ASP B 1 72 ? 14.727 -0.971 6.738 1 96.06 72 ASP B CA 1
ATOM 2947 C C . ASP B 1 72 ? 15.312 -0.71 5.352 1 96.06 72 ASP B C 1
ATOM 2949 O O . ASP B 1 72 ? 15.148 -1.522 4.438 1 96.06 72 ASP B O 1
ATOM 2953 N N . GLU B 1 73 ? 15.992 0.381 5.195 1 93.06 73 GLU B N 1
ATOM 2954 C CA . GLU B 1 73 ? 16.5 0.831 3.9 1 93.06 73 GLU B CA 1
ATOM 2955 C C . GLU B 1 73 ? 17.531 -0.141 3.34 1 93.06 73 GLU B C 1
ATOM 2957 O O . GLU B 1 73 ? 17.672 -0.275 2.123 1 93.06 73 GLU B O 1
ATOM 2962 N N . GLU B 1 74 ? 18.219 -0.796 4.168 1 93.06 74 GLU B N 1
ATOM 2963 C CA . GLU B 1 74 ? 19.281 -1.695 3.73 1 93.06 74 GLU B CA 1
ATOM 2964 C C . GLU B 1 74 ? 18.719 -3.062 3.344 1 93.06 74 GLU B C 1
ATOM 2966 O O . GLU B 1 74 ? 19.031 -3.592 2.277 1 93.06 74 GLU B O 1
ATOM 2971 N N . THR B 1 75 ? 17.828 -3.594 4.129 1 94 75 THR B N 1
ATOM 2972 C CA . THR B 1 75 ? 17.406 -4.98 3.955 1 94 75 THR B CA 1
ATOM 2973 C C . THR B 1 75 ? 16.062 -5.051 3.215 1 94 75 THR B C 1
ATOM 2975 O O . THR B 1 75 ? 15.711 -6.098 2.672 1 94 75 THR B O 1
ATOM 2978 N N . GLY B 1 76 ? 15.281 -3.98 3.295 1 94.31 76 GLY B N 1
ATOM 2979 C CA . GLY B 1 76 ? 13.945 -3.998 2.721 1 94.31 76 GLY B CA 1
ATOM 2980 C C . GLY B 1 76 ? 12.914 -4.633 3.635 1 94.31 76 GLY B C 1
ATOM 2981 O O . GLY B 1 76 ? 11.727 -4.652 3.314 1 94.31 76 GLY B O 1
ATOM 2982 N N . LEU B 1 77 ? 13.375 -5.09 4.797 1 95.44 77 LEU B N 1
ATOM 2983 C CA . LEU B 1 77 ? 12.484 -5.746 5.746 1 95.44 77 LEU B CA 1
ATOM 2984 C C . LEU B 1 77 ? 11.641 -4.719 6.5 1 95.44 77 LEU B C 1
ATOM 2986 O O . LEU B 1 77 ? 12.039 -3.561 6.629 1 95.44 77 LEU B O 1
ATOM 2990 N N . THR B 1 78 ? 10.477 -5.18 6.941 1 97 78 THR B N 1
ATOM 2991 C CA . THR B 1 78 ? 9.703 -4.352 7.859 1 97 78 THR B CA 1
ATOM 2992 C C . THR B 1 78 ? 10.461 -4.156 9.172 1 97 78 THR B C 1
ATOM 2994 O O . THR B 1 78 ? 10.766 -5.129 9.867 1 97 78 THR B O 1
ATOM 2997 N N . LYS B 1 79 ? 10.727 -2.936 9.445 1 97.06 79 LYS B N 1
ATOM 2998 C CA . LYS B 1 79 ? 11.453 -2.586 10.664 1 97.06 79 LYS B CA 1
ATOM 2999 C C . LYS B 1 79 ? 10.5 -2.373 11.828 1 97.06 79 LYS B C 1
ATOM 3001 O O . LYS B 1 79 ? 10.805 -2.736 12.969 1 97.06 79 LYS B O 1
ATOM 3006 N N . ALA B 1 80 ? 9.344 -1.792 11.531 1 97.94 80 ALA B N 1
ATOM 3007 C CA . ALA B 1 80 ? 8.398 -1.469 12.594 1 97.94 80 ALA B CA 1
ATOM 3008 C C . ALA B 1 80 ? 6.973 -1.396 12.055 1 97.94 80 ALA B C 1
ATOM 3010 O O . ALA B 1 80 ? 6.762 -1.094 10.875 1 97.94 80 ALA B O 1
ATOM 3011 N N . VAL B 1 81 ? 6.023 -1.76 12.859 1 98 81 VAL B N 1
ATOM 3012 C CA . VAL B 1 81 ? 4.594 -1.559 12.664 1 98 81 VAL B CA 1
ATOM 3013 C C . VAL B 1 81 ? 4.066 -0.543 13.672 1 98 81 VAL B C 1
ATOM 3015 O O . VAL B 1 81 ? 4.16 -0.758 14.883 1 98 81 VAL B O 1
ATOM 3018 N N . VAL B 1 82 ? 3.502 0.559 13.18 1 97.62 82 VAL B N 1
ATOM 3019 C CA . VAL B 1 82 ? 3.131 1.672 14.047 1 97.62 82 VAL B CA 1
ATOM 3020 C C . VAL B 1 82 ? 1.631 1.94 13.93 1 97.62 82 VAL B C 1
ATOM 3022 O O . VAL B 1 82 ? 1.104 2.076 12.82 1 97.62 82 VAL B O 1
ATOM 3025 N N . ASN B 1 83 ? 0.979 1.956 15.094 1 95.81 83 ASN B N 1
ATOM 3026 C CA . ASN B 1 83 ? -0.38 2.49 15.086 1 95.81 83 ASN B CA 1
ATOM 3027 C C . ASN B 1 83 ? -0.396 3.977 14.742 1 95.81 83 ASN B C 1
ATOM 3029 O O . ASN B 1 83 ? 0.074 4.805 15.523 1 95.81 83 ASN B O 1
ATOM 3033 N N . ALA B 1 84 ? -0.961 4.277 13.602 1 94.31 84 ALA B N 1
ATOM 3034 C CA . ALA B 1 84 ? -0.826 5.633 13.078 1 94.31 84 ALA B CA 1
ATOM 3035 C C . ALA B 1 84 ? -2.121 6.422 13.25 1 94.31 84 ALA B C 1
ATOM 3037 O O . ALA B 1 84 ? -2.266 7.52 12.711 1 94.31 84 ALA B O 1
ATOM 3038 N N . ALA B 1 85 ? -3.041 5.969 14.039 1 88.81 85 ALA B N 1
ATOM 3039 C CA . ALA B 1 85 ? -4.352 6.598 14.18 1 88.81 85 ALA B CA 1
ATOM 3040 C C . ALA B 1 85 ? -4.219 8.047 14.625 1 88.81 85 ALA B C 1
ATOM 3042 O O . ALA B 1 85 ? -4.926 8.93 14.125 1 88.81 85 ALA B O 1
ATOM 3043 N N . GLU B 1 86 ? -3.254 8.281 15.508 1 91.31 86 GLU B N 1
ATOM 3044 C CA . GLU B 1 86 ? -3.109 9.625 16.062 1 91.31 86 GLU B CA 1
ATOM 3045 C C . GLU B 1 86 ? -1.988 10.391 15.359 1 91.31 86 GLU B C 1
ATOM 3047 O O . GLU B 1 86 ? -1.898 11.617 15.477 1 91.31 86 GLU B O 1
ATOM 3052 N N . LEU B 1 87 ? -1.219 9.711 14.641 1 94.12 87 LEU B N 1
ATOM 3053 C CA . LEU B 1 87 ? 0.006 10.312 14.125 1 94.12 87 LEU B CA 1
ATOM 3054 C C . LEU B 1 87 ? -0.297 11.25 12.961 1 94.12 87 LEU B C 1
ATOM 3056 O O . LEU B 1 87 ? 0.415 12.234 12.75 1 94.12 87 LEU B O 1
ATOM 3060 N N . THR B 1 88 ? -1.38 10.914 12.266 1 90.31 88 THR B N 1
ATOM 3061 C CA . THR B 1 88 ? -1.775 11.805 11.18 1 90.31 88 THR B CA 1
ATOM 3062 C C . THR B 1 88 ? -2.131 13.188 11.711 1 90.31 88 THR B C 1
ATOM 3064 O O . THR B 1 88 ? -1.658 14.203 11.188 1 90.31 88 THR B O 1
ATOM 3067 N N . GLY B 1 89 ? -2.941 13.195 12.773 1 92.75 89 GLY B N 1
ATOM 3068 C CA . GLY B 1 89 ? -3.301 14.461 13.398 1 92.75 89 GLY B CA 1
ATOM 3069 C C . GLY B 1 89 ? -2.105 15.219 13.938 1 92.75 89 GLY B C 1
ATOM 3070 O O . GLY B 1 89 ? -1.987 16.422 13.727 1 92.75 89 GLY B O 1
ATOM 3071 N N . LEU B 1 90 ? -1.234 14.492 14.523 1 95.5 90 LEU B N 1
ATOM 3072 C CA . LEU B 1 90 ? -0.07 15.102 15.156 1 95.5 90 LEU B CA 1
ATOM 3073 C C . LEU B 1 90 ? 0.856 15.719 14.109 1 95.5 90 LEU B C 1
ATOM 3075 O O . LEU B 1 90 ? 1.262 16.875 14.242 1 95.5 90 LEU B O 1
ATOM 3079 N N . ARG B 1 91 ? 1.142 14.961 13.109 1 94.25 91 ARG B N 1
ATOM 3080 C CA . ARG B 1 91 ? 2.1 15.469 12.133 1 94.25 91 ARG B CA 1
ATOM 3081 C C . ARG B 1 91 ? 1.502 16.625 11.328 1 94.25 91 ARG B C 1
ATOM 3083 O O . ARG B 1 91 ? 2.211 17.562 10.953 1 94.25 91 ARG B O 1
ATOM 3090 N N . THR B 1 92 ? 0.231 16.562 11.031 1 94.56 92 THR B N 1
ATOM 3091 C CA . THR B 1 92 ? -0.433 17.672 10.352 1 94.56 92 THR B CA 1
ATOM 3092 C C . THR B 1 92 ? -0.4 18.938 11.211 1 94.56 92 THR B C 1
ATOM 3094 O O . THR B 1 92 ? -0.061 20.016 10.719 1 94.56 92 THR B O 1
ATOM 3097 N N . ALA B 1 93 ? -0.708 18.766 12.453 1 97.38 93 ALA B N 1
ATOM 3098 C CA . ALA B 1 93 ? -0.684 19.891 13.383 1 97.38 93 ALA B CA 1
ATOM 3099 C C . ALA B 1 93 ? 0.731 20.438 13.539 1 97.38 93 ALA B C 1
ATOM 3101 O O . ALA B 1 93 ? 0.921 21.641 13.727 1 97.38 93 ALA B O 1
ATOM 3102 N N . ALA B 1 94 ? 1.688 19.562 13.492 1 96.25 94 ALA B N 1
ATOM 3103 C CA . ALA B 1 94 ? 3.08 20 13.602 1 96.25 94 ALA B CA 1
ATOM 3104 C C . ALA B 1 94 ? 3.467 20.891 12.43 1 96.25 94 ALA B C 1
ATOM 3106 O O . ALA B 1 94 ? 4.172 21.891 12.609 1 96.25 94 ALA B O 1
ATOM 3107 N N . ALA B 1 95 ? 3.031 20.531 11.281 1 95.81 95 ALA B N 1
ATOM 3108 C CA . ALA B 1 95 ? 3.285 21.375 10.117 1 95.81 95 ALA B CA 1
ATOM 3109 C C . ALA B 1 95 ? 2.629 22.75 10.281 1 95.81 95 ALA B C 1
ATOM 3111 O O . ALA B 1 95 ? 3.248 23.781 10.008 1 95.81 95 ALA B O 1
ATOM 3112 N N . SER B 1 96 ? 1.43 22.734 10.695 1 97.81 96 SER B N 1
ATOM 3113 C CA . SER B 1 96 ? 0.715 23.984 10.961 1 97.81 96 SER B CA 1
ATOM 3114 C C . SER B 1 96 ? 1.414 24.812 12.031 1 97.81 96 SER B C 1
ATOM 3116 O O . SER B 1 96 ? 1.496 26.031 11.922 1 97.81 96 SER B O 1
ATOM 3118 N N . ALA B 1 97 ? 1.839 24.109 13.016 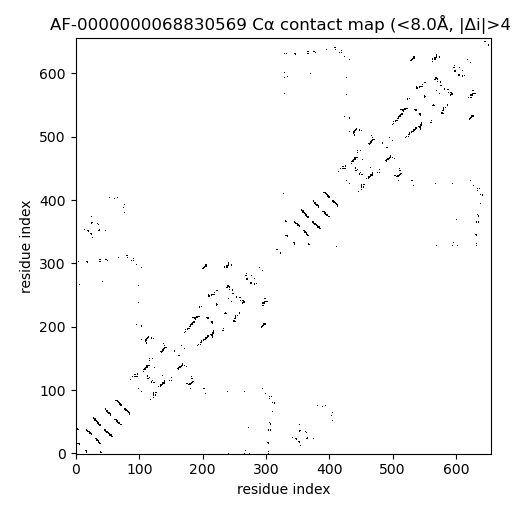1 97.06 97 ALA B N 1
ATOM 3119 C CA . ALA B 1 97 ? 2.529 24.797 14.109 1 97.06 97 ALA B CA 1
ATOM 3120 C C . ALA B 1 97 ? 3.811 25.469 13.609 1 97.06 97 ALA B C 1
ATOM 3122 O O . ALA B 1 97 ? 4.117 26.594 13.992 1 97.06 97 ALA B O 1
ATOM 3123 N N . LEU B 1 98 ? 4.543 24.781 12.789 1 96 98 LEU B N 1
ATOM 3124 C CA . LEU B 1 98 ? 5.742 25.344 12.195 1 96 98 LEU B CA 1
ATOM 3125 C C . LEU B 1 98 ? 5.402 26.594 11.383 1 96 98 LEU B C 1
ATOM 3127 O O . LEU B 1 98 ? 6.047 27.641 11.539 1 96 98 LEU B O 1
ATOM 3131 N N . ALA B 1 99 ? 4.418 26.5 10.57 1 97.69 99 ALA B N 1
ATOM 3132 C CA . ALA B 1 99 ? 3.959 27.641 9.781 1 97.69 99 ALA B CA 1
ATOM 3133 C C . ALA B 1 99 ? 3.547 28.797 10.688 1 97.69 99 ALA B C 1
ATOM 3135 O O . ALA B 1 99 ? 3.859 29.953 10.398 1 97.69 99 ALA B O 1
ATOM 3136 N N . THR B 1 100 ? 2.857 28.5 11.727 1 98.31 100 THR B N 1
ATOM 3137 C CA . THR B 1 100 ? 2.361 29.5 12.664 1 98.31 100 THR B CA 1
ATOM 3138 C C . THR B 1 100 ? 3.52 30.219 13.344 1 98.31 100 THR B C 1
ATOM 3140 O O . THR B 1 100 ? 3.49 31.453 13.484 1 98.31 100 THR B O 1
ATOM 3143 N N . THR B 1 101 ? 4.539 29.5 13.75 1 97.12 101 THR B N 1
ATOM 3144 C CA . THR B 1 101 ? 5.695 30.109 14.398 1 97.12 101 THR B CA 1
ATOM 3145 C C . THR B 1 101 ? 6.422 31.047 13.445 1 97.12 101 THR B C 1
ATOM 3147 O O . THR B 1 101 ? 7.051 32.031 13.883 1 97.12 101 THR B O 1
ATOM 3150 N N . ILE B 1 102 ? 6.305 30.766 12.195 1 96.62 102 ILE B N 1
ATOM 3151 C CA . ILE B 1 102 ? 6.988 31.562 11.18 1 96.62 102 ILE B CA 1
ATOM 3152 C C . ILE B 1 102 ? 6.156 32.812 10.844 1 96.62 102 ILE B C 1
ATOM 3154 O O . ILE B 1 102 ? 6.699 33.906 10.664 1 96.62 102 ILE B O 1
ATOM 3158 N N . LEU B 1 103 ? 4.816 32.656 10.859 1 97.88 103 LEU B N 1
ATOM 3159 C CA . LEU B 1 103 ? 4.008 33.688 10.211 1 97.88 103 LEU B CA 1
ATOM 3160 C C . LEU B 1 103 ? 3.164 34.438 11.234 1 97.88 103 LEU B C 1
ATOM 3162 O O . LEU B 1 103 ? 2.807 35.594 11.016 1 97.88 103 LEU B O 1
ATOM 3166 N N . ALA B 1 104 ? 2.734 33.844 12.273 1 98 104 ALA B N 1
ATOM 3167 C CA . ALA B 1 104 ? 1.866 34.5 13.25 1 98 104 ALA B CA 1
ATOM 3168 C C . ALA B 1 104 ? 2.662 35.438 14.148 1 98 104 ALA B C 1
ATOM 3170 O O . ALA B 1 104 ? 3.871 35.25 14.312 1 98 104 ALA B O 1
ATOM 3171 N N . SER B 1 105 ? 1.999 36.438 14.711 1 97.19 105 SER B N 1
ATOM 3172 C CA . SER B 1 105 ? 2.623 37.281 15.711 1 97.19 105 SER B CA 1
ATOM 3173 C C . SER B 1 105 ? 2.99 36.5 16.969 1 97.19 105 SER B C 1
ATOM 3175 O O . SER B 1 105 ? 2.17 35.75 17.484 1 97.19 105 SER B O 1
ATOM 3177 N N . PRO B 1 106 ? 4.188 36.688 17.438 1 96.44 106 PRO B N 1
ATOM 3178 C CA . PRO B 1 106 ? 4.586 35.969 18.656 1 96.44 106 PRO B CA 1
ATOM 3179 C C . PRO B 1 106 ? 3.783 36.438 19.875 1 96.44 106 PRO B C 1
ATOM 3181 O O . PRO B 1 106 ? 3.824 35.781 20.922 1 96.44 106 PRO B O 1
ATOM 3184 N N . THR B 1 107 ? 3.055 37.5 19.734 1 97.38 107 THR B N 1
ATOM 3185 C CA . THR B 1 107 ? 2.293 38.031 20.859 1 97.38 107 THR B CA 1
ATOM 3186 C C . THR B 1 107 ? 0.809 37.719 20.703 1 97.38 107 THR B C 1
ATOM 3188 O O . THR B 1 107 ? -0.032 38.312 21.375 1 97.38 107 THR B O 1
ATOM 3191 N N . SER B 1 108 ? 0.509 36.812 19.812 1 98.31 108 SER B N 1
ATOM 3192 C CA . SER B 1 108 ? -0.877 36.375 19.641 1 98.31 108 SER B CA 1
ATOM 3193 C C . SER B 1 108 ? -1.481 35.906 20.953 1 98.31 108 SER B C 1
ATOM 3195 O O . SER B 1 108 ? -0.833 35.188 21.734 1 98.31 108 SER B O 1
ATOM 3197 N N . THR B 1 109 ? -2.783 36.281 21.25 1 98.44 109 THR B N 1
ATOM 3198 C CA . THR B 1 109 ? -3.381 35.938 22.531 1 98.44 109 THR B CA 1
ATOM 3199 C C . THR B 1 109 ? -4.66 35.156 22.359 1 98.44 109 THR B C 1
ATOM 3201 O O . THR B 1 109 ? -5.172 34.562 23.312 1 98.44 109 THR B O 1
ATOM 3204 N N . SER B 1 110 ? -5.156 35.094 21.156 1 98.56 110 SER B N 1
ATOM 3205 C CA . SER B 1 110 ? -6.449 34.469 20.922 1 98.56 110 SER B CA 1
ATOM 3206 C C . SER B 1 110 ? -6.359 33.438 19.812 1 98.56 110 SER B C 1
ATOM 3208 O O . SER B 1 110 ? -5.938 33.75 18.688 1 98.56 110 SER B O 1
ATOM 3210 N N . LEU B 1 111 ? -6.785 32.188 20.125 1 98.69 111 LEU B N 1
ATOM 3211 C CA . LEU B 1 111 ? -6.82 31.062 19.203 1 98.69 111 LEU B CA 1
ATOM 3212 C C . LEU B 1 111 ? -8.25 30.609 18.953 1 98.69 111 LEU B C 1
ATOM 3214 O O . LEU B 1 111 ? -9.023 30.438 19.906 1 98.69 111 LEU B O 1
ATOM 3218 N N . VAL B 1 112 ? -8.602 30.469 17.734 1 98.56 112 VAL B N 1
ATOM 3219 C CA . VAL B 1 112 ? -9.891 29.906 17.359 1 98.56 112 VAL B CA 1
ATOM 3220 C C . VAL B 1 112 ? -9.68 28.641 16.531 1 98.56 112 VAL B C 1
ATOM 3222 O O . VAL B 1 112 ? -8.914 28.641 15.57 1 98.56 112 VAL B O 1
ATOM 3225 N N . VAL B 1 113 ? -10.312 27.547 16.922 1 98.38 113 VAL B N 1
ATOM 3226 C CA . VAL B 1 113 ? -10.211 26.266 16.203 1 98.38 113 VAL B CA 1
ATOM 3227 C C . VAL B 1 113 ? -11.602 25.781 15.805 1 98.38 113 VAL B C 1
ATOM 3229 O O . VAL B 1 113 ? -12.477 25.625 16.656 1 98.38 113 VAL B O 1
ATOM 3232 N N . PHE B 1 114 ? -11.781 25.625 14.539 1 97.56 114 PHE B N 1
ATOM 3233 C CA . PHE B 1 114 ? -13.016 25.031 14.055 1 97.56 114 PHE B CA 1
ATOM 3234 C C . PHE B 1 114 ? -12.906 23.516 14 1 97.56 114 PHE B C 1
ATOM 3236 O O . PHE B 1 114 ? -12.016 22.969 13.336 1 97.56 114 PHE B O 1
ATOM 3243 N N . GLY B 1 115 ? -13.812 22.828 14.703 1 95.44 115 GLY B N 1
ATOM 3244 C CA . GLY B 1 115 ? -13.812 21.375 14.766 1 95.44 115 GLY B CA 1
ATOM 3245 C C . GLY B 1 115 ? -13.516 20.844 16.156 1 95.44 115 GLY B C 1
ATOM 3246 O O . GLY B 1 115 ? -13.031 21.562 17.016 1 95.44 115 GLY B O 1
ATOM 3247 N N . SER B 1 116 ? -13.844 19.562 16.359 1 94.12 116 SER B N 1
ATOM 3248 C CA . SER B 1 116 ? -13.633 18.953 17.656 1 94.12 116 SER B CA 1
ATOM 3249 C C . SER B 1 116 ? -12.961 17.594 17.531 1 94.12 116 SER B C 1
ATOM 3251 O O . SER B 1 116 ? -12.953 16.797 18.469 1 94.12 116 SER B O 1
ATOM 3253 N N . GLY B 1 117 ? -12.445 17.281 16.359 1 90.5 117 GLY B N 1
ATOM 3254 C CA . GLY B 1 117 ? -11.797 16 16.125 1 90.5 117 GLY B CA 1
ATOM 3255 C C . GLY B 1 117 ? -10.32 16.016 16.5 1 90.5 117 GLY B C 1
ATOM 3256 O O . GLY B 1 117 ? -9.859 16.906 17.203 1 90.5 117 GLY B O 1
ATOM 3257 N N . THR B 1 118 ? -9.648 14.992 16.016 1 91.19 118 THR B N 1
ATOM 3258 C CA . THR B 1 118 ? -8.234 14.781 16.328 1 91.19 118 THR B CA 1
ATOM 3259 C C . THR B 1 118 ? -7.398 15.953 15.82 1 91.19 118 THR B C 1
ATOM 3261 O O . THR B 1 118 ? -6.477 16.406 16.5 1 91.19 118 THR B O 1
ATOM 3264 N N . GLN B 1 119 ? -7.73 16.422 14.648 1 94.06 119 GLN B N 1
ATOM 3265 C CA . GLN B 1 119 ? -6.996 17.547 14.109 1 94.06 119 GLN B CA 1
ATOM 3266 C C . GLN B 1 119 ? -7.172 18.797 14.984 1 94.06 119 GLN B C 1
ATOM 3268 O O . GLN B 1 119 ? -6.203 19.484 15.289 1 94.06 119 GLN B O 1
ATOM 3273 N N . ALA B 1 120 ? -8.383 19.031 15.391 1 96.75 120 ALA B N 1
ATOM 3274 C CA . ALA B 1 120 ? -8.656 20.172 16.25 1 96.75 120 ALA B CA 1
ATOM 3275 C C . ALA B 1 120 ? -7.859 20.078 17.562 1 96.75 120 ALA B C 1
ATOM 3277 O O . ALA B 1 120 ? -7.254 21.062 17.984 1 96.75 120 ALA B O 1
ATOM 3278 N N . TYR B 1 121 ? -7.812 18.953 18.094 1 97.19 121 TYR B N 1
ATOM 3279 C CA . TYR B 1 121 ? -7.109 18.734 19.359 1 97.19 121 TYR B CA 1
ATOM 3280 C C . TYR B 1 121 ? -5.625 19.047 19.219 1 97.19 121 TYR B C 1
ATOM 3282 O O . TYR B 1 121 ? -5.078 19.859 19.969 1 97.19 121 TYR B O 1
ATOM 3290 N N . TYR B 1 122 ? -5.012 18.453 18.266 1 97.56 122 TYR B N 1
ATOM 3291 C CA . TYR B 1 122 ? -3.562 18.594 18.156 1 97.56 122 TYR B CA 1
ATOM 3292 C C . TYR B 1 122 ? -3.176 20 17.719 1 97.56 122 TYR B C 1
ATOM 3294 O O . TYR B 1 122 ? -2.135 20.516 18.125 1 97.56 122 TYR B O 1
ATOM 3302 N N . HIS B 1 123 ? -3.975 20.594 16.875 1 98.44 123 HIS B N 1
ATOM 3303 C CA . HIS B 1 123 ? -3.691 21.969 16.5 1 98.44 123 HIS B CA 1
ATOM 3304 C C . HIS B 1 123 ? -3.789 22.906 17.703 1 98.44 123 HIS B C 1
ATOM 3306 O O . HIS B 1 123 ? -2.883 23.703 17.938 1 98.44 123 HIS B O 1
ATOM 3312 N N . ALA B 1 124 ? -4.863 22.766 18.453 1 98.62 124 ALA B N 1
ATOM 3313 C CA . ALA B 1 124 ? -5.012 23.578 19.656 1 98.62 124 ALA B CA 1
ATOM 3314 C C . ALA B 1 124 ? -3.855 23.344 20.625 1 98.62 124 ALA B C 1
ATOM 3316 O O . ALA B 1 124 ? -3.221 24.297 21.094 1 98.62 124 ALA B O 1
ATOM 3317 N N . ARG B 1 125 ? -3.533 22.141 20.828 1 98.19 125 ARG B N 1
ATOM 3318 C CA . ARG B 1 125 ? -2.514 21.75 21.797 1 98.19 125 ARG B CA 1
ATOM 3319 C C . ARG B 1 125 ? -1.153 22.328 21.422 1 98.19 125 ARG B C 1
ATOM 3321 O O . ARG B 1 125 ? -0.49 22.969 22.25 1 98.19 125 ARG B O 1
ATOM 3328 N N . LEU B 1 126 ? -0.784 22.172 20.203 1 98.12 126 LEU B N 1
ATOM 3329 C CA . LEU B 1 126 ? 0.554 22.578 19.781 1 98.12 126 LEU B CA 1
ATOM 3330 C C . LEU B 1 126 ? 0.672 24.094 19.719 1 98.12 126 LEU B C 1
ATOM 3332 O O . LEU B 1 126 ? 1.694 24.656 20.125 1 98.12 126 LEU B O 1
ATOM 3336 N N . VAL B 1 127 ? -0.362 24.797 19.25 1 98.38 127 VAL B N 1
ATOM 3337 C CA . VAL B 1 127 ? -0.307 26.25 19.188 1 98.38 127 VAL B CA 1
ATOM 3338 C C . VAL B 1 127 ? -0.234 26.828 20.594 1 98.38 127 VAL B C 1
ATOM 3340 O O . VAL B 1 127 ? 0.581 27.719 20.875 1 98.38 127 VAL B O 1
ATOM 3343 N N . ILE B 1 128 ? -1.045 26.266 21.5 1 98.19 128 ILE B N 1
ATOM 3344 C CA . ILE B 1 128 ? -1.049 26.75 22.875 1 98.19 128 ILE B CA 1
ATOM 3345 C C . ILE B 1 128 ? 0.323 26.516 23.516 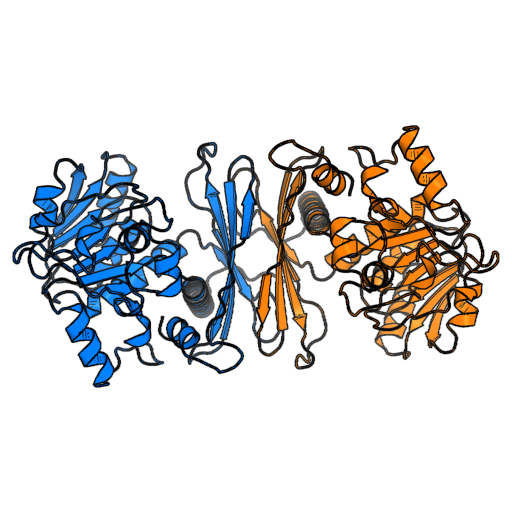1 98.19 128 ILE B C 1
ATOM 3347 O O . ILE B 1 128 ? 0.843 27.391 24.219 1 98.19 128 ILE B O 1
ATOM 3351 N N . GLN B 1 129 ? 0.943 25.422 23.234 1 97.19 129 GLN B N 1
ATOM 3352 C CA . GLN B 1 129 ? 2.244 25.078 23.797 1 97.19 129 GLN B CA 1
ATOM 3353 C C . GLN B 1 129 ? 3.342 25.969 23.234 1 97.19 129 GLN B C 1
ATOM 3355 O O . GLN B 1 129 ? 4.27 26.359 23.938 1 97.19 129 GLN B O 1
ATOM 3360 N N . LEU B 1 130 ? 3.254 26.328 22.016 1 97 130 LEU B N 1
ATOM 3361 C CA . LEU B 1 130 ? 4.32 27.062 21.328 1 97 130 LEU B CA 1
ATOM 3362 C C . LEU B 1 130 ? 4.156 28.562 21.516 1 97 130 LEU B C 1
ATOM 3364 O O . LEU B 1 130 ? 5.102 29.328 21.312 1 97 130 LEU B O 1
ATOM 3368 N N . PHE B 1 131 ? 2.93 29.016 21.875 1 97.56 131 PHE B N 1
ATOM 3369 C CA . PHE B 1 131 ? 2.641 30.438 22.094 1 97.56 131 PHE B CA 1
ATOM 3370 C C . PHE B 1 131 ? 2.146 30.656 23.516 1 97.56 131 PHE B C 1
ATOM 3372 O O . PHE B 1 131 ? 0.944 30.812 23.75 1 97.56 131 PHE B O 1
ATOM 3379 N N . PRO B 1 132 ? 3.025 30.859 24.438 1 96.31 132 PRO B N 1
ATOM 3380 C CA . PRO B 1 132 ? 2.611 31.125 25.812 1 96.31 132 PRO B CA 1
ATOM 3381 C C . PRO B 1 132 ? 1.77 32.375 25.953 1 96.31 132 PRO B C 1
ATOM 3383 O O . PRO B 1 132 ? 1.115 32.594 26.984 1 96.31 132 PRO B O 1
ATOM 3386 N N . SER B 1 133 ? 1.795 33.219 24.969 1 97.88 133 SER B N 1
ATOM 3387 C CA . SER B 1 133 ? 1.03 34.469 24.984 1 97.88 133 SER B CA 1
ATOM 3388 C C . SER B 1 133 ? -0.46 34.188 24.797 1 97.88 133 SER B C 1
ATOM 3390 O O . SER B 1 133 ? -1.288 35.062 25.047 1 97.88 133 SER B O 1
ATOM 3392 N N . ILE B 1 134 ? -0.84 32.969 24.359 1 98.38 134 ILE B N 1
ATOM 3393 C CA . ILE B 1 134 ? -2.248 32.656 24.172 1 98.38 134 ILE B CA 1
ATOM 3394 C C . ILE B 1 134 ? -2.973 32.656 25.516 1 98.38 134 ILE B C 1
ATOM 3396 O O . ILE B 1 134 ? -2.561 31.984 26.453 1 98.38 134 ILE B O 1
ATOM 3400 N N . LYS B 1 135 ? -4.066 33.406 25.547 1 98.25 135 LYS B N 1
ATOM 3401 C CA . LYS B 1 135 ? -4.848 33.5 26.781 1 98.25 135 LYS B CA 1
ATOM 3402 C C . LYS B 1 135 ? -6.23 32.875 26.625 1 98.25 135 LYS B C 1
ATOM 3404 O O . LYS B 1 135 ? -6.84 32.469 27.594 1 98.25 135 LYS B O 1
ATOM 3409 N N . LYS B 1 136 ? -6.656 32.875 25.422 1 98.25 136 LYS B N 1
ATOM 3410 C CA . LYS B 1 136 ? -7.992 32.375 25.141 1 98.25 136 LYS B CA 1
ATOM 3411 C C . LYS B 1 136 ? -7.98 31.484 23.891 1 98.25 136 LYS B C 1
ATOM 3413 O O . LYS B 1 136 ? -7.34 31.797 22.891 1 98.25 136 LYS B O 1
ATOM 3418 N N . ALA B 1 137 ? -8.594 30.344 24.016 1 98.5 137 ALA B N 1
ATOM 3419 C CA . ALA B 1 137 ? -8.828 29.438 22.891 1 98.5 137 ALA B CA 1
ATOM 3420 C C . ALA B 1 137 ? -10.297 29.062 22.781 1 98.5 137 ALA B C 1
ATOM 3422 O O . ALA B 1 137 ? -10.906 28.625 23.766 1 98.5 137 ALA B O 1
ATOM 3423 N N . THR B 1 138 ? -10.875 29.281 21.656 1 97.88 138 THR B N 1
ATOM 3424 C CA . THR B 1 138 ? -12.281 28.953 21.422 1 97.88 138 THR B CA 1
ATOM 3425 C C . THR B 1 138 ? -12.414 27.844 20.375 1 97.88 138 THR B C 1
ATOM 3427 O O . THR B 1 138 ? -11.891 27.969 19.266 1 97.88 138 THR B O 1
ATOM 3430 N N . ILE B 1 139 ? -13.125 26.797 20.781 1 97.56 139 ILE B N 1
ATOM 3431 C CA . ILE B 1 139 ? -13.453 25.703 19.875 1 97.56 139 ILE B CA 1
ATOM 3432 C C . ILE B 1 139 ? -14.844 25.922 19.281 1 97.56 139 ILE B C 1
ATOM 3434 O O . ILE B 1 139 ? -15.836 26 20.016 1 97.56 139 ILE B O 1
ATOM 3438 N N . VAL B 1 140 ? -14.867 26.031 17.984 1 97.12 140 VAL B N 1
ATOM 3439 C CA . VAL B 1 140 ? -16.141 26.266 17.312 1 97.12 140 VAL B CA 1
ATOM 3440 C C . VAL B 1 140 ? -16.641 24.969 16.672 1 97.12 140 VAL B C 1
ATOM 3442 O O . VAL B 1 140 ? -15.945 24.344 15.875 1 97.12 140 VAL B O 1
ATOM 3445 N N . VAL B 1 141 ? -17.828 24.594 17.062 1 95.44 141 VAL B N 1
ATOM 3446 C CA . VAL B 1 141 ? -18.422 23.344 16.562 1 95.44 141 VAL B CA 1
ATOM 3447 C C . VAL B 1 141 ? -19.844 23.609 16.094 1 95.44 141 VAL B C 1
ATOM 3449 O O . VAL B 1 141 ? -20.438 24.641 16.406 1 95.44 141 VAL B O 1
ATOM 3452 N N . ARG B 1 142 ? -20.359 22.734 15.258 1 88.25 142 ARG B N 1
ATOM 3453 C CA . ARG B 1 142 ? -21.75 22.812 14.836 1 88.25 142 ARG B CA 1
ATOM 3454 C C . ARG B 1 142 ? -22.703 22.609 16.016 1 88.25 142 ARG B C 1
ATOM 3456 O O . ARG B 1 142 ? -23.734 23.281 16.125 1 88.25 142 ARG B O 1
ATOM 3463 N N . LYS B 1 143 ? -22.391 21.547 16.734 1 88.56 143 LYS B N 1
ATOM 3464 C CA . LYS B 1 143 ? -23.109 21.219 17.953 1 88.56 143 LYS B CA 1
ATOM 3465 C C . LYS B 1 143 ? -22.141 20.844 19.078 1 88.56 143 LYS B C 1
ATOM 3467 O O . LYS B 1 143 ? -21.125 20.188 18.828 1 88.56 143 LYS B O 1
ATOM 3472 N N . VAL B 1 144 ? -22.531 21.266 20.25 1 89.25 144 VAL B N 1
ATOM 3473 C CA . VAL B 1 144 ? -21.703 20.906 21.391 1 89.25 144 VAL B CA 1
ATOM 3474 C C . VAL B 1 144 ? -22 19.469 21.812 1 89.25 144 VAL B C 1
ATOM 3476 O O . VAL B 1 144 ? -22.812 19.25 22.703 1 89.25 144 VAL B O 1
ATOM 3479 N N . THR B 1 145 ? -21.328 18.609 21.281 1 89.31 145 THR B N 1
ATOM 3480 C CA . THR B 1 145 ? -21.453 17.172 21.578 1 89.31 145 THR B CA 1
ATOM 3481 C C . THR B 1 145 ? -20.531 16.766 22.719 1 89.31 145 THR B C 1
ATOM 3483 O O . THR B 1 145 ? -19.703 17.562 23.172 1 89.31 145 THR B O 1
ATOM 3486 N N . PRO B 1 146 ? -20.703 15.547 23.188 1 90 146 PRO B N 1
ATOM 3487 C CA . PRO B 1 146 ? -19.75 15.047 24.172 1 90 146 PRO B CA 1
ATOM 3488 C C . PRO B 1 146 ? -18.297 15.055 23.656 1 90 146 PRO B C 1
ATOM 3490 O O . PRO B 1 146 ? -17.375 15.305 24.438 1 90 146 PRO B O 1
ATOM 3493 N N . ARG B 1 147 ? -18.156 14.922 22.422 1 87.69 147 ARG B N 1
ATOM 3494 C CA . ARG B 1 147 ? -16.812 14.984 21.828 1 87.69 147 ARG B CA 1
ATOM 3495 C C . ARG B 1 147 ? -16.203 16.359 22.016 1 87.69 147 ARG B C 1
ATOM 3497 O O . ARG B 1 147 ? -15.023 16.484 22.359 1 87.69 147 ARG B O 1
ATOM 3504 N N . ALA B 1 148 ? -16.953 17.359 21.719 1 92.81 148 ALA B N 1
ATOM 3505 C CA . ALA B 1 148 ? -16.484 18.734 21.875 1 92.81 148 ALA B CA 1
ATOM 3506 C C . ALA B 1 148 ? -16.172 19.047 23.344 1 92.81 148 ALA B C 1
ATOM 3508 O O . ALA B 1 148 ? -15.156 19.672 23.641 1 92.81 148 ALA B O 1
ATOM 3509 N N . THR B 1 149 ? -17.031 18.562 24.172 1 95.12 149 THR B N 1
ATOM 3510 C CA . THR B 1 149 ? -16.844 18.797 25.609 1 95.12 149 THR B CA 1
ATOM 3511 C C . THR B 1 149 ? -15.594 18.078 26.109 1 95.12 149 THR B C 1
ATOM 3513 O O . THR B 1 149 ? -14.82 18.641 26.875 1 95.12 149 THR B O 1
ATOM 3516 N N . ASP B 1 150 ? -15.422 16.906 25.641 1 95.56 150 ASP B N 1
ATOM 3517 C CA . ASP B 1 150 ? -14.25 16.125 26.016 1 95.56 150 ASP B CA 1
ATOM 3518 C C . ASP B 1 150 ? -12.961 16.797 25.547 1 95.56 150 ASP B C 1
ATOM 3520 O O . ASP B 1 150 ? -11.961 16.797 26.266 1 95.56 150 ASP B O 1
ATOM 3524 N N . LEU B 1 151 ? -13.008 17.312 24.375 1 95.69 151 LEU B N 1
ATOM 3525 C CA . LEU B 1 151 ? -11.852 18.016 23.828 1 95.69 151 LEU B CA 1
ATOM 3526 C C . LEU B 1 151 ? -11.492 19.219 24.688 1 95.69 151 LEU B C 1
ATOM 3528 O O . LEU B 1 151 ? -10.32 19.422 25.031 1 95.69 151 LEU B O 1
ATOM 3532 N N . VAL B 1 152 ? -12.461 20 25.031 1 97.12 152 VAL B N 1
ATOM 3533 C CA . VAL B 1 152 ? -12.25 21.203 25.828 1 97.12 152 VAL B CA 1
ATOM 3534 C C . VAL B 1 152 ? -11.672 20.828 27.203 1 97.12 152 VAL B C 1
ATOM 3536 O O . VAL B 1 152 ? -10.711 21.438 27.656 1 97.12 152 VAL B O 1
ATOM 3539 N N . GLU B 1 153 ? -12.227 19.844 27.797 1 97.44 153 GLU B N 1
ATOM 3540 C CA . GLU B 1 153 ? -11.773 19.406 29.109 1 97.44 153 GLU B CA 1
ATOM 3541 C C . GLU B 1 153 ? -10.328 18.906 29.047 1 97.44 153 GLU B C 1
ATOM 3543 O O . GLU B 1 153 ? -9.531 19.188 29.953 1 97.44 153 GLU B O 1
ATOM 3548 N N . ARG B 1 154 ? -10.078 18.188 28.078 1 97.19 154 ARG B N 1
ATOM 3549 C CA . ARG B 1 154 ? -8.719 17.672 27.906 1 97.19 154 ARG B CA 1
ATOM 3550 C C . ARG B 1 154 ? -7.727 18.828 27.75 1 97.19 154 ARG B C 1
ATOM 3552 O O . ARG B 1 154 ? -6.676 18.828 28.406 1 97.19 154 ARG B O 1
ATOM 3559 N N . LEU B 1 155 ? -8.07 19.781 26.938 1 98 155 LEU B N 1
ATOM 3560 C CA . LEU B 1 155 ? -7.195 20.922 26.703 1 98 155 LEU B CA 1
ATOM 3561 C C . LEU B 1 155 ? -7.035 21.75 27.984 1 98 155 LEU B C 1
ATOM 3563 O O . LEU B 1 155 ? -5.945 22.25 28.266 1 98 155 LEU B O 1
ATOM 3567 N N . ARG B 1 156 ? -8.094 21.875 28.75 1 97.69 156 ARG B N 1
ATOM 3568 C CA . ARG B 1 156 ? -8.047 22.641 30 1 97.69 156 ARG B CA 1
ATOM 3569 C C . ARG B 1 156 ? -7.082 21.984 31 1 97.69 156 ARG B C 1
ATOM 3571 O O . ARG B 1 156 ? -6.375 22.688 31.719 1 97.69 156 ARG B O 1
ATOM 3578 N N . ARG B 1 157 ? -7.109 20.719 30.969 1 97.62 157 ARG B N 1
ATOM 3579 C CA . ARG B 1 157 ? -6.211 19.984 31.859 1 97.62 157 ARG B CA 1
ATOM 3580 C C . ARG B 1 157 ? -4.754 20.203 31.453 1 97.62 157 ARG B C 1
ATOM 3582 O O . ARG B 1 157 ? -3.875 20.281 32.312 1 97.62 157 ARG B O 1
ATOM 3589 N N . GLU B 1 158 ? -4.52 20.359 30.234 1 97.06 158 GLU B N 1
ATOM 3590 C CA . GLU B 1 158 ? -3.162 20.453 29.703 1 97.06 158 GLU B CA 1
ATOM 3591 C C . GLU B 1 158 ? -2.676 21.906 29.719 1 97.06 158 GLU B C 1
ATOM 3593 O O . GLU B 1 158 ? -1.47 22.156 29.703 1 97.06 158 GLU B O 1
ATOM 3598 N N . ALA B 1 159 ? -3.615 22.859 29.656 1 96.75 159 ALA B N 1
ATOM 3599 C CA . ALA B 1 159 ? -3.297 24.297 29.625 1 96.75 159 ALA B CA 1
ATOM 3600 C C . ALA B 1 159 ? -4.188 25.078 30.578 1 96.75 159 ALA B C 1
ATOM 3602 O O . ALA B 1 159 ? -5.043 25.859 30.141 1 96.75 159 ALA B O 1
ATOM 3603 N N . SER B 1 160 ? -3.85 25.078 31.844 1 93.25 160 SER B N 1
ATOM 3604 C CA . SER B 1 160 ? -4.711 25.641 32.875 1 93.25 160 SER B CA 1
ATOM 3605 C C . SER B 1 160 ? -4.695 27.156 32.844 1 93.25 160 SER B C 1
ATOM 3607 O O . SER B 1 160 ? -5.605 27.797 33.375 1 93.25 160 SER B O 1
ATOM 3609 N N . ASN B 1 161 ? -3.75 27.734 32.219 1 95.69 161 ASN B N 1
ATOM 3610 C CA . ASN B 1 161 ? -3.623 29.188 32.219 1 95.69 161 ASN B CA 1
ATOM 3611 C C . ASN B 1 161 ? -4.324 29.797 31 1 95.69 161 ASN B C 1
ATOM 3613 O O . ASN B 1 161 ? -4.281 31.016 30.812 1 95.69 161 ASN B O 1
ATOM 3617 N N . VAL B 1 162 ? -4.922 29 30.172 1 98.06 162 VAL B N 1
ATOM 3618 C CA . VAL B 1 162 ? -5.621 29.469 28.969 1 98.06 162 VAL B CA 1
ATOM 3619 C C . VAL B 1 162 ? -7.125 29.266 29.141 1 98.06 162 VAL B C 1
ATOM 3621 O O . VAL B 1 162 ? -7.574 28.219 29.594 1 98.06 162 VAL B O 1
ATOM 3624 N N . GLU B 1 163 ? -7.918 30.312 28.922 1 98.25 163 GLU B N 1
ATOM 3625 C CA . GLU B 1 163 ? -9.367 30.172 28.891 1 98.25 163 GLU B CA 1
ATOM 3626 C C . GLU B 1 163 ? -9.812 29.406 27.641 1 98.25 163 GLU B C 1
ATOM 3628 O O . GLU B 1 163 ? -9.617 29.875 26.516 1 98.25 163 GLU B O 1
ATOM 3633 N N . ILE B 1 164 ? -10.398 28.266 27.875 1 97.94 164 ILE B N 1
ATOM 3634 C CA . ILE B 1 164 ? -10.797 27.438 26.75 1 97.94 164 ILE B CA 1
ATOM 3635 C C . ILE B 1 164 ? -12.297 27.172 26.812 1 97.94 164 ILE B C 1
ATOM 3637 O O . ILE B 1 164 ? -12.82 26.75 27.844 1 97.94 164 ILE B O 1
ATOM 3641 N N . GLU B 1 165 ? -12.992 27.391 25.719 1 95.69 165 GLU B N 1
ATOM 3642 C CA . GLU B 1 165 ? -14.43 27.156 25.672 1 95.69 165 GLU B CA 1
ATOM 3643 C C . GLU B 1 165 ? -14.852 26.625 24.297 1 95.69 165 GLU B C 1
ATOM 3645 O O . GLU B 1 165 ? -14.102 26.766 23.328 1 95.69 165 GLU B O 1
ATOM 3650 N N . ALA B 1 166 ? -15.969 25.969 24.281 1 95.81 166 ALA B N 1
ATOM 3651 C CA . ALA B 1 166 ? -16.609 25.562 23.047 1 95.81 166 ALA B CA 1
ATOM 3652 C C . ALA B 1 166 ? -17.859 26.391 22.766 1 95.81 166 ALA B C 1
ATOM 3654 O O . ALA B 1 166 ? -18.625 26.703 23.672 1 95.81 166 ALA B O 1
ATOM 3655 N N . VAL B 1 167 ? -17.953 26.844 21.531 1 94.31 167 VAL B N 1
ATOM 3656 C CA . VAL B 1 167 ? -19.141 27.594 21.125 1 94.31 167 VAL B CA 1
ATOM 3657 C C . VAL B 1 167 ? -19.688 27.016 19.828 1 94.31 167 VAL B C 1
ATOM 3659 O O . VAL B 1 167 ? -19.016 26.234 19.141 1 94.31 167 VAL B O 1
ATOM 3662 N N . THR B 1 168 ? -20.906 27.391 19.5 1 92.19 168 THR B N 1
ATOM 3663 C CA . THR B 1 168 ? -21.516 26.969 18.25 1 92.19 168 THR B CA 1
ATOM 3664 C C . THR B 1 168 ? -21.25 27.969 17.141 1 92.19 168 THR B C 1
ATOM 3666 O O . THR B 1 168 ? -20.859 29.109 17.406 1 92.19 168 THR B O 1
ATOM 3669 N N . GLY B 1 169 ? -21.484 27.5 15.93 1 82.06 169 GLY B N 1
ATOM 3670 C CA . GLY B 1 169 ? -21.219 28.281 14.727 1 82.06 169 GLY B CA 1
ATOM 3671 C C . GLY B 1 169 ? -21.969 29.594 14.688 1 82.06 169 GLY B C 1
ATOM 3672 O O . GLY B 1 169 ? -21.547 30.531 14.008 1 82.06 169 GLY B O 1
ATOM 3673 N N . ASP B 1 170 ? -23.047 29.656 15.367 1 82.81 170 ASP B N 1
ATOM 3674 C CA . ASP B 1 170 ? -23.828 30.891 15.398 1 82.81 170 ASP B CA 1
ATOM 3675 C C . ASP B 1 170 ? -23 32.062 15.953 1 82.81 170 ASP B C 1
ATOM 3677 O O . ASP B 1 170 ? -23.266 33.219 15.625 1 82.81 170 ASP B O 1
ATOM 3681 N N . ASN B 1 171 ? -22 31.703 16.594 1 80.31 171 ASN B N 1
ATOM 3682 C CA . ASN B 1 171 ? -21.156 32.719 17.219 1 80.31 171 ASN B CA 1
ATOM 3683 C C . ASN B 1 171 ? -19.828 32.844 16.5 1 80.31 171 ASN B C 1
ATOM 3685 O O . ASN B 1 171 ? -18.922 33.531 16.984 1 80.31 171 ASN B O 1
ATOM 3689 N N . ALA B 1 172 ? -19.703 32.281 15.406 1 87.06 172 ALA B N 1
ATOM 3690 C CA . ALA B 1 172 ? -18.422 32.219 14.719 1 87.06 172 ALA B CA 1
ATOM 3691 C C . ALA B 1 172 ? -17.922 33.594 14.352 1 87.06 172 ALA B C 1
ATOM 3693 O O . ALA B 1 172 ? -16.719 33.906 14.477 1 87.06 172 ALA B O 1
ATOM 3694 N N . SER B 1 173 ? -18.844 34.438 13.953 1 91.44 173 SER B N 1
ATOM 3695 C CA . SER B 1 173 ? -18.469 35.781 13.539 1 91.44 173 SER B CA 1
ATOM 3696 C C . SER B 1 173 ? -17.781 36.531 14.672 1 91.44 173 SER B C 1
ATOM 3698 O O . SER B 1 173 ? -16.703 37.125 14.484 1 91.44 173 SER B O 1
ATOM 3700 N N . GLU B 1 174 ? -18.312 36.531 15.844 1 93.56 174 GLU B N 1
ATOM 3701 C CA . GLU B 1 174 ? -17.781 37.25 16.984 1 93.56 174 GLU B CA 1
ATOM 3702 C C . GLU B 1 174 ? -16.406 36.719 17.391 1 93.56 174 GLU B C 1
ATOM 3704 O O . GLU B 1 174 ? -15.508 37.5 17.703 1 93.56 174 GLU B O 1
ATOM 3709 N N . VAL B 1 175 ? -16.25 35.469 17.312 1 95 175 VAL B N 1
ATOM 3710 C CA . VAL B 1 175 ? -15.008 34.875 17.766 1 95 175 VAL B CA 1
ATOM 3711 C C . VAL B 1 175 ? -13.914 35.062 16.719 1 95 175 VAL B C 1
ATOM 3713 O O . VAL B 1 175 ? -12.742 35.219 17.047 1 95 175 VAL B O 1
ATOM 3716 N N . VAL B 1 176 ? -14.289 35.031 15.484 1 96.88 176 VAL B N 1
ATOM 3717 C CA . VAL B 1 176 ? -13.336 35.219 14.398 1 96.88 176 VAL B CA 1
ATOM 3718 C C . VAL B 1 176 ? -12.797 36.656 14.414 1 96.88 176 VAL B C 1
ATOM 3720 O O . VAL B 1 176 ? -11.609 36.875 14.164 1 96.88 176 VAL B O 1
ATOM 3723 N N . LYS B 1 177 ? -13.609 37.594 14.758 1 96.5 177 LYS B N 1
ATOM 3724 C CA . LYS B 1 177 ? -13.234 39 14.781 1 96.5 177 LYS B CA 1
ATOM 3725 C C . LYS B 1 177 ? -12.117 39.281 15.797 1 96.5 177 LYS B C 1
ATOM 3727 O O . LYS B 1 177 ? -11.352 40.219 15.648 1 96.5 177 LYS B O 1
ATOM 3732 N N . GLU B 1 178 ? -12 38.406 16.719 1 95.38 178 GLU B N 1
ATOM 3733 C CA . GLU B 1 178 ? -11.023 38.594 17.797 1 95.38 178 GLU B CA 1
ATOM 3734 C C . GLU B 1 178 ? -9.828 37.656 17.625 1 95.38 178 GLU B C 1
ATOM 3736 O O . GLU B 1 178 ? -8.859 37.75 18.391 1 95.38 178 GLU B O 1
ATOM 3741 N N . ALA B 1 179 ? -9.836 36.844 16.688 1 97.94 179 ALA B N 1
ATOM 3742 C CA . ALA B 1 179 ? -8.859 35.781 16.578 1 97.94 179 ALA B CA 1
ATOM 3743 C C . ALA B 1 179 ? -7.527 36.281 16.062 1 97.94 179 ALA B C 1
ATOM 3745 O O . ALA B 1 179 ? -7.484 37 15.055 1 97.94 179 ALA B O 1
ATOM 3746 N N . ASP B 1 180 ? -6.414 35.938 16.781 1 98.5 180 ASP B N 1
ATOM 3747 C CA . ASP B 1 180 ? -5.07 36.156 16.25 1 98.5 180 ASP B CA 1
ATOM 3748 C C . ASP B 1 180 ? -4.637 35 15.352 1 98.5 180 ASP B C 1
ATOM 3750 O O . ASP B 1 180 ? -3.924 35.219 14.367 1 98.5 180 ASP B O 1
ATOM 3754 N N . ILE B 1 181 ? -5.02 33.812 15.742 1 98.75 181 ILE B N 1
ATOM 3755 C CA . ILE B 1 181 ? -4.734 32.594 15.008 1 98.75 181 ILE B CA 1
ATOM 3756 C C . ILE B 1 181 ? -6.02 31.797 14.82 1 98.75 181 ILE B C 1
ATOM 3758 O O . ILE B 1 181 ? -6.801 31.641 15.766 1 98.75 181 ILE B O 1
ATOM 3762 N N . ILE B 1 182 ? -6.254 31.328 13.594 1 98.75 182 ILE B N 1
ATOM 3763 C CA . ILE B 1 182 ? -7.418 30.516 13.273 1 98.75 182 ILE B CA 1
ATOM 3764 C C . ILE B 1 182 ? -6.973 29.188 12.672 1 98.75 182 ILE B C 1
ATOM 3766 O O . ILE B 1 182 ? -6.129 29.156 11.773 1 98.75 182 ILE B O 1
ATOM 3770 N N . CYS B 1 183 ? -7.488 28.078 13.203 1 98.75 183 CYS B N 1
ATOM 3771 C CA . CYS B 1 183 ? -7.328 26.766 12.602 1 98.75 183 CYS B CA 1
ATOM 3772 C C . CYS B 1 183 ? -8.672 26.203 12.172 1 98.75 183 CYS B C 1
ATOM 3774 O O . CYS B 1 183 ? -9.586 26.062 12.984 1 98.75 183 CYS B O 1
ATOM 3776 N N . THR B 1 184 ? -8.758 25.891 10.914 1 98 184 THR B N 1
ATOM 3777 C CA . THR B 1 184 ? -9.961 25.234 10.422 1 98 184 THR B CA 1
ATOM 3778 C C . THR B 1 184 ? -9.703 23.766 10.156 1 98 184 THR B C 1
ATOM 3780 O O . THR B 1 184 ? -8.93 23.406 9.266 1 98 184 THR B O 1
ATOM 3783 N N . CYS B 1 185 ? -10.367 22.938 10.945 1 96.06 185 CYS B N 1
ATOM 3784 C CA . CYS B 1 185 ? -10.133 21.5 10.953 1 96.06 185 CYS B CA 1
ATOM 3785 C C . CYS B 1 185 ? -11.43 20.734 10.711 1 96.06 185 CYS B C 1
ATOM 3787 O O . CYS B 1 185 ? -11.719 19.75 11.406 1 96.06 185 CYS B O 1
ATOM 3789 N N . VAL B 1 186 ? -12.219 21.156 9.75 1 93.12 186 VAL B N 1
ATOM 3790 C CA . VAL B 1 186 ? -13.508 20.531 9.477 1 93.12 186 VAL B CA 1
ATOM 3791 C C . VAL B 1 186 ? -13.609 20.188 7.988 1 93.12 186 VAL B C 1
ATOM 3793 O O . VAL B 1 186 ? -13.141 20.953 7.137 1 93.12 186 VAL B O 1
ATOM 3796 N N . PRO B 1 187 ? -14.195 19.047 7.691 1 89.25 187 PRO B N 1
ATOM 3797 C CA . PRO B 1 187 ? -14.422 18.719 6.285 1 89.25 187 PRO B CA 1
ATOM 3798 C C . PRO B 1 187 ? -15.656 19.406 5.707 1 89.25 187 PRO B C 1
ATOM 3800 O O . PRO B 1 187 ? -16.562 18.734 5.195 1 89.25 187 PRO B O 1
ATOM 3803 N N . SER B 1 188 ? -15.648 20.688 5.629 1 92.88 188 SER B N 1
ATOM 3804 C CA . SER B 1 188 ? -16.812 21.469 5.227 1 92.88 188 SER B CA 1
ATOM 3805 C C . SER B 1 188 ? -16.859 21.656 3.713 1 92.88 188 SER B C 1
ATOM 3807 O O . SER B 1 188 ? -15.82 21.609 3.047 1 92.88 188 SER B O 1
ATOM 3809 N N . THR B 1 189 ? -18.047 21.781 3.211 1 94.62 189 THR B N 1
ATOM 3810 C CA . THR B 1 189 ? -18.219 22.094 1.798 1 94.62 189 THR B CA 1
ATOM 3811 C C . THR B 1 189 ? -18.625 23.562 1.621 1 94.62 189 THR B C 1
ATOM 3813 O O . THR B 1 189 ? -18.875 24 0.5 1 94.62 189 THR B O 1
ATOM 3816 N N . GLU B 1 190 ? -18.719 24.203 2.703 1 94.94 190 GLU B N 1
ATOM 3817 C CA . GLU B 1 190 ? -18.984 25.641 2.729 1 94.94 190 GLU B CA 1
ATOM 3818 C C . GLU B 1 190 ? -18.047 26.359 3.689 1 94.94 190 GLU B C 1
ATOM 3820 O O . GLU B 1 190 ? -17.625 25.797 4.695 1 94.94 190 GLU B O 1
ATOM 3825 N N . PRO B 1 191 ? -17.812 27.688 3.402 1 95.44 191 PRO B N 1
ATOM 3826 C CA . PRO B 1 191 ? -16.969 28.438 4.32 1 95.44 191 PRO B CA 1
ATOM 3827 C C . PRO B 1 191 ? -17.5 28.453 5.75 1 95.44 191 PRO B C 1
ATOM 3829 O O . PRO B 1 191 ? -18.719 28.562 5.953 1 95.44 191 PRO B O 1
ATOM 3832 N N . VAL B 1 192 ? -16.609 28.406 6.691 1 95.75 192 VAL B N 1
ATOM 3833 C CA . VAL B 1 192 ? -17.047 28.297 8.078 1 95.75 192 VAL B CA 1
ATOM 3834 C C . VAL B 1 192 ? -16.969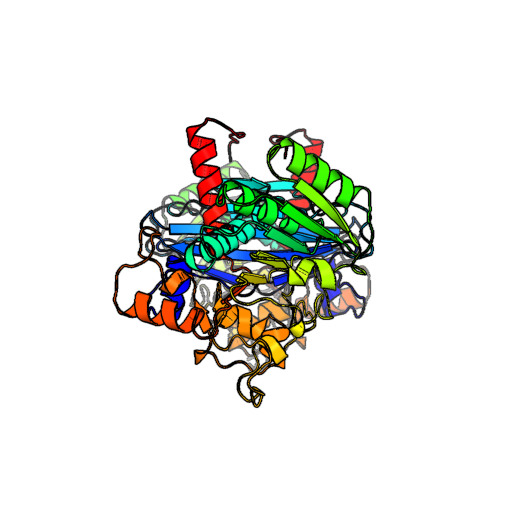 29.672 8.75 1 95.75 192 VAL B C 1
ATOM 3836 O O . VAL B 1 192 ? -17.375 29.828 9.898 1 95.75 192 VAL B O 1
ATOM 3839 N N . PHE B 1 193 ? -16.422 30.672 8.07 1 95 193 PHE B N 1
ATOM 3840 C CA . PHE B 1 193 ? -16.406 32.062 8.523 1 95 193 PHE B CA 1
ATOM 3841 C C . PHE B 1 193 ? -16.469 33 7.344 1 95 193 PHE B C 1
ATOM 3843 O O . PHE B 1 193 ? -16.266 32.594 6.199 1 95 193 PHE B O 1
ATOM 3850 N N . ASP B 1 194 ? -16.828 34.219 7.652 1 93.88 194 ASP B N 1
ATOM 3851 C CA . ASP B 1 194 ? -16.812 35.312 6.684 1 93.88 194 ASP B CA 1
ATOM 3852 C C . ASP B 1 194 ? -15.453 36.031 6.695 1 93.88 194 ASP B C 1
ATOM 3854 O O . ASP B 1 194 ? -14.953 36.406 7.758 1 93.88 194 ASP B O 1
ATOM 3858 N N . HIS B 1 195 ? -14.891 36.188 5.488 1 92.5 195 HIS B N 1
ATOM 3859 C CA . HIS B 1 195 ? -13.555 36.781 5.473 1 92.5 195 HIS B CA 1
ATOM 3860 C C . HIS B 1 195 ? -13.586 38.25 5.922 1 92.5 195 HIS B C 1
ATOM 3862 O O . HIS B 1 195 ? -12.57 38.781 6.355 1 92.5 195 HIS B O 1
ATOM 3868 N N . ASN B 1 196 ? -14.734 38.844 5.926 1 92.81 196 ASN B N 1
ATOM 3869 C CA . ASN B 1 196 ? -14.859 40.219 6.41 1 92.81 196 ASN B CA 1
ATOM 3870 C C . ASN B 1 196 ? -14.711 40.281 7.926 1 92.81 196 ASN B C 1
ATOM 3872 O O . ASN B 1 196 ? -14.5 41.375 8.477 1 92.81 196 ASN B O 1
ATOM 3876 N N . ASP B 1 197 ? -14.781 39.219 8.523 1 95.12 197 ASP B N 1
ATOM 3877 C CA . ASP B 1 197 ? -14.68 39.156 9.984 1 95.12 197 ASP B CA 1
ATOM 3878 C C . ASP B 1 197 ? -13.219 39.094 10.422 1 95.12 197 ASP B C 1
ATOM 3880 O O . ASP B 1 197 ? -12.914 39.25 11.602 1 95.12 197 ASP B O 1
ATOM 3884 N N . LEU B 1 198 ? -12.32 38.969 9.484 1 96 198 LEU B N 1
ATOM 3885 C CA . LEU B 1 198 ? -10.914 38.75 9.82 1 96 198 LEU B CA 1
ATOM 3886 C C . LEU B 1 198 ? -10.242 40.031 10.234 1 96 198 LEU B C 1
ATOM 3888 O O . LEU B 1 198 ? -10.305 41.031 9.508 1 96 198 LEU B O 1
ATOM 3892 N N . LYS B 1 199 ? -9.633 40.031 11.328 1 93.88 199 LYS B N 1
ATOM 3893 C CA . LYS B 1 199 ? -8.922 41.219 11.742 1 93.88 199 LYS B CA 1
ATOM 3894 C C . LYS B 1 199 ? -7.559 41.312 11.062 1 93.88 199 LYS B C 1
ATOM 3896 O O . LYS B 1 199 ? -7.043 40.312 10.562 1 93.88 199 LYS B O 1
ATOM 3901 N N . PRO B 1 200 ? -6.984 42.5 11.094 1 93.88 200 PRO B N 1
ATOM 3902 C CA . PRO B 1 200 ? -5.617 42.625 10.586 1 93.88 200 PRO B CA 1
ATOM 3903 C C . PRO B 1 200 ? -4.617 41.781 11.391 1 93.88 200 PRO B C 1
ATOM 3905 O O . PRO B 1 200 ? -4.734 41.688 12.617 1 93.88 200 PRO B O 1
ATOM 3908 N N . GLY B 1 201 ? -3.711 41.156 10.711 1 95.5 201 GLY B N 1
ATOM 3909 C CA . GLY B 1 201 ? -2.633 40.438 11.383 1 95.5 201 GLY B CA 1
ATOM 3910 C C . GLY B 1 201 ? -2.965 39 11.68 1 95.5 201 GLY B C 1
ATOM 3911 O O . GLY B 1 201 ? -2.107 38.219 12.141 1 95.5 201 GLY B O 1
ATOM 3912 N N . VAL B 1 202 ? -4.121 38.531 11.344 1 97.75 202 VAL B N 1
ATOM 3913 C CA . VAL B 1 202 ? -4.555 37.188 11.656 1 97.75 202 VAL B CA 1
ATOM 3914 C C . VAL B 1 202 ? -3.752 36.188 10.836 1 97.75 202 VAL B C 1
ATOM 3916 O O . VAL B 1 202 ? -3.4 36.469 9.688 1 97.75 202 VAL B O 1
ATOM 3919 N N . HIS B 1 203 ? -3.422 35.094 11.461 1 98.62 203 HIS B N 1
ATOM 3920 C CA . HIS B 1 203 ? -2.863 33.938 10.773 1 98.62 203 HIS B CA 1
ATOM 3921 C C . HIS B 1 203 ? -3.865 32.781 10.727 1 98.62 203 HIS B C 1
ATOM 3923 O O . HIS B 1 203 ? -4.461 32.406 11.742 1 98.62 203 HIS B O 1
ATOM 3929 N N . ILE B 1 204 ? -3.99 32.156 9.531 1 98.62 204 ILE B N 1
ATOM 3930 C CA . ILE B 1 204 ? -4.969 31.109 9.344 1 98.62 204 ILE B CA 1
ATOM 3931 C C . ILE B 1 204 ? -4.258 29.812 8.953 1 98.62 204 ILE B C 1
ATOM 3933 O O . ILE B 1 204 ? -3.408 29.812 8.055 1 98.62 204 ILE B O 1
ATOM 3937 N N . ASN B 1 205 ? -4.551 28.766 9.688 1 98.69 205 ASN B N 1
ATOM 3938 C CA . ASN B 1 205 ? -4.23 27.406 9.266 1 98.69 205 ASN B CA 1
ATOM 3939 C C . ASN B 1 205 ? -5.457 26.672 8.727 1 98.69 205 ASN B C 1
ATOM 3941 O O . ASN B 1 205 ? -6.391 26.375 9.477 1 98.69 205 ASN B O 1
ATOM 3945 N N . ALA B 1 206 ? -5.426 26.359 7.465 1 98.31 206 ALA B N 1
ATOM 3946 C CA . ALA B 1 206 ? -6.551 25.672 6.828 1 98.31 206 ALA B CA 1
ATOM 3947 C C . ALA B 1 206 ? -6.223 24.219 6.551 1 98.31 206 ALA B C 1
ATOM 3949 O O . ALA B 1 206 ? -5.418 23.906 5.668 1 98.31 206 ALA B O 1
ATOM 3950 N N . ILE B 1 207 ? -6.996 23.312 7.199 1 96.31 207 ILE B N 1
ATOM 3951 C CA . ILE B 1 207 ? -6.578 21.906 7.258 1 96.31 207 ILE B CA 1
ATOM 3952 C C . ILE B 1 207 ? -7.691 21.016 6.719 1 96.31 207 ILE B C 1
ATOM 3954 O O . ILE B 1 207 ? -7.422 19.969 6.125 1 96.31 207 ILE B O 1
ATOM 3958 N N . GLY B 1 208 ? -8.852 21.375 6.773 1 93.44 208 GLY B N 1
ATOM 3959 C CA . GLY B 1 208 ? -9.977 20.453 6.629 1 93.44 208 GLY B CA 1
ATOM 3960 C C . GLY B 1 208 ? -10.359 20.203 5.184 1 93.44 208 GLY B C 1
ATOM 3961 O O . GLY B 1 208 ? -11.039 19.219 4.883 1 93.44 208 GLY B O 1
ATOM 3962 N N . SER B 1 209 ? -10.039 21.062 4.301 1 91.75 209 SER B N 1
ATOM 3963 C CA . SER B 1 209 ? -10.375 20.938 2.889 1 91.75 209 SER B CA 1
ATOM 3964 C C . SER B 1 209 ? -9.289 20.172 2.133 1 91.75 209 SER B C 1
ATOM 3966 O O . SER B 1 209 ? -8.258 20.75 1.778 1 91.75 209 SER B O 1
ATOM 3968 N N . TYR B 1 210 ? -9.633 18.859 1.783 1 85.88 210 TYR B N 1
ATOM 3969 C CA . TYR B 1 210 ? -8.617 18.062 1.112 1 85.88 210 TYR B CA 1
ATOM 3970 C C . TYR B 1 210 ? -9.188 17.406 -0.139 1 85.88 210 TYR B C 1
ATOM 3972 O O . TYR B 1 210 ? -8.602 16.453 -0.664 1 85.88 210 TYR B O 1
ATOM 3980 N N . THR B 1 211 ? -10.359 17.766 -0.519 1 86.44 211 THR B N 1
ATOM 3981 C CA . THR B 1 211 ? -10.945 17.375 -1.797 1 86.44 211 THR B CA 1
ATOM 3982 C C . THR B 1 211 ? -11.453 18.594 -2.559 1 86.44 211 THR B C 1
ATOM 3984 O O . THR B 1 211 ? -11.734 19.641 -1.958 1 86.44 211 THR B O 1
ATOM 3987 N N . PRO B 1 212 ? -11.672 18.406 -3.846 1 90.94 212 PRO B N 1
ATOM 3988 C CA . PRO B 1 212 ? -12.094 19.547 -4.664 1 90.94 212 PRO B CA 1
ATOM 3989 C C . PRO B 1 212 ? -13.453 20.094 -4.246 1 90.94 212 PRO B C 1
ATOM 3991 O O . PRO B 1 212 ? -13.758 21.266 -4.508 1 90.94 212 PRO B O 1
ATOM 3994 N N . SER B 1 213 ? -14.242 19.312 -3.586 1 92.88 213 SER B N 1
ATOM 3995 C CA . SER B 1 213 ? -15.594 19.734 -3.236 1 92.88 213 SER B CA 1
ATOM 3996 C C . SER B 1 213 ? -15.617 20.438 -1.878 1 92.88 213 SER B C 1
ATOM 3998 O O . SER B 1 213 ? -16.625 21.016 -1.489 1 92.88 213 SER B O 1
ATOM 4000 N N . MET B 1 214 ? -14.57 20.406 -1.211 1 91.88 214 MET B N 1
ATOM 4001 C CA . MET B 1 214 ? -14.523 20.953 0.143 1 91.88 214 MET B CA 1
ATOM 4002 C C . MET B 1 214 ? -14.047 22.391 0.13 1 91.88 214 MET B C 1
ATOM 4004 O O . MET B 1 214 ? -13.336 22.812 -0.784 1 91.88 214 MET B O 1
ATOM 4008 N N . ARG B 1 215 ? -14.594 23.141 1.198 1 94.62 215 ARG B N 1
ATOM 4009 C CA . ARG B 1 215 ? -14.234 24.531 1.389 1 94.62 215 ARG B CA 1
ATOM 4010 C C . ARG B 1 215 ? -14.383 24.953 2.85 1 94.62 215 ARG B C 1
ATOM 4012 O O . ARG B 1 215 ? -15.461 24.812 3.432 1 94.62 215 ARG B O 1
ATOM 4019 N N . GLU B 1 216 ? -13.273 25.438 3.361 1 95.12 216 GLU B N 1
ATOM 4020 C CA . GLU B 1 216 ? -13.359 25.859 4.754 1 95.12 216 GLU B CA 1
ATOM 4021 C C . GLU B 1 216 ? -13.398 27.391 4.859 1 95.12 216 GLU B C 1
ATOM 4023 O O . GLU B 1 216 ? -13.836 27.938 5.875 1 95.12 216 GLU B O 1
ATOM 4028 N N . PHE B 1 217 ? -12.875 28.141 3.832 1 95.5 217 PHE B N 1
ATOM 4029 C CA . PHE B 1 217 ? -12.875 29.609 3.814 1 95.5 217 PHE B CA 1
ATOM 4030 C C . PHE B 1 217 ? -13.336 30.125 2.461 1 95.5 217 PHE B C 1
ATOM 4032 O O . PHE B 1 217 ? -13.344 29.391 1.473 1 95.5 217 PHE B O 1
ATOM 4039 N N . PRO B 1 218 ? -13.828 31.391 2.443 1 93.75 218 PRO B N 1
ATOM 4040 C CA . PRO B 1 218 ? -14.289 31.938 1.164 1 93.75 218 PRO B CA 1
ATOM 4041 C C . PRO B 1 218 ? -13.172 32.062 0.132 1 93.75 218 PRO B C 1
ATOM 4043 O O . PRO B 1 218 ? -12.148 32.688 0.396 1 93.75 218 PRO B O 1
ATOM 4046 N N . PRO B 1 219 ? -13.43 31.5 -1.07 1 92.81 219 PRO B N 1
ATOM 4047 C CA . PRO B 1 219 ? -12.406 31.562 -2.117 1 92.81 219 PRO B CA 1
ATOM 4048 C C . PRO B 1 219 ? -11.961 33 -2.42 1 92.81 219 PRO B C 1
ATOM 4050 O O . PRO B 1 219 ? -10.812 33.219 -2.83 1 92.81 219 PRO B O 1
ATOM 4053 N N . ALA B 1 220 ? -12.766 33.938 -2.158 1 90.75 220 ALA B N 1
ATOM 4054 C CA . ALA B 1 220 ? -12.461 35.344 -2.406 1 90.75 220 ALA B CA 1
ATOM 4055 C C . ALA B 1 220 ? -11.273 35.812 -1.573 1 90.75 220 ALA B C 1
ATOM 4057 O O . ALA B 1 220 ? -10.586 36.781 -1.935 1 90.75 220 ALA B O 1
ATOM 4058 N N . LEU B 1 221 ? -11 35.094 -0.503 1 94.75 221 LEU B N 1
ATOM 4059 C CA . LEU B 1 221 ? -9.914 35.438 0.405 1 94.75 221 LEU B CA 1
ATOM 4060 C C . LEU B 1 221 ? -8.57 35.344 -0.299 1 94.75 221 LEU B C 1
ATOM 4062 O O . LEU B 1 221 ? -7.633 36.062 0.03 1 94.75 221 LEU B O 1
ATOM 4066 N N . ILE B 1 222 ? -8.508 34.5 -1.356 1 95.38 222 ILE B N 1
ATOM 4067 C CA . ILE B 1 222 ? -7.211 34.25 -1.972 1 95.38 222 ILE B CA 1
ATOM 4068 C C . ILE B 1 222 ? -7.289 34.531 -3.473 1 95.38 222 ILE B C 1
ATOM 4070 O O . ILE B 1 222 ? -6.285 34.406 -4.184 1 95.38 222 ILE B O 1
ATOM 4074 N N . ALA B 1 223 ? -8.375 34.844 -4.012 1 91.38 223 ALA B N 1
ATOM 4075 C CA . ALA B 1 223 ? -8.586 35 -5.449 1 91.38 223 ALA B CA 1
ATOM 4076 C C . ALA B 1 223 ? -7.68 36.094 -6.016 1 91.38 223 ALA B C 1
ATOM 4078 O O . ALA B 1 223 ? -7.504 37.156 -5.398 1 91.38 223 ALA B O 1
ATOM 4079 N N . PRO B 1 224 ? -6.914 35.812 -7.195 1 82.44 224 PRO B N 1
ATOM 4080 C CA . PRO B 1 224 ? -6.039 36.812 -7.777 1 82.44 224 PRO B CA 1
ATOM 4081 C C . PRO B 1 224 ? -6.781 38.125 -8.109 1 82.44 224 PRO B C 1
ATOM 4083 O O . PRO B 1 224 ? -6.223 39.188 -7.977 1 82.44 224 PRO B O 1
ATOM 4086 N N . HIS B 1 225 ? -7.793 38.094 -9.242 1 64 225 HIS B N 1
ATOM 4087 C CA . HIS B 1 225 ? -8.375 39.281 -9.875 1 64 225 HIS B CA 1
ATOM 4088 C C . HIS B 1 225 ? -9.328 40 -8.922 1 64 225 HIS B C 1
ATOM 4090 O O . HIS B 1 225 ? -10.109 40.844 -9.352 1 64 225 HIS B O 1
ATOM 4096 N N . THR B 1 226 ? -9.492 39.438 -7.852 1 54.88 226 THR B N 1
ATOM 4097 C CA . THR B 1 226 ? -10.555 40.219 -7.203 1 54.88 226 THR B CA 1
ATOM 4098 C C . THR B 1 226 ? -10.141 41.656 -7.012 1 54.88 226 THR B C 1
ATOM 4100 O O . THR B 1 226 ? -8.992 41.938 -6.656 1 54.88 226 THR B O 1
ATOM 4103 N N . SER B 1 227 ? -10.695 42.438 -7.895 1 48.38 227 SER B N 1
ATOM 4104 C CA . SER B 1 227 ? -10.648 43.875 -7.66 1 48.38 227 SER B CA 1
ATOM 4105 C C . SER B 1 227 ? -10.648 44.219 -6.168 1 48.38 227 SER B C 1
ATOM 4107 O O . SER B 1 227 ? -11.578 43.844 -5.449 1 48.38 227 SER B O 1
ATOM 4109 N N . SER B 1 228 ? -9.508 43.906 -5.605 1 48 228 SER B N 1
ATOM 4110 C CA . SER B 1 228 ? -9.352 44.312 -4.215 1 48 228 SER B CA 1
ATOM 4111 C C . SER B 1 228 ? -10.203 45.562 -3.914 1 48 228 SER B C 1
ATOM 4113 O O . SER B 1 228 ? -9.914 46.656 -4.406 1 48 228 SER B O 1
ATOM 4115 N N . SER B 1 229 ? -11.375 45.531 -4.141 1 47.34 229 SER B N 1
ATOM 4116 C CA . SER B 1 229 ? -11.836 46.656 -3.365 1 47.34 229 SER B CA 1
ATOM 4117 C C . SER B 1 229 ? -11.07 46.781 -2.053 1 47.34 229 SER B C 1
ATOM 4119 O O . SER B 1 229 ? -10.727 45.781 -1.433 1 47.34 229 SER B O 1
ATOM 4121 N N . SER B 1 230 ? -10.297 47.812 -1.867 1 54.66 230 SER B N 1
ATOM 4122 C CA . SER B 1 230 ? -9.266 48.219 -0.917 1 54.66 230 SER B CA 1
ATOM 4123 C C . SER B 1 230 ? -9.523 47.656 0.468 1 54.66 230 SER B C 1
ATOM 4125 O O . SER B 1 230 ? -8.586 47.344 1.21 1 54.66 230 SER B O 1
ATOM 4127 N N . ASP B 1 231 ? -10.82 47.312 0.82 1 63.16 231 ASP B N 1
ATOM 4128 C CA . ASP B 1 231 ? -10.984 47.156 2.264 1 63.16 231 ASP B CA 1
ATOM 4129 C C . ASP B 1 231 ? -11.219 45.688 2.65 1 63.16 231 ASP B C 1
ATOM 4131 O O . ASP B 1 231 ? -11.172 45.344 3.832 1 63.16 231 ASP B O 1
ATOM 4135 N N . SER B 1 232 ? -11.312 44.812 1.616 1 80.25 232 SER B N 1
ATOM 4136 C CA . SER B 1 232 ? -11.648 43.438 2.018 1 80.25 232 SER B CA 1
ATOM 4137 C C . SER B 1 232 ? -10.398 42.625 2.262 1 80.25 232 SER B C 1
ATOM 4139 O O . SER B 1 232 ? -9.414 42.719 1.522 1 80.25 232 SER B O 1
ATOM 4141 N N . PRO B 1 233 ? -10.461 41.906 3.342 1 90.5 233 PRO B N 1
ATOM 4142 C CA . PRO B 1 233 ? -9.305 41.062 3.631 1 90.5 233 PRO B CA 1
ATOM 4143 C C . PRO B 1 233 ? -8.93 40.156 2.455 1 90.5 233 PRO B C 1
ATOM 4145 O O . PRO B 1 233 ? -9.805 39.562 1.81 1 90.5 233 PRO B O 1
ATOM 4148 N N . HIS B 1 234 ? -7.738 40.219 2.078 1 93.25 234 HIS B N 1
ATOM 4149 C CA . HIS B 1 234 ? -7.188 39.438 0.971 1 93.25 234 HIS B CA 1
ATOM 4150 C C . HIS B 1 234 ? -5.801 38.906 1.311 1 93.25 234 HIS B C 1
ATOM 4152 O O . HIS B 1 234 ? -5.004 39.594 1.949 1 93.25 234 HIS B O 1
ATOM 4158 N N . ILE B 1 235 ? -5.566 37.656 0.893 1 95.56 235 ILE B N 1
ATOM 4159 C CA . ILE B 1 235 ? -4.273 37.031 1.07 1 95.56 235 ILE B CA 1
ATOM 4160 C C . ILE B 1 235 ? -3.766 36.5 -0.274 1 95.56 235 ILE B C 1
ATOM 4162 O O . ILE B 1 235 ? -4.074 35.375 -0.673 1 95.56 235 ILE B O 1
ATOM 4166 N N . PRO B 1 236 ? -2.949 37.25 -0.915 1 93.06 236 PRO B N 1
ATOM 4167 C CA . PRO B 1 236 ? -2.584 36.938 -2.299 1 93.06 236 PRO B CA 1
ATOM 4168 C C . PRO B 1 236 ? -1.544 35.812 -2.4 1 93.06 236 PRO B C 1
ATOM 4170 O O . PRO B 1 236 ? -1.411 35.188 -3.453 1 93.06 236 PRO B O 1
ATOM 4173 N N . THR B 1 237 ? -0.719 35.688 -1.383 1 96.31 237 THR B N 1
ATOM 4174 C CA . THR B 1 237 ? 0.305 34.625 -1.349 1 96.31 237 THR B CA 1
ATOM 4175 C C . THR B 1 237 ? 0.077 33.688 -0.173 1 96.31 237 THR B C 1
ATOM 4177 O O . THR B 1 237 ? -0.101 34.125 0.962 1 96.31 237 THR B O 1
ATOM 4180 N N . ILE B 1 238 ? 0.112 32.406 -0.485 1 97.44 238 ILE B N 1
ATOM 4181 C CA . ILE B 1 238 ? -0.263 31.391 0.506 1 97.44 238 ILE B CA 1
ATOM 4182 C C . ILE B 1 238 ? 0.908 30.438 0.748 1 97.44 238 ILE B C 1
ATOM 4184 O O . ILE B 1 238 ? 1.607 30.062 -0.193 1 97.44 238 ILE B O 1
ATOM 4188 N N . LEU B 1 239 ? 1.145 30.203 2.029 1 98.19 239 LEU B N 1
ATOM 4189 C CA . LEU B 1 239 ? 2.07 29.141 2.4 1 98.19 239 LEU B CA 1
ATOM 4190 C C . LEU B 1 239 ? 1.391 27.766 2.318 1 98.19 239 LEU B C 1
ATOM 4192 O O . LEU B 1 239 ? 0.243 27.625 2.742 1 98.19 239 LEU B O 1
ATOM 4196 N N . VAL B 1 240 ? 2.086 26.781 1.696 1 97.19 240 VAL B N 1
ATOM 4197 C CA . VAL B 1 240 ? 1.468 25.469 1.511 1 97.19 240 VAL B CA 1
ATOM 4198 C C . VAL B 1 240 ? 2.463 24.375 1.881 1 97.19 240 VAL B C 1
ATOM 4200 O O . VAL B 1 240 ? 3.67 24.625 1.938 1 97.19 240 VAL B O 1
ATOM 4203 N N . ASP B 1 241 ? 1.91 23.234 2.191 1 94 241 ASP B N 1
ATOM 4204 C CA . ASP B 1 241 ? 2.789 22.078 2.398 1 94 241 ASP B CA 1
ATOM 4205 C C . ASP B 1 241 ? 3.359 21.578 1.073 1 94 241 ASP B C 1
ATOM 4207 O O . ASP B 1 241 ? 4.559 21.328 0.966 1 94 241 ASP B O 1
ATOM 4211 N N . SER B 1 242 ? 2.498 21.562 0.089 1 90.75 242 SER B N 1
ATOM 4212 C CA . SER B 1 242 ? 2.861 21.156 -1.262 1 90.75 242 SER B CA 1
ATOM 4213 C C . SER B 1 242 ? 2.023 21.875 -2.309 1 90.75 242 SER B C 1
ATOM 4215 O O . SER B 1 242 ? 0.808 21.688 -2.379 1 90.75 242 SER B O 1
ATOM 4217 N N . PRO B 1 243 ? 2.695 22.609 -3.186 1 93.38 243 PRO B N 1
ATOM 4218 C CA . PRO B 1 243 ? 1.941 23.344 -4.207 1 93.38 243 PRO B CA 1
ATOM 4219 C C . PRO B 1 243 ? 1.123 22.422 -5.109 1 93.38 243 PRO B C 1
ATOM 4221 O O . PRO B 1 243 ? -0.071 22.656 -5.312 1 93.38 243 PRO B O 1
ATOM 4224 N N . SER B 1 244 ? 1.729 21.391 -5.559 1 88.69 244 SER B N 1
ATOM 4225 C CA . SER B 1 244 ? 1.045 20.484 -6.488 1 88.69 244 SER B CA 1
ATOM 4226 C C . SER B 1 244 ? -0.132 19.797 -5.816 1 88.69 244 SER B C 1
ATOM 4228 O O . SER B 1 244 ? -1.207 19.672 -6.406 1 88.69 244 SER B O 1
ATOM 4230 N N . ALA B 1 245 ? 0.075 19.359 -4.625 1 87.12 245 ALA B N 1
ATOM 4231 C CA . ALA B 1 245 ? -0.996 18.688 -3.904 1 87.12 245 ALA B CA 1
ATOM 4232 C C . ALA B 1 245 ? -2.152 19.625 -3.611 1 87.12 245 ALA B C 1
ATOM 4234 O O . ALA B 1 245 ? -3.316 19.281 -3.824 1 87.12 245 ALA B O 1
ATOM 4235 N N . CYS B 1 246 ? -1.841 20.797 -3.195 1 93 246 CYS B N 1
ATOM 4236 C CA . CYS B 1 246 ? -2.875 21.766 -2.854 1 93 246 CYS B CA 1
ATOM 4237 C C . CYS B 1 246 ? -3.658 22.188 -4.09 1 93 246 CYS B C 1
ATOM 4239 O O . CYS B 1 246 ? -4.879 22.344 -4.035 1 93 246 CYS B O 1
ATOM 4241 N N . LEU B 1 247 ? -3 22.344 -5.18 1 93.44 247 LEU B N 1
ATOM 4242 C CA . LEU B 1 247 ? -3.652 22.766 -6.418 1 93.44 247 LEU B CA 1
ATOM 4243 C C . LEU B 1 247 ? -4.57 21.672 -6.945 1 93.44 247 LEU B C 1
ATOM 4245 O O . LEU B 1 247 ? -5.543 21.953 -7.652 1 93.44 247 LEU B O 1
ATOM 4249 N N . SER B 1 248 ? -4.293 20.5 -6.562 1 89 248 SER B N 1
ATOM 4250 C CA . SER B 1 248 ? -5.07 19.375 -7.074 1 89 248 SER B CA 1
ATOM 4251 C C . SER B 1 248 ? -6.195 19 -6.117 1 89 248 SER B C 1
ATOM 4253 O O . SER B 1 248 ? -7.219 18.453 -6.535 1 89 248 SER B O 1
ATOM 4255 N N . GLU B 1 249 ? -6.043 19.328 -4.852 1 88.69 249 GLU B N 1
ATOM 4256 C CA . GLU B 1 249 ? -6.93 18.703 -3.879 1 88.69 249 GLU B CA 1
ATOM 4257 C C . GLU B 1 249 ? -7.758 19.75 -3.133 1 88.69 249 GLU B C 1
ATOM 4259 O O . GLU B 1 249 ? -8.867 19.453 -2.686 1 88.69 249 GLU B O 1
ATOM 4264 N N . SER B 1 250 ? -7.266 20.906 -2.945 1 92.31 250 SER B N 1
ATOM 4265 C CA . SER B 1 250 ? -7.945 21.938 -2.15 1 92.31 250 SER B CA 1
ATOM 4266 C C . SER B 1 250 ? -9.055 22.609 -2.949 1 92.31 250 SER B C 1
ATOM 4268 O O . SER B 1 250 ? -8.789 23.297 -3.939 1 92.31 250 SER B O 1
ATOM 4270 N N . GLY B 1 251 ? -10.234 22.5 -2.484 1 94.38 251 GLY B N 1
ATOM 4271 C CA . GLY B 1 251 ? -11.367 23.094 -3.18 1 94.38 251 GLY B CA 1
ATOM 4272 C C . GLY B 1 251 ? -11.25 24.609 -3.322 1 94.38 251 GLY B C 1
ATOM 4273 O O . GLY B 1 251 ? -11.609 25.172 -4.359 1 94.38 251 GLY B O 1
ATOM 4274 N N . GLU B 1 252 ? -10.766 25.328 -2.342 1 95.44 252 GLU B N 1
ATOM 4275 C CA . GLU B 1 252 ? -10.625 26.781 -2.389 1 95.44 252 GLU B CA 1
ATOM 4276 C C . GLU B 1 252 ? -9.641 27.203 -3.475 1 95.44 252 GLU B C 1
ATOM 4278 O O . GLU B 1 252 ? -9.906 28.156 -4.223 1 95.44 252 GLU B O 1
ATOM 4283 N N . LEU B 1 253 ? -8.555 26.469 -3.525 1 95.56 253 LEU B N 1
ATOM 4284 C CA . LEU B 1 253 ? -7.527 26.828 -4.492 1 95.56 253 LEU B CA 1
ATOM 4285 C C . LEU B 1 253 ? -7.988 26.531 -5.918 1 95.56 253 LEU B C 1
ATOM 4287 O O . LEU B 1 253 ? -7.746 27.312 -6.832 1 95.56 253 LEU B O 1
ATOM 4291 N N . ILE B 1 254 ? -8.641 25.422 -6.074 1 94.44 254 ILE B N 1
ATOM 4292 C CA . ILE B 1 254 ? -9.141 25.031 -7.387 1 94.44 254 ILE B CA 1
ATOM 4293 C C . ILE B 1 254 ? -10.188 26.047 -7.863 1 94.44 254 ILE B C 1
ATOM 4295 O O . ILE B 1 254 ? -10.094 26.562 -8.984 1 94.44 254 ILE B O 1
ATOM 4299 N N . THR B 1 255 ? -11.117 26.328 -7.051 1 93.81 255 THR B N 1
ATOM 4300 C CA . THR B 1 255 ? -12.211 27.234 -7.402 1 93.81 255 THR B CA 1
ATOM 4301 C C . THR B 1 255 ? -11.688 28.625 -7.703 1 93.81 255 THR B C 1
ATOM 4303 O O . THR B 1 255 ? -12.203 29.312 -8.594 1 93.81 255 THR B O 1
ATOM 4306 N N . SER B 1 256 ? -10.727 29.062 -6.961 1 93.5 256 SER B N 1
ATOM 4307 C CA . SER B 1 256 ? -10.18 30.406 -7.133 1 93.5 256 SER B CA 1
ATOM 4308 C C . SER B 1 256 ? -9.203 30.453 -8.305 1 93.5 256 SER B C 1
ATOM 4310 O O . SER B 1 256 ? -8.734 31.531 -8.68 1 93.5 256 SER B O 1
ATOM 4312 N N . ARG B 1 257 ? -8.836 29.359 -8.883 1 91.12 257 ARG B N 1
ATOM 4313 C CA . ARG B 1 257 ? -7.879 29.25 -9.977 1 91.12 257 ARG B CA 1
ATOM 4314 C C . ARG B 1 257 ? -6.539 29.875 -9.602 1 91.12 257 ARG B C 1
ATOM 4316 O O . ARG B 1 257 ? -6.004 30.703 -10.344 1 91.12 257 ARG B O 1
ATOM 4323 N N . ILE B 1 258 ? -6.156 29.531 -8.453 1 93.69 258 ILE B N 1
ATOM 4324 C CA . ILE B 1 258 ? -4.922 30.094 -7.914 1 93.69 258 ILE B CA 1
ATOM 4325 C C . ILE B 1 258 ? -3.738 29.672 -8.781 1 93.69 258 ILE B C 1
ATOM 4327 O O . ILE B 1 258 ? -3.66 28.516 -9.219 1 93.69 258 ILE B O 1
ATOM 4331 N N . SER B 1 259 ? -2.826 30.609 -9.047 1 93.06 259 SER B N 1
ATOM 4332 C CA . SER B 1 259 ? -1.607 30.312 -9.789 1 93.06 259 SER B CA 1
ATOM 4333 C C . SER B 1 259 ? -0.549 29.688 -8.891 1 93.06 259 SER B C 1
ATOM 4335 O O . SER B 1 259 ? -0.43 30.062 -7.719 1 93.06 259 SER B O 1
ATOM 4337 N N . PRO B 1 260 ? 0.239 28.797 -9.445 1 93.69 260 PRO B N 1
ATOM 4338 C CA . PRO B 1 260 ? 1.349 28.234 -8.672 1 93.69 260 PRO B CA 1
ATOM 4339 C C . PRO B 1 260 ? 2.289 29.312 -8.125 1 93.69 260 PRO B C 1
ATOM 4341 O O . PRO B 1 260 ? 2.9 29.109 -7.066 1 93.69 260 PRO B O 1
ATOM 4344 N N . SER B 1 261 ? 2.363 30.391 -8.82 1 93.5 261 SER B N 1
ATOM 4345 C CA . SER B 1 261 ? 3.27 31.469 -8.414 1 93.5 261 SER B CA 1
ATOM 4346 C C . SER B 1 261 ? 2.801 32.125 -7.125 1 93.5 261 SER B C 1
ATOM 4348 O O . SER B 1 261 ? 3.562 32.844 -6.477 1 93.5 261 SER B O 1
ATOM 4350 N N . SER B 1 262 ? 1.563 31.922 -6.75 1 95.5 262 SER B N 1
ATOM 4351 C CA . SER B 1 262 ? 1.004 32.5 -5.527 1 95.5 262 SER B CA 1
ATOM 4352 C C . SER B 1 262 ? 1.238 31.562 -4.336 1 95.5 262 SER B C 1
ATOM 4354 O O . SER B 1 262 ? 0.796 31.859 -3.223 1 95.5 262 SER B O 1
ATOM 4356 N N . LEU B 1 263 ? 1.893 30.469 -4.605 1 96.75 263 LEU B N 1
ATOM 4357 C CA . LEU B 1 263 ? 2.1 29.469 -3.562 1 96.75 263 LEU B CA 1
ATOM 4358 C C . LEU B 1 263 ? 3.574 29.375 -3.188 1 96.75 263 LEU B C 1
ATOM 4360 O O . LEU B 1 263 ? 4.441 29.328 -4.062 1 96.75 263 LEU B O 1
ATOM 4364 N N . ILE B 1 264 ? 3.799 29.453 -1.916 1 96.56 264 ILE B N 1
ATOM 4365 C CA . ILE B 1 264 ? 5.141 29.234 -1.387 1 96.56 264 ILE B CA 1
ATOM 4366 C C . ILE B 1 264 ? 5.164 27.969 -0.543 1 96.56 264 ILE B C 1
ATOM 4368 O O . ILE B 1 264 ? 4.449 27.859 0.456 1 96.56 264 ILE B O 1
ATOM 4372 N N . PRO B 1 265 ? 5.957 27.016 -0.912 1 95.56 265 PRO B N 1
ATOM 4373 C CA . PRO B 1 265 ? 6.059 25.812 -0.09 1 95.56 265 PRO B CA 1
ATOM 4374 C C . PRO B 1 265 ? 6.762 26.062 1.243 1 95.56 265 PRO B C 1
ATOM 4376 O O . PRO B 1 265 ? 7.812 26.703 1.28 1 95.56 265 PRO B O 1
ATOM 4379 N N . LEU B 1 266 ? 6.176 25.516 2.297 1 96.19 266 LEU B N 1
ATOM 4380 C CA . LEU B 1 266 ? 6.754 25.656 3.631 1 96.19 266 LEU B CA 1
ATOM 4381 C C . LEU B 1 266 ? 8.203 25.188 3.648 1 96.19 266 LEU B C 1
ATOM 4383 O O . LEU B 1 266 ? 9.062 25.828 4.254 1 96.19 266 LEU B O 1
ATOM 4387 N N . GLY B 1 267 ? 8.477 24.141 2.967 1 92.81 267 GLY B N 1
ATOM 4388 C CA . GLY B 1 267 ? 9.82 23.578 2.93 1 92.81 267 GLY B CA 1
ATOM 4389 C C . GLY B 1 267 ? 10.844 24.5 2.316 1 92.81 267 GLY B C 1
ATOM 4390 O O . GLY B 1 267 ? 12.031 24.406 2.617 1 92.81 267 GLY B O 1
ATOM 4391 N N . SER B 1 268 ? 10.422 25.406 1.432 1 93.06 268 SER B N 1
ATOM 4392 C CA . SER B 1 268 ? 11.328 26.328 0.743 1 93.06 268 SER B CA 1
ATOM 4393 C C . SER B 1 268 ? 11.859 27.391 1.69 1 93.06 268 SER B C 1
ATOM 4395 O O . SER B 1 268 ? 12.82 28.094 1.366 1 93.06 268 SER B O 1
ATOM 4397 N N . LEU B 1 269 ? 11.25 27.469 2.82 1 96.25 269 LEU B N 1
ATOM 4398 C CA . LEU B 1 269 ? 11.672 28.469 3.801 1 96.25 269 LEU B CA 1
ATOM 4399 C C . LEU B 1 269 ? 12.719 27.891 4.746 1 96.25 269 LEU B C 1
ATOM 4401 O O . LEU B 1 269 ? 13.297 28.609 5.559 1 96.25 269 LEU B O 1
ATOM 4405 N N . LEU B 1 270 ? 12.938 26.578 4.609 1 93.06 270 LEU B N 1
ATOM 4406 C CA . LEU B 1 270 ? 13.703 25.891 5.629 1 93.06 270 LEU B CA 1
ATOM 4407 C C . LEU B 1 270 ? 15.07 25.469 5.09 1 93.06 270 LEU B C 1
ATOM 4409 O O . LEU B 1 270 ? 15.203 25.141 3.906 1 93.06 270 LEU B O 1
ATOM 4413 N N . SER B 1 271 ? 16.047 25.469 6.031 1 88.56 271 SER B N 1
ATOM 4414 C CA . SER B 1 271 ? 17.344 24.844 5.754 1 88.56 271 SER B CA 1
ATOM 4415 C C . SER B 1 271 ? 17.25 23.328 5.922 1 88.56 271 SER B C 1
ATOM 4417 O O . SER B 1 271 ? 16.25 22.797 6.402 1 88.56 271 SER B O 1
ATOM 4419 N N . ALA B 1 272 ? 18.312 22.625 5.535 1 78.75 272 ALA B N 1
ATOM 4420 C CA . ALA B 1 272 ? 18.344 21.172 5.562 1 78.75 272 ALA B CA 1
ATOM 4421 C C . ALA B 1 272 ? 18.156 20.641 6.984 1 78.75 272 ALA B C 1
ATOM 4423 O O . ALA B 1 272 ? 17.609 19.562 7.184 1 78.75 272 ALA B O 1
ATOM 4424 N N . ASP B 1 273 ? 18.484 21.484 7.902 1 79.62 273 ASP B N 1
ATOM 4425 C CA . ASP B 1 273 ? 18.406 21.031 9.289 1 79.62 273 ASP B CA 1
ATOM 4426 C C . ASP B 1 273 ? 17.031 21.344 9.891 1 79.62 273 ASP B C 1
ATOM 4428 O O . ASP B 1 273 ? 16.797 21.078 11.07 1 79.62 273 ASP B O 1
ATOM 4432 N N . GLY B 1 274 ? 16.203 21.984 9.109 1 83.31 274 GLY B N 1
ATOM 4433 C CA . GLY B 1 274 ? 14.836 22.188 9.547 1 83.31 274 GLY B CA 1
ATOM 4434 C C . GLY B 1 274 ? 14.602 23.578 10.133 1 83.31 274 GLY B C 1
ATOM 4435 O O . GLY B 1 274 ? 13.477 23.906 10.508 1 83.31 274 GLY B O 1
ATOM 4436 N N . THR B 1 275 ? 15.672 24.359 10.117 1 89.44 275 THR B N 1
ATOM 4437 C CA . THR B 1 275 ? 15.531 25.703 10.641 1 89.44 275 THR B CA 1
ATOM 4438 C C . THR B 1 275 ? 15.219 26.688 9.523 1 89.44 275 THR B C 1
ATOM 4440 O O . THR B 1 275 ? 15.43 26.391 8.344 1 89.44 275 THR B O 1
ATOM 4443 N N . LEU B 1 276 ? 14.641 27.828 9.945 1 93.5 276 LEU B N 1
ATOM 4444 C CA . LEU B 1 276 ? 14.367 28.875 8.961 1 93.5 276 LEU B CA 1
ATOM 4445 C C . LEU B 1 276 ? 15.648 29.328 8.281 1 93.5 276 LEU B C 1
ATOM 4447 O O . LEU B 1 276 ? 16.641 29.641 8.945 1 93.5 276 LEU B O 1
ATOM 4451 N N . SER B 1 277 ? 15.594 29.344 6.98 1 94.06 277 SER B N 1
ATOM 4452 C CA . SER B 1 277 ? 16.766 29.766 6.211 1 94.06 277 SER B CA 1
ATOM 4453 C C . SER B 1 277 ? 17.016 31.266 6.348 1 94.06 277 SER B C 1
ATOM 4455 O O . SER B 1 277 ? 16.094 32.062 6.184 1 94.06 277 SER B O 1
ATOM 4457 N N . PRO B 1 278 ? 18.328 31.641 6.566 1 94 278 PRO B N 1
ATOM 4458 C CA . PRO B 1 278 ? 18.641 33.062 6.695 1 94 278 PRO B CA 1
ATOM 4459 C C . PRO B 1 278 ? 18.875 33.75 5.348 1 94 278 PRO B C 1
ATOM 4461 O O . PRO B 1 278 ? 19.219 34.906 5.297 1 94 278 PRO B O 1
ATOM 4464 N N . SER B 1 279 ? 18.562 33.156 4.309 1 94.75 279 SER B N 1
ATOM 4465 C CA . SER B 1 279 ? 18.859 33.656 2.979 1 94.75 279 SER B CA 1
ATOM 4466 C C . SER B 1 279 ? 17.969 34.844 2.625 1 94.75 279 SER B C 1
ATOM 4468 O O . SER B 1 279 ? 16.828 34.938 3.1 1 94.75 279 SER B O 1
ATOM 4470 N N . PRO B 1 280 ? 18.438 35.75 1.749 1 96.12 280 PRO B N 1
ATOM 4471 C CA . PRO B 1 280 ? 17.609 36.844 1.279 1 96.12 280 PRO B CA 1
ATOM 4472 C C . PRO B 1 280 ? 16.344 36.375 0.559 1 96.12 280 PRO B C 1
ATOM 4474 O O . PRO B 1 280 ? 15.297 37.031 0.657 1 96.12 280 PRO B O 1
ATOM 4477 N N . ALA B 1 281 ? 16.469 35.312 -0.059 1 95.19 281 ALA B N 1
ATOM 4478 C CA . ALA B 1 281 ? 15.305 34.75 -0.763 1 95.19 281 ALA B CA 1
ATOM 4479 C C . ALA B 1 281 ? 14.195 34.375 0.214 1 95.19 281 ALA B C 1
ATOM 4481 O O . ALA B 1 281 ? 13.008 34.594 -0.078 1 95.19 281 ALA B O 1
ATOM 4482 N N . THR B 1 282 ? 14.617 33.781 1.307 1 96 282 THR B N 1
ATOM 4483 C CA . THR B 1 282 ? 13.648 33.438 2.338 1 96 282 THR B CA 1
ATOM 4484 C C . THR B 1 282 ? 12.977 34.688 2.9 1 96 282 THR B C 1
ATOM 4486 O O . THR B 1 282 ? 11.758 34.719 3.104 1 96 282 THR B O 1
ATOM 4489 N N . GLN B 1 283 ? 13.773 35.719 3.115 1 96.19 283 GLN B N 1
ATOM 4490 C CA . GLN B 1 283 ? 13.219 36.969 3.627 1 96.19 283 GLN B CA 1
ATOM 4491 C C . GLN B 1 283 ? 12.219 37.562 2.648 1 96.19 283 GLN B C 1
ATOM 4493 O O . GLN B 1 283 ? 11.18 38.094 3.057 1 96.19 283 GLN B O 1
ATOM 4498 N N . GLU B 1 284 ? 12.5 37.5 1.429 1 97.06 284 GLU B N 1
ATOM 4499 C CA . GLU B 1 284 ? 11.586 38 0.403 1 97.06 284 GLU B CA 1
ATOM 4500 C C . GLU B 1 284 ? 10.273 37.219 0.416 1 97.06 284 GLU B C 1
ATOM 4502 O O . GLU B 1 284 ? 9.195 37.812 0.3 1 97.06 284 GLU B O 1
ATOM 4507 N N . LYS B 1 285 ? 10.391 35.969 0.54 1 97 285 LYS B N 1
ATOM 4508 C CA . LYS B 1 285 ? 9.195 35.125 0.591 1 97 285 LYS B CA 1
ATOM 4509 C C . LYS B 1 285 ? 8.352 35.469 1.817 1 97 285 LYS B C 1
ATOM 4511 O O . LYS B 1 285 ? 7.121 35.5 1.736 1 97 285 LYS B O 1
ATOM 4516 N N . LEU B 1 286 ? 9.023 35.656 2.9 1 97.06 286 LEU B N 1
ATOM 4517 C CA . LEU B 1 286 ? 8.312 36 4.133 1 97.06 286 LEU B CA 1
ATOM 4518 C C . LEU B 1 286 ? 7.562 37.312 3.992 1 97.06 286 LEU B C 1
ATOM 4520 O O . LEU B 1 286 ? 6.434 37.438 4.465 1 97.06 286 LEU B O 1
ATOM 4524 N N . GLU B 1 287 ? 8.18 38.219 3.344 1 96.62 287 GLU B N 1
ATOM 4525 C CA . GLU B 1 287 ? 7.535 39.531 3.1 1 96.62 287 GLU B CA 1
ATOM 4526 C C . GLU B 1 287 ? 6.316 39.375 2.195 1 96.62 287 GLU B C 1
ATOM 4528 O O . GLU B 1 287 ? 5.281 40 2.428 1 96.62 287 GLU B O 1
ATOM 4533 N N . GLN B 1 288 ? 6.426 38.531 1.253 1 96.06 288 GLN B N 1
ATOM 4534 C CA . GLN B 1 288 ? 5.309 38.281 0.352 1 96.06 288 GLN B CA 1
ATOM 4535 C C . GLN B 1 288 ? 4.141 37.625 1.096 1 96.06 288 GLN B C 1
ATOM 4537 O O . GLN B 1 288 ? 2.982 38 0.87 1 96.06 288 GLN B O 1
ATOM 4542 N N . LEU B 1 289 ? 4.453 36.75 1.965 1 97.06 289 LEU B N 1
ATOM 4543 C CA . LEU B 1 289 ? 3.441 36 2.697 1 97.06 289 LEU B CA 1
ATOM 4544 C C . LEU B 1 289 ? 2.672 36.906 3.65 1 97.06 289 LEU B C 1
ATOM 4546 O O . LEU B 1 289 ? 1.553 36.594 4.055 1 97.06 289 LEU B O 1
ATOM 4550 N N . ARG B 1 290 ? 3.25 38.094 3.936 1 93.56 290 ARG B N 1
ATOM 4551 C CA . ARG B 1 290 ? 2.637 38.969 4.91 1 93.56 290 ARG B CA 1
ATOM 4552 C C . ARG B 1 290 ? 2.246 40.312 4.262 1 93.56 290 ARG B C 1
ATOM 4554 O O . ARG B 1 290 ? 1.977 41.281 4.957 1 93.56 290 ARG B O 1
ATOM 4561 N N . GLU B 1 291 ? 2.264 40.312 3.004 1 89.75 291 GLU B N 1
ATOM 4562 C CA . GLU B 1 291 ? 2.166 41.594 2.277 1 89.75 291 GLU B CA 1
ATOM 4563 C C . GLU B 1 291 ? 0.871 42.312 2.613 1 89.75 291 GLU B C 1
ATOM 4565 O O . GLU B 1 291 ? 0.856 43.562 2.721 1 89.75 291 GLU B O 1
ATOM 4570 N N . LYS B 1 292 ? -0.177 41.656 2.912 1 87.81 292 LYS B N 1
ATOM 4571 C CA . LYS B 1 292 ? -1.46 42.312 3.178 1 87.81 292 LYS B CA 1
ATOM 4572 C C . LYS B 1 292 ? -1.82 42.219 4.66 1 87.81 292 LYS B C 1
ATOM 4574 O O . LYS B 1 292 ? -2.973 42.438 5.035 1 87.81 292 LYS B O 1
ATOM 4579 N N . GLY B 1 293 ? -0.877 41.844 5.484 1 91.38 293 GLY B N 1
ATOM 4580 C CA . GLY B 1 293 ? -1.037 41.906 6.93 1 91.38 293 GLY B CA 1
ATOM 4581 C C . GLY B 1 293 ? -1.705 40.656 7.492 1 91.38 293 GLY B C 1
ATOM 4582 O O . GLY B 1 293 ? -2 40.594 8.688 1 91.38 293 GLY B O 1
ATOM 4583 N N . ARG B 1 294 ? -2.082 39.781 6.641 1 95.81 294 ARG B N 1
ATOM 4584 C CA . ARG B 1 294 ? -2.656 38.5 7.02 1 95.81 294 ARG B CA 1
ATOM 4585 C C . ARG B 1 294 ? -1.904 37.344 6.363 1 95.81 294 ARG B C 1
ATOM 4587 O O . ARG B 1 294 ? -1.245 37.531 5.336 1 95.81 294 ARG B O 1
ATOM 4594 N N . SER B 1 295 ? -1.977 36.219 6.988 1 98.06 295 SER B N 1
ATOM 4595 C CA . SER B 1 295 ? -1.267 35.094 6.414 1 98.06 295 SER B CA 1
ATOM 4596 C C . SER B 1 295 ? -2.102 33.812 6.496 1 98.06 295 SER B C 1
ATOM 4598 O O . SER B 1 295 ? -3.02 33.719 7.312 1 98.06 295 SER B O 1
ATOM 4600 N N . LEU B 1 296 ? -1.772 32.875 5.594 1 98.44 296 LEU B N 1
ATOM 4601 C CA . LEU B 1 296 ? -2.521 31.625 5.477 1 98.44 296 LEU B CA 1
ATOM 4602 C C . LEU B 1 296 ? -1.597 30.469 5.129 1 98.44 296 LEU B C 1
ATOM 4604 O O . LEU B 1 296 ? -0.775 30.578 4.215 1 98.44 296 LEU B O 1
ATOM 4608 N N . PHE B 1 297 ? -1.729 29.453 5.949 1 98.38 297 PHE B N 1
ATOM 4609 C CA . PHE B 1 297 ? -1.106 28.172 5.633 1 98.38 297 PHE B CA 1
ATOM 4610 C C . PHE B 1 297 ? -2.16 27.141 5.254 1 98.38 297 PHE B C 1
ATOM 4612 O O . PHE B 1 297 ? -3.066 26.844 6.035 1 98.38 297 PHE B O 1
ATOM 4619 N N . LYS B 1 298 ? -2.061 26.656 4.059 1 98.12 298 LYS B N 1
ATOM 4620 C CA . LYS B 1 298 ? -2.926 25.578 3.568 1 98.12 298 LYS B CA 1
ATOM 4621 C C . LYS B 1 298 ? -2.184 24.25 3.525 1 98.12 298 LYS B C 1
ATOM 4623 O O . LYS B 1 298 ? -1.111 24.141 2.926 1 98.12 298 LYS B O 1
ATOM 4628 N N . CYS B 1 299 ? -2.826 23.281 4.207 1 95.69 299 CYS B N 1
ATOM 4629 C CA . CYS B 1 299 ? -2.189 21.969 4.305 1 95.69 299 CYS B CA 1
ATOM 4630 C C . CYS B 1 299 ? -3.154 20.859 3.893 1 95.69 299 CYS B C 1
ATOM 4632 O O . CYS B 1 299 ? -4.27 20.781 4.414 1 95.69 299 CYS B O 1
ATOM 4634 N N . VAL B 1 300 ? -2.734 20.094 2.939 1 90.31 300 VAL B N 1
ATOM 4635 C CA . VAL B 1 300 ? -3.553 18.938 2.551 1 90.31 300 VAL B CA 1
ATOM 4636 C C . VAL B 1 300 ? -2.895 17.656 3.023 1 90.31 300 VAL B C 1
ATOM 4638 O O . VAL B 1 300 ? -3.539 16.594 3.078 1 90.31 300 VAL B O 1
ATOM 4641 N N . GLY B 1 301 ? -1.691 17.781 3.412 1 87.62 301 GLY B N 1
ATOM 4642 C CA . GLY B 1 301 ? -0.966 16.609 3.85 1 87.62 301 GLY B CA 1
ATOM 4643 C C . GLY B 1 301 ? -0.254 15.891 2.719 1 87.62 301 GLY B C 1
ATOM 4644 O O . GLY B 1 301 ? -0.813 15.727 1.632 1 87.62 301 GLY B O 1
ATOM 4645 N N . VAL B 1 302 ? 1.055 15.562 2.92 1 86.44 302 VAL B N 1
ATOM 4646 C CA . VAL B 1 302 ? 1.843 14.82 1.941 1 86.44 302 VAL B CA 1
ATOM 4647 C C . VAL B 1 302 ? 2.459 13.586 2.602 1 86.44 302 VAL B C 1
ATOM 4649 O O . VAL B 1 302 ? 2.744 13.594 3.801 1 86.44 302 VAL B O 1
ATOM 4652 N N . GLY B 1 303 ? 2.666 12.586 1.827 1 89.44 303 GLY B N 1
ATOM 4653 C CA . GLY B 1 303 ? 3.129 11.297 2.326 1 89.44 303 GLY B CA 1
ATOM 4654 C C . GLY B 1 303 ? 4.449 11.391 3.066 1 89.44 303 GLY B C 1
ATOM 4655 O O . GLY B 1 303 ? 4.672 10.672 4.043 1 89.44 303 GLY B O 1
ATOM 4656 N N . GLY B 1 304 ? 5.301 12.289 2.656 1 91.31 304 GLY B N 1
ATOM 4657 C CA . GLY B 1 304 ? 6.586 12.453 3.318 1 91.31 304 GLY B CA 1
ATOM 4658 C C . GLY B 1 304 ? 6.461 12.766 4.797 1 91.31 304 GLY B C 1
ATOM 4659 O O . GLY B 1 304 ? 7.301 12.359 5.598 1 91.31 304 GLY B O 1
ATOM 4660 N N . MET B 1 305 ? 5.391 13.461 5.176 1 93.06 305 MET B N 1
ATOM 4661 C CA . MET B 1 305 ? 5.148 13.789 6.578 1 93.06 305 MET B CA 1
ATOM 4662 C C . MET B 1 305 ? 4.875 12.523 7.391 1 93.06 305 MET B C 1
ATOM 4664 O O . MET B 1 305 ? 5.293 12.43 8.547 1 93.06 305 MET B O 1
ATOM 4668 N N . ASP B 1 306 ? 4.207 11.562 6.805 1 95.19 306 ASP B N 1
ATOM 4669 C CA . ASP B 1 306 ? 3.9 10.305 7.473 1 95.19 306 ASP B CA 1
ATOM 4670 C C . ASP B 1 306 ? 5.168 9.484 7.707 1 95.19 306 ASP B C 1
ATOM 4672 O O . ASP B 1 306 ? 5.316 8.852 8.75 1 95.19 306 ASP B O 1
ATOM 4676 N N . VAL B 1 307 ? 6.062 9.547 6.715 1 95.88 307 VAL B N 1
ATOM 4677 C CA . VAL B 1 307 ? 7.34 8.852 6.855 1 95.88 307 VAL B CA 1
ATOM 4678 C C . VAL B 1 307 ? 8.148 9.484 7.98 1 95.88 307 VAL B C 1
ATOM 4680 O O . VAL B 1 307 ? 8.695 8.781 8.836 1 95.88 307 VAL B O 1
ATOM 4683 N N . GLY B 1 308 ? 8.203 10.828 7.93 1 93.88 308 GLY B N 1
ATOM 4684 C CA . GLY B 1 308 ? 8.977 11.555 8.93 1 93.88 308 GLY B CA 1
ATOM 4685 C C . GLY B 1 308 ? 8.523 11.266 10.352 1 93.88 308 GLY B C 1
ATOM 4686 O O . GLY B 1 308 ? 9.344 10.969 11.219 1 93.88 308 GLY B O 1
ATOM 4687 N N . ILE B 1 309 ? 7.23 11.312 10.594 1 95.5 309 ILE B N 1
ATOM 4688 C CA . ILE B 1 309 ? 6.727 11.133 11.953 1 95.5 309 ILE B CA 1
ATOM 4689 C C . ILE B 1 309 ? 6.871 9.672 12.375 1 95.5 309 ILE B C 1
ATOM 4691 O O . ILE B 1 309 ? 7.148 9.375 13.539 1 95.5 309 ILE B O 1
ATOM 4695 N N . ALA B 1 310 ? 6.629 8.711 11.492 1 96.81 310 ALA B N 1
ATOM 4696 C CA . ALA B 1 310 ? 6.793 7.293 11.812 1 96.81 310 ALA B CA 1
ATOM 4697 C C . ALA B 1 310 ? 8.234 6.984 12.219 1 96.81 310 ALA B C 1
ATOM 4699 O O . ALA B 1 310 ? 8.469 6.316 13.227 1 96.81 310 ALA B O 1
ATOM 4700 N N . ARG B 1 311 ? 9.156 7.496 11.43 1 96.31 311 ARG B N 1
ATOM 4701 C CA . ARG B 1 311 ? 10.57 7.297 11.742 1 96.31 311 ARG B CA 1
ATOM 4702 C C . ARG B 1 311 ? 10.914 7.875 13.109 1 96.31 311 ARG B C 1
ATOM 4704 O O . ARG B 1 311 ? 11.578 7.219 13.914 1 96.31 311 ARG B O 1
ATOM 4711 N N . LEU B 1 312 ? 10.477 9.086 13.359 1 95 312 LEU B N 1
ATOM 4712 C CA . LEU B 1 312 ? 10.766 9.758 14.617 1 95 312 LEU B CA 1
ATOM 4713 C C . LEU B 1 312 ? 10.211 8.961 15.797 1 95 312 LEU B C 1
ATOM 4715 O O . LEU B 1 312 ? 10.906 8.766 16.797 1 95 312 LEU B O 1
ATOM 4719 N N . VAL B 1 313 ? 8.984 8.508 15.703 1 96.62 313 VAL B N 1
ATOM 4720 C CA . VAL B 1 313 ? 8.328 7.797 16.797 1 96.62 313 VAL B CA 1
ATOM 4721 C C . VAL B 1 313 ? 9.023 6.465 17.031 1 96.62 313 VAL B C 1
ATOM 4723 O O . VAL B 1 313 ? 9.227 6.062 18.188 1 96.62 313 VAL B O 1
ATOM 4726 N N . VAL B 1 314 ? 9.43 5.758 15.969 1 97.38 314 VAL B N 1
ATOM 4727 C CA . VAL B 1 314 ? 10.109 4.473 16.109 1 97.38 314 VAL B CA 1
ATOM 4728 C C . VAL B 1 314 ? 11.477 4.676 16.75 1 97.38 314 VAL B C 1
ATOM 4730 O O . VAL B 1 314 ? 11.852 3.936 17.672 1 97.38 314 VAL B O 1
ATOM 4733 N N . GLU B 1 315 ? 12.195 5.688 16.312 1 96.19 315 GLU B N 1
ATOM 4734 C CA . GLU B 1 315 ? 13.5 5.992 16.891 1 96.19 315 GLU B CA 1
ATOM 4735 C C . GLU B 1 315 ? 13.391 6.316 18.375 1 96.19 315 GLU B C 1
ATOM 4737 O O . GLU B 1 315 ? 14.172 5.824 19.188 1 96.19 315 GLU B O 1
ATOM 4742 N N . GLN B 1 316 ? 12.43 7.141 18.703 1 96.44 316 GLN B N 1
ATOM 4743 C CA . GLN B 1 316 ? 12.219 7.5 20.109 1 96.44 316 GLN B CA 1
ATOM 4744 C C . GLN B 1 316 ? 11.82 6.285 20.938 1 96.44 316 GLN B C 1
ATOM 4746 O O . GLN B 1 316 ? 12.273 6.121 22.062 1 96.44 316 GLN B O 1
ATOM 4751 N N . ALA B 1 317 ? 10.93 5.461 20.375 1 96.81 317 ALA B N 1
ATOM 4752 C CA . ALA B 1 317 ? 10.5 4.25 21.062 1 96.81 317 ALA B CA 1
ATOM 4753 C C . ALA B 1 317 ? 11.688 3.322 21.328 1 96.81 317 ALA B C 1
ATOM 4755 O O . ALA B 1 317 ? 11.812 2.762 22.422 1 96.81 317 ALA B O 1
ATOM 4756 N N . GLU B 1 318 ? 12.523 3.174 20.344 1 96.31 318 GLU B N 1
ATOM 4757 C CA . GLU B 1 318 ? 13.711 2.34 20.5 1 96.31 318 GLU B CA 1
ATOM 4758 C C . GLU B 1 318 ? 14.633 2.891 21.578 1 96.31 318 GLU B C 1
ATOM 4760 O O . GLU B 1 318 ? 15.141 2.139 22.422 1 96.31 318 GLU B O 1
ATOM 4765 N N . ARG B 1 319 ? 14.812 4.184 21.578 1 96.69 319 ARG B N 1
ATOM 4766 C CA . ARG B 1 319 ? 15.664 4.836 22.578 1 96.69 319 ARG B CA 1
ATOM 4767 C C . ARG B 1 319 ? 15.102 4.652 23.984 1 96.69 319 ARG B C 1
ATOM 4769 O O . ARG B 1 319 ? 15.852 4.48 24.938 1 96.69 319 ARG B O 1
ATOM 4776 N N . MET B 1 320 ? 13.828 4.621 24.094 1 97.44 320 MET B N 1
ATOM 4777 C CA . MET B 1 320 ? 13.164 4.562 25.391 1 97.44 320 MET B CA 1
ATOM 4778 C C . MET B 1 320 ? 12.836 3.121 25.766 1 97.44 320 MET B C 1
ATOM 4780 O O . MET B 1 320 ? 12.297 2.865 26.844 1 97.44 320 MET B O 1
ATOM 4784 N N . GLY B 1 321 ? 13.023 2.203 24.875 1 96.38 321 GLY B N 1
ATOM 4785 C CA . GLY B 1 321 ? 12.734 0.799 25.109 1 96.38 321 GLY B CA 1
ATOM 4786 C C . GLY B 1 321 ? 11.25 0.489 25.109 1 96.38 321 GLY B C 1
ATOM 4787 O O . GLY B 1 321 ? 10.781 -0.334 25.891 1 96.38 321 GLY B O 1
ATOM 4788 N N . LEU B 1 322 ? 10.477 1.229 24.328 1 95.19 322 LEU B N 1
ATOM 4789 C CA . LEU B 1 322 ? 9.031 1.034 24.234 1 95.19 322 LEU B CA 1
ATOM 4790 C C . LEU B 1 322 ? 8.68 0.156 23.047 1 95.19 322 LEU B C 1
ATOM 4792 O O . LEU B 1 322 ? 9.461 0.047 22.094 1 95.19 322 LEU B O 1
ATOM 4796 N N . GLY B 1 323 ? 7.52 -0.498 23.047 1 94.44 323 GLY B N 1
ATOM 4797 C CA . GLY B 1 323 ? 7.051 -1.375 21.984 1 94.44 323 GLY B CA 1
ATOM 4798 C C . GLY B 1 323 ? 7.336 -2.84 22.25 1 94.44 323 GLY B C 1
ATOM 4799 O O . GLY B 1 323 ? 7.723 -3.211 23.359 1 94.44 323 GLY B O 1
ATOM 4800 N N . THR B 1 324 ? 6.953 -3.688 21.297 1 95.44 324 THR B N 1
ATOM 4801 C CA . THR B 1 324 ? 7.164 -5.129 21.391 1 95.44 324 THR B CA 1
ATOM 4802 C C . THR B 1 324 ? 8.047 -5.617 20.25 1 95.44 324 THR B C 1
ATOM 4804 O O . THR B 1 324 ? 7.754 -5.359 19.078 1 95.44 324 THR B O 1
ATOM 4807 N N . ARG B 1 325 ? 9.164 -6.234 20.578 1 94.69 325 ARG B N 1
ATOM 4808 C CA . ARG B 1 325 ? 10.008 -6.871 19.578 1 94.69 325 ARG B CA 1
ATOM 4809 C C . ARG B 1 325 ? 9.492 -8.266 19.219 1 94.69 325 ARG B C 1
ATOM 4811 O O . ARG B 1 325 ? 9.188 -9.062 20.109 1 94.69 325 ARG B O 1
ATOM 4818 N N . VAL B 1 326 ? 9.273 -8.5 18 1 94.5 326 VAL B N 1
ATOM 4819 C CA . VAL B 1 326 ? 8.727 -9.773 17.531 1 94.5 326 VAL B CA 1
ATOM 4820 C C . VAL B 1 326 ? 9.664 -10.398 16.5 1 94.5 326 VAL B C 1
ATOM 4822 O O . VAL B 1 326 ? 10.117 -9.719 15.578 1 94.5 326 VAL B O 1
ATOM 4825 N N . PRO B 1 327 ? 10.031 -11.734 16.719 1 90.81 327 PRO B N 1
ATOM 4826 C CA . PRO B 1 327 ? 10.742 -12.398 15.633 1 90.81 327 PRO B CA 1
ATOM 4827 C C . PRO B 1 327 ? 9.945 -12.398 14.328 1 90.81 327 PRO B C 1
ATOM 4829 O O . PRO B 1 327 ? 8.734 -12.609 14.336 1 90.81 327 PRO B O 1
ATOM 4832 N N . PHE B 1 328 ? 10.703 -11.977 13.32 1 86.75 328 PHE B N 1
ATOM 4833 C CA . PHE B 1 328 ? 9.953 -11.844 12.078 1 86.75 328 PHE B CA 1
ATOM 4834 C C . PHE B 1 328 ? 10.781 -12.32 10.891 1 86.75 328 PHE B C 1
ATOM 4836 O O . PHE B 1 328 ? 11.953 -11.961 10.758 1 86.75 328 PHE B O 1
#

Organism: Rhodotorula toruloides (NCBI:txid5286)

Solvent-accessible surface area (backbone atoms only — not comparable to full-atom values): 33770 Å² total; per-residue (Å²): 92,34,36,58,41,47,30,83,72,49,87,58,84,76,47,34,36,43,60,57,81,66,49,68,51,72,58,90,24,25,45,32,37,41,37,44,18,30,35,36,50,88,92,45,66,44,39,26,35,39,37,36,22,42,62,32,93,75,35,88,68,84,74,50,32,28,42,29,43,33,37,33,72,83,72,39,37,79,66,45,78,40,82,33,54,61,48,57,28,44,47,53,24,48,54,48,41,53,51,41,71,72,69,32,61,80,72,36,35,29,37,34,30,32,30,56,50,63,45,25,49,35,36,52,52,48,44,50,70,75,28,78,49,36,42,34,37,39,31,33,28,85,61,88,42,72,57,39,51,50,45,46,52,53,49,39,72,75,36,74,83,33,49,66,46,76,45,43,55,91,48,37,61,69,54,42,44,62,26,32,32,37,35,38,38,38,82,30,67,48,51,71,55,62,58,81,35,55,38,88,50,22,23,35,36,43,48,28,26,59,36,62,72,20,14,49,50,49,40,71,35,45,32,75,79,56,74,64,55,88,82,57,59,46,37,70,29,34,37,20,66,41,58,70,58,35,57,69,21,19,12,37,40,46,75,34,64,58,55,72,88,34,46,41,41,53,12,69,39,32,30,85,85,68,42,77,39,88,46,69,66,35,51,53,50,52,48,50,35,41,66,68,40,27,36,40,38,44,36,64,78,58,44,46,53,57,37,52,50,51,51,51,52,51,54,50,27,59,74,69,70,53,85,81,91,68,95,127,93,36,37,58,39,44,30,85,72,49,85,58,85,77,47,34,36,42,61,56,81,65,49,67,51,72,57,88,26,25,44,33,37,43,38,44,17,30,33,36,50,89,92,44,67,45,39,24,34,39,37,36,22,42,63,34,94,75,35,86,69,83,75,52,30,28,41,28,43,34,37,33,71,85,72,39,33,80,68,46,80,40,82,32,54,61,48,57,27,44,49,53,24,48,52,48,40,54,52,40,71,71,68,32,59,83,72,36,35,28,37,33,30,31,31,53,48,62,47,25,50,34,35,53,51,48,45,50,69,74,29,78,48,37,42,36,37,39,31,34,28,86,60,90,40,72,56,40,51,50,45,44,53,53,49,38,72,76,36,73,80,34,51,66,47,76,45,42,55,91,48,34,60,68,53,41,44,62,25,32,32,36,37,38,38,38,82,29,67,49,51,71,54,62,58,80,36,54,39,87,50,22,22,36,37,44,48,27,28,58,36,62,73,19,15,48,49,50,40,71,37,44,32,76,79,56,73,65,54,88,81,57,60,47,36,70,28,33,36,21,66,40,61,70,58,35,57,67,20,20,14,36,41,46,74,35,63,59,56,73,88,34,46,43,41,54,14,70,40,32,30,86,85,68,43,77,39,87,46,70,67,34,52,52,50,54,48,50,34,40,66,67,41,28,36,41,38,44,36,63,78,58,44,47,54,57,37,53,51,52,51,50,52,52,52,51,28,58,74,69,68,54,84,82,90,69,95,126

InterPro domains:
  IPR003462 Ornithine cyclodeaminase/mu-crystallin [PF02423] (16-218)
  IPR003462 Ornithine cyclodeaminase/mu-crystallin [PIRSF001439] (10-327)
  IPR003462 Ornithine cyclodeaminase/mu-crystallin [PTHR13812] (11-325)
  IPR023401 Ornithine cyclodeaminase, N-terminal [G3DSA:3.30.1780.10] (11-313)
  IPR036291 NAD(P)-binding domain superfamily [SSF51735] (16-328)

Foldseek 3Di:
DLLLVQQVPDPDPPRQKDWDDWDWDDDPFWIKIKTWMWHQAPVGIWTKIKIWTHTDPPHPDDFIFMWMFTADPVPRHGPDIDGCRLVQLQLLLVLVLLVCVLQFDLLFAEEEEEDQDSNSLNNLQSNCVSRVNHAEYEYEYQDCDPSNVVSQVVSCVVPVRHHYYYDYLVCVLVRQLRGREYEYAAQALDASYAQQSHDFRHEYEYENFFALRGDHHALQQAADPPPPPVPGHHFPAAEEQDLVSCCHGGNSCVVSVRDSVSYDYPSVQADSVGHGDPDVVNVVSSCSQCVRRYHYYYYNDTSNSVRVSVVVVVVVCVVVVHDDDDDD/DLLLVQQVPDPDPPRQKDWDDWDWDDDPFWIKIKTWMWHQAPVGIWTKIKIWTHTDPPHPDDFIFMWMFTADPVPRHGPDIDGCRLVQLQLLLVLVLLVCVLQFDLLWAEEEEEDLDSNSLNNLQSNCVSRVNHAEYEYEYQDCDPSNVVSQVVSCVVPVRHHYYYDYLVCVLVRQLRGREYEYAAQALDASYAQQSHDFRHEYEYENFFALRGDHHALQQAADPPPPPVRGHHFPAAEEQDLVRCCHGGNSCVVSVRDSVSYDYPSVQADSVGHGDPDPVNVVSSCSQCVRRYHYYYYNDTSNSVRVSVVVVVVVCVVVVHDDDDDD